Protein AF-A0A1A8AJH7-F1 (afdb_monomer)

Radius of gyration: 33.21 Å; Cα contacts (8 Å, |Δi|>4): 684; chains: 1; bounding box: 87×70×77 Å

Structure (mmCIF, N/CA/C/O backbone):
data_AF-A0A1A8AJH7-F1
#
_entry.id   AF-A0A1A8AJH7-F1
#
loop_
_atom_site.group_PDB
_atom_site.id
_atom_site.type_symbol
_atom_site.label_atom_id
_atom_site.label_alt_id
_atom_site.label_comp_id
_atom_site.label_asym_id
_atom_site.label_entity_id
_atom_site.label_seq_id
_atom_site.pdbx_PDB_ins_code
_atom_site.Cartn_x
_atom_site.Cartn_y
_atom_site.Cartn_z
_atom_site.occupancy
_atom_site.B_iso_or_equiv
_atom_site.auth_seq_id
_atom_site.auth_comp_id
_atom_site.auth_asym_id
_atom_site.auth_atom_id
_atom_site.pdbx_PDB_model_num
ATOM 1 N N . GLN A 1 1 ? 4.379 -36.810 -20.104 1.00 32.41 1 GLN A N 1
ATOM 2 C CA . GLN A 1 1 ? 4.958 -38.147 -20.359 1.00 32.41 1 GLN A CA 1
ATOM 3 C C . GLN A 1 1 ? 5.491 -38.296 -21.790 1.00 32.41 1 GLN A C 1
ATOM 5 O O . GLN A 1 1 ? 6.624 -38.730 -21.921 1.00 32.41 1 GLN A O 1
ATOM 10 N N . GLN A 1 2 ? 4.785 -37.869 -22.850 1.00 34.97 2 GLN A N 1
ATOM 11 C CA . GLN A 1 2 ? 5.314 -37.941 -24.234 1.00 34.97 2 GLN A CA 1
ATOM 12 C C . GLN A 1 2 ? 6.528 -37.026 -24.522 1.00 34.97 2 GLN A C 1
ATOM 14 O O . GLN A 1 2 ? 7.417 -37.410 -25.271 1.00 34.97 2 GLN A O 1
ATOM 19 N N . ILE A 1 3 ? 6.629 -35.854 -23.884 1.00 37.06 3 ILE A N 1
ATOM 20 C CA . ILE A 1 3 ? 7.752 -34.908 -24.084 1.00 37.06 3 ILE A CA 1
ATOM 21 C C . ILE A 1 3 ? 9.076 -35.447 -23.512 1.00 37.06 3 ILE A C 1
ATOM 23 O O . ILE A 1 3 ? 10.146 -35.197 -24.060 1.00 37.06 3 ILE A O 1
ATOM 27 N N . THR A 1 4 ? 9.012 -36.233 -22.436 1.00 38.91 4 THR A N 1
ATOM 28 C CA . THR A 1 4 ? 10.187 -36.763 -21.734 1.00 38.91 4 THR A CA 1
ATOM 29 C C . THR A 1 4 ? 10.954 -37.782 -22.583 1.00 38.91 4 THR A C 1
ATOM 31 O O . THR A 1 4 ? 12.179 -37.757 -22.598 1.00 38.91 4 THR A O 1
ATOM 34 N N . HIS A 1 5 ? 10.234 -38.612 -23.347 1.00 39.66 5 HIS A N 1
ATOM 35 C CA . HIS A 1 5 ? 10.814 -39.599 -24.266 1.00 39.66 5 HIS A CA 1
ATOM 36 C C . HIS A 1 5 ? 11.465 -38.939 -25.497 1.00 39.66 5 HIS A C 1
ATOM 38 O O . HIS A 1 5 ? 12.465 -39.428 -26.015 1.00 39.66 5 HIS A O 1
ATOM 44 N N . ILE A 1 6 ? 10.931 -37.802 -25.954 1.00 44.25 6 ILE A N 1
ATOM 45 C CA . ILE A 1 6 ? 11.468 -37.062 -27.110 1.00 44.25 6 ILE A CA 1
ATOM 46 C C . ILE A 1 6 ? 12.786 -36.350 -26.755 1.00 44.25 6 ILE A C 1
ATOM 48 O O . ILE A 1 6 ? 13.657 -36.193 -27.610 1.00 44.25 6 ILE A O 1
ATOM 52 N N . LEU A 1 7 ? 12.951 -35.934 -25.494 1.00 40.81 7 LEU A N 1
ATOM 53 C CA . LEU A 1 7 ? 14.140 -35.220 -25.018 1.00 40.81 7 LEU A CA 1
ATOM 54 C C . LEU A 1 7 ? 15.299 -36.152 -24.627 1.00 40.81 7 LEU A C 1
ATOM 56 O O . LEU A 1 7 ? 16.449 -35.738 -24.729 1.00 40.81 7 LEU A O 1
ATOM 60 N N . SER A 1 8 ? 15.028 -37.402 -24.230 1.00 42.84 8 SER A N 1
ATOM 61 C CA . SER A 1 8 ? 16.071 -38.369 -23.850 1.00 42.84 8 SER A CA 1
ATOM 62 C C . SER A 1 8 ? 16.812 -39.002 -25.034 1.00 42.84 8 SER A C 1
ATOM 64 O O . SER A 1 8 ? 17.904 -39.528 -24.849 1.00 42.84 8 SER A O 1
ATOM 66 N N . GLU A 1 9 ? 16.248 -38.963 -26.246 1.00 38.97 9 GLU A N 1
ATOM 67 C CA . GLU A 1 9 ? 16.831 -39.607 -27.437 1.00 38.97 9 GLU A CA 1
ATOM 68 C C . GLU A 1 9 ? 17.700 -38.678 -28.309 1.00 38.97 9 GLU A C 1
ATOM 70 O O . GLU A 1 9 ? 18.274 -39.125 -29.302 1.00 38.97 9 GLU A O 1
ATOM 75 N N . ARG A 1 10 ? 17.840 -37.387 -27.963 1.00 39.56 10 ARG A N 1
ATOM 76 C CA . ARG A 1 10 ? 18.630 -36.419 -28.749 1.00 39.56 10 ARG A CA 1
ATOM 77 C C . ARG A 1 10 ? 19.914 -35.996 -28.018 1.00 39.56 10 ARG A C 1
ATOM 79 O O . ARG A 1 10 ? 19.819 -35.344 -26.979 1.00 39.56 10 ARG A O 1
ATOM 86 N N . PRO A 1 11 ? 21.119 -36.280 -28.552 1.00 34.12 11 PRO A N 1
ATOM 87 C CA . PRO A 1 11 ? 22.361 -35.796 -27.953 1.00 34.12 11 PRO A CA 1
ATOM 88 C C . PRO A 1 11 ? 22.442 -34.263 -28.075 1.00 34.12 11 PRO A C 1
ATOM 90 O O . PRO A 1 11 ? 22.313 -33.725 -29.173 1.00 34.12 11 PRO A O 1
ATOM 93 N N . GLY A 1 12 ? 22.637 -33.565 -26.949 1.00 39.91 12 GLY A N 1
ATOM 94 C CA . GLY A 1 12 ? 22.794 -32.099 -26.895 1.00 39.91 12 GLY A CA 1
ATOM 95 C C . GLY A 1 12 ? 21.826 -31.342 -25.974 1.00 39.91 12 GLY A C 1
ATOM 96 O O . GLY A 1 12 ? 21.938 -30.122 -25.871 1.00 39.91 12 GLY A O 1
ATOM 97 N N . PHE A 1 13 ? 20.907 -32.037 -25.294 1.00 37.38 13 PHE A N 1
ATOM 98 C CA . PHE A 1 13 ? 19.952 -31.439 -24.354 1.00 37.38 13 PHE A CA 1
ATOM 99 C C . PHE A 1 13 ? 20.231 -31.912 -22.922 1.00 37.38 13 PHE A C 1
ATOM 101 O O . PHE A 1 13 ? 20.221 -33.111 -22.657 1.00 37.38 13 PHE A O 1
ATOM 108 N N . ALA A 1 14 ? 20.464 -30.975 -21.998 1.00 40.66 14 ALA A N 1
ATOM 109 C CA . ALA A 1 14 ? 20.572 -31.256 -20.563 1.00 40.66 14 ALA A CA 1
ATOM 110 C C . ALA A 1 14 ? 19.353 -30.683 -19.828 1.00 40.66 14 ALA A C 1
ATOM 112 O O . ALA A 1 14 ? 18.968 -29.532 -20.060 1.00 40.66 14 ALA A O 1
ATOM 113 N N . VAL A 1 15 ? 18.732 -31.493 -18.967 1.00 44.34 15 VAL A N 1
ATOM 114 C CA . VAL A 1 15 ? 17.545 -31.125 -18.184 1.00 44.34 15 VAL A CA 1
ATOM 115 C C . VAL A 1 15 ? 17.971 -30.919 -16.737 1.00 44.34 15 VAL A C 1
ATOM 117 O O . VAL A 1 15 ? 18.400 -31.862 -16.079 1.00 44.34 15 VAL A O 1
ATOM 120 N N . LEU A 1 16 ? 17.827 -29.692 -16.237 1.00 43.03 16 LEU A N 1
ATOM 121 C CA . LEU A 1 16 ? 18.182 -29.318 -14.871 1.00 43.03 16 LEU A CA 1
ATOM 122 C C . LEU A 1 16 ? 16.922 -29.087 -14.033 1.00 43.03 16 LEU A C 1
ATOM 124 O O . LEU A 1 16 ? 15.973 -28.455 -14.497 1.00 43.03 16 LEU A O 1
ATOM 128 N N . LYS A 1 17 ? 16.911 -29.534 -12.775 1.00 41.97 17 LYS A N 1
ATOM 129 C CA . LYS A 1 17 ? 15.818 -29.322 -11.815 1.00 41.97 17 LYS A CA 1
ATOM 130 C C . LYS A 1 17 ? 16.183 -28.234 -10.813 1.00 41.97 17 LYS A C 1
ATOM 132 O O . LYS A 1 17 ? 17.255 -28.258 -10.215 1.00 41.97 17 LYS A O 1
ATOM 137 N N . HIS A 1 18 ? 15.265 -27.302 -10.588 1.00 39.66 18 HIS A N 1
ATOM 138 C CA . HIS A 1 18 ? 15.415 -26.233 -9.611 1.00 39.66 18 HIS A CA 1
ATOM 139 C C . HIS A 1 18 ? 15.347 -26.788 -8.187 1.00 39.66 18 HIS A C 1
ATOM 141 O O . HIS A 1 18 ? 14.305 -27.297 -7.749 1.00 39.66 18 HIS A O 1
ATOM 147 N N . HIS A 1 19 ? 16.440 -26.634 -7.443 1.00 40.28 19 HIS A N 1
ATOM 148 C CA . HIS A 1 19 ? 16.509 -27.035 -6.048 1.00 40.28 19 HIS A CA 1
ATOM 149 C C . HIS A 1 19 ? 16.221 -25.834 -5.140 1.00 40.28 19 HIS A C 1
ATOM 151 O O . HIS A 1 19 ? 17.045 -24.933 -4.969 1.00 40.28 19 HIS A O 1
ATOM 157 N N . ALA A 1 20 ? 15.031 -25.822 -4.533 1.00 33.12 20 ALA A N 1
ATOM 158 C CA . ALA A 1 20 ? 14.513 -24.676 -3.779 1.00 33.12 20 ALA A CA 1
ATOM 159 C C . ALA A 1 20 ? 15.406 -24.252 -2.596 1.00 33.12 20 ALA A C 1
ATOM 161 O O . ALA A 1 20 ? 15.460 -23.069 -2.267 1.00 33.12 20 ALA A O 1
ATOM 162 N N . ASP A 1 21 ? 16.148 -25.195 -2.012 1.00 33.50 21 ASP A N 1
ATOM 163 C CA . ASP A 1 21 ? 17.019 -24.930 -0.859 1.00 33.50 21 ASP A CA 1
ATOM 164 C C . ASP A 1 21 ? 18.334 -24.220 -1.216 1.00 33.50 21 ASP A C 1
ATOM 166 O O . ASP A 1 21 ? 18.969 -23.629 -0.339 1.00 33.50 21 ASP A O 1
ATOM 170 N N . PHE A 1 22 ? 18.740 -24.267 -2.488 1.00 29.86 22 PHE A N 1
ATOM 171 C CA . PHE A 1 22 ? 19.999 -23.690 -2.978 1.00 29.86 22 PHE A CA 1
ATOM 172 C C . PHE A 1 22 ? 19.787 -22.546 -3.975 1.00 29.86 22 PHE A C 1
ATOM 174 O O . PHE A 1 22 ? 20.727 -21.806 -4.248 1.00 29.86 22 PHE A O 1
ATOM 181 N N . GLN A 1 23 ? 18.553 -22.361 -4.462 1.00 34.41 23 GLN A N 1
ATOM 182 C CA . GLN A 1 23 ? 18.208 -21.404 -5.519 1.00 34.41 23 GLN A CA 1
ATOM 183 C C . GLN A 1 23 ? 19.074 -21.569 -6.784 1.00 34.41 23 GLN A C 1
ATOM 185 O O . GLN A 1 23 ? 19.438 -20.587 -7.426 1.00 34.41 23 GLN A O 1
ATOM 190 N N . GLU A 1 24 ? 19.402 -22.812 -7.144 1.00 34.78 24 GLU A N 1
ATOM 191 C CA . GLU A 1 24 ? 20.145 -23.157 -8.361 1.00 34.78 24 GLU A CA 1
ATOM 192 C C . GLU A 1 24 ? 19.538 -24.388 -9.061 1.00 34.78 24 GLU A C 1
ATOM 194 O O . GLU A 1 24 ? 18.742 -25.131 -8.473 1.00 34.78 24 GLU A O 1
ATOM 199 N N . PHE A 1 25 ? 19.874 -24.568 -10.340 1.00 40.66 25 PHE A N 1
ATOM 200 C CA . PHE A 1 25 ? 19.404 -25.664 -11.190 1.00 40.66 25 PHE A CA 1
ATOM 201 C C . PHE A 1 25 ? 20.483 -26.749 -11.281 1.00 40.66 25 PHE A C 1
ATOM 203 O O . PHE A 1 25 ? 21.631 -26.442 -11.592 1.00 40.66 25 PHE A O 1
ATOM 210 N N . VAL A 1 26 ? 20.118 -28.001 -10.996 1.00 39.38 26 VAL A N 1
ATOM 211 C CA . VAL A 1 26 ? 21.054 -29.136 -10.876 1.00 39.38 26 VAL A CA 1
ATOM 212 C C . VAL A 1 26 ? 20.664 -30.248 -11.853 1.00 39.38 26 VAL A C 1
ATOM 214 O O . VAL A 1 26 ? 19.470 -30.442 -12.088 1.00 39.38 26 VAL A O 1
ATOM 217 N N . ASP A 1 27 ? 21.645 -30.962 -12.414 1.00 40.22 27 ASP A N 1
ATOM 218 C CA . ASP A 1 27 ? 21.421 -32.076 -13.349 1.00 40.22 27 ASP A CA 1
ATOM 219 C C . ASP A 1 27 ? 20.516 -33.161 -12.761 1.00 40.22 27 ASP A C 1
ATOM 221 O O . ASP A 1 27 ? 20.530 -33.443 -11.559 1.00 40.22 27 ASP A O 1
ATOM 225 N N . VAL A 1 28 ? 19.692 -33.746 -13.628 1.00 50.22 28 VAL A N 1
ATOM 226 C CA . VAL A 1 28 ? 18.695 -34.751 -13.261 1.00 50.22 28 VAL A CA 1
ATOM 227 C C . VAL A 1 28 ? 19.138 -36.111 -13.789 1.00 50.22 28 VAL A C 1
ATOM 229 O O . VAL A 1 28 ? 19.386 -36.251 -14.985 1.00 50.22 28 VAL A O 1
ATOM 232 N N . ASP A 1 29 ? 19.192 -37.124 -12.919 1.00 42.34 29 ASP A N 1
ATOM 233 C CA . ASP A 1 29 ? 19.449 -38.506 -13.338 1.00 42.34 29 ASP A CA 1
ATOM 234 C C . ASP A 1 29 ? 18.377 -38.974 -14.334 1.00 42.34 29 ASP A C 1
ATOM 236 O O . ASP A 1 29 ? 17.178 -38.711 -14.157 1.00 42.34 29 ASP A O 1
ATOM 240 N N . SER A 1 30 ? 18.809 -39.716 -15.359 1.00 46.38 30 SER A N 1
ATOM 241 C CA . SER A 1 30 ? 18.017 -40.151 -16.524 1.00 46.38 30 SER A CA 1
ATOM 242 C C . SER A 1 30 ? 16.786 -41.008 -16.199 1.00 46.38 30 SER A C 1
ATOM 244 O O . SER A 1 30 ? 15.986 -41.306 -17.082 1.00 46.38 30 SER A O 1
ATOM 246 N N . THR A 1 31 ? 16.592 -41.380 -14.935 1.00 40.91 31 THR A N 1
ATOM 247 C CA . THR A 1 31 ? 15.490 -42.215 -14.446 1.00 40.91 31 THR A CA 1
ATOM 248 C C . THR A 1 31 ? 14.371 -41.429 -13.747 1.00 40.91 31 THR A C 1
ATOM 250 O O . THR A 1 31 ? 13.463 -42.036 -13.180 1.00 40.91 31 THR A O 1
ATOM 253 N N . THR A 1 32 ? 14.412 -40.092 -13.732 1.00 42.91 32 THR A N 1
ATOM 254 C CA . THR A 1 32 ? 13.460 -39.277 -12.951 1.00 42.91 32 THR A CA 1
ATOM 255 C C . THR A 1 32 ? 12.178 -38.948 -13.731 1.00 42.91 32 THR A C 1
ATOM 257 O O . THR A 1 32 ? 12.220 -38.274 -14.757 1.00 42.91 32 THR A O 1
ATOM 260 N N . ASP A 1 33 ? 11.013 -39.354 -13.210 1.00 46.81 33 ASP A N 1
ATOM 261 C CA . ASP A 1 33 ? 9.696 -39.083 -13.815 1.00 46.81 33 ASP A CA 1
ATOM 262 C C . ASP A 1 33 ? 9.290 -37.596 -13.662 1.00 46.81 33 ASP A C 1
ATOM 264 O O . ASP A 1 33 ? 9.044 -37.095 -12.557 1.00 46.81 33 ASP A O 1
ATOM 268 N N . ILE A 1 34 ? 9.249 -36.861 -14.780 1.00 49.16 34 ILE A N 1
ATOM 269 C CA . ILE A 1 34 ? 8.988 -35.413 -14.828 1.00 49.16 34 ILE A CA 1
ATOM 270 C C . ILE A 1 34 ? 7.477 -35.157 -14.890 1.00 49.16 34 ILE A C 1
ATOM 272 O O . ILE A 1 34 ? 6.846 -35.313 -15.936 1.00 49.16 34 ILE A O 1
ATOM 276 N N . ARG A 1 35 ? 6.896 -34.729 -13.761 1.00 40.03 35 ARG A N 1
ATOM 277 C CA . ARG A 1 35 ? 5.452 -34.437 -13.638 1.00 40.03 35 ARG A CA 1
ATOM 278 C C . ARG A 1 35 ? 5.095 -32.951 -13.491 1.00 40.03 35 ARG A C 1
ATOM 280 O O . ARG A 1 35 ? 3.928 -32.617 -13.614 1.00 40.03 35 ARG A O 1
ATOM 287 N N . ASN A 1 36 ? 6.068 -32.066 -13.240 1.00 43.59 36 ASN A N 1
ATOM 288 C CA . ASN A 1 36 ? 5.847 -30.626 -13.011 1.00 43.59 36 ASN A CA 1
ATOM 289 C C . ASN A 1 36 ? 6.946 -29.783 -13.671 1.00 43.59 36 ASN A C 1
ATOM 291 O O . ASN A 1 36 ? 8.024 -29.637 -13.099 1.00 43.59 36 ASN A O 1
ATOM 295 N N . PHE A 1 37 ? 6.669 -29.228 -14.852 1.00 40.62 37 PHE A N 1
ATOM 296 C CA . PHE A 1 37 ? 7.652 -28.527 -15.689 1.00 40.62 37 PHE A CA 1
ATOM 297 C C . PHE A 1 37 ? 8.094 -27.159 -15.145 1.00 40.62 37 PHE A C 1
ATOM 299 O O . PHE A 1 37 ? 9.209 -26.738 -15.432 1.00 40.62 37 PHE A O 1
ATOM 306 N N . ASP A 1 38 ? 7.316 -26.535 -14.254 1.00 39.78 38 ASP A N 1
ATOM 307 C CA . ASP A 1 38 ? 7.634 -25.236 -13.625 1.00 39.78 38 ASP A CA 1
ATOM 308 C C . ASP A 1 38 ? 8.918 -25.242 -12.770 1.00 39.78 38 ASP A C 1
ATOM 310 O O . ASP A 1 38 ? 9.364 -24.205 -12.278 1.00 39.78 38 ASP A O 1
ATOM 314 N N . LYS A 1 39 ? 9.505 -26.423 -12.542 1.00 37.03 39 LYS A N 1
ATOM 315 C CA . LYS A 1 39 ? 10.726 -26.617 -11.752 1.00 37.03 39 LYS A CA 1
ATOM 316 C C . LYS A 1 39 ? 11.913 -27.105 -12.584 1.00 37.03 39 LYS A C 1
ATOM 318 O O . LYS A 1 39 ? 12.889 -27.539 -11.980 1.00 37.03 39 LYS A O 1
ATOM 323 N N . PHE A 1 40 ? 11.854 -27.066 -13.917 1.00 39.03 40 PHE A N 1
ATOM 324 C CA . PHE A 1 40 ? 12.927 -27.577 -14.777 1.00 39.03 40 PHE A CA 1
ATOM 325 C C . PHE A 1 40 ? 13.362 -26.559 -15.847 1.00 39.03 40 PHE A C 1
ATOM 327 O O . PHE A 1 40 ? 12.545 -25.797 -16.353 1.00 39.03 40 PHE A O 1
ATOM 334 N N . GLN A 1 41 ? 14.654 -26.548 -16.186 1.00 40.25 41 GLN A N 1
ATOM 335 C CA . GLN A 1 41 ? 15.248 -25.772 -17.284 1.00 40.25 41 GLN A CA 1
ATOM 336 C C . GLN A 1 41 ? 15.952 -26.711 -18.268 1.00 40.25 41 GLN A C 1
ATOM 338 O O . GLN A 1 41 ? 16.596 -27.670 -17.846 1.00 40.25 41 GLN A O 1
ATOM 343 N N . VAL A 1 42 ? 15.851 -26.422 -19.568 1.00 37.56 42 VAL A N 1
ATOM 344 C CA . VAL A 1 42 ? 16.509 -27.191 -20.636 1.00 37.56 42 VAL A CA 1
ATOM 345 C C . VAL A 1 42 ? 17.563 -26.316 -21.306 1.00 37.56 42 VAL A C 1
ATOM 347 O O . VAL A 1 42 ? 17.250 -25.221 -21.770 1.00 37.56 42 VAL A O 1
ATOM 350 N N . PHE A 1 43 ? 18.802 -26.802 -21.361 1.00 34.62 43 PHE A N 1
ATOM 351 C CA . PHE A 1 43 ? 19.921 -26.126 -22.022 1.00 34.62 43 PHE A CA 1
ATOM 352 C C . PHE A 1 43 ? 20.362 -26.872 -23.286 1.00 34.62 43 PHE A C 1
ATOM 354 O O . PHE A 1 43 ? 20.381 -28.103 -23.309 1.00 34.62 43 PHE A O 1
ATOM 361 N N . LEU A 1 44 ? 20.776 -26.106 -24.303 1.00 28.47 44 LEU A N 1
ATOM 362 C CA . LEU A 1 44 ? 21.582 -26.578 -25.432 1.00 28.47 44 LEU A CA 1
ATOM 363 C C . LEU A 1 44 ? 23.057 -26.309 -25.107 1.00 28.47 44 LEU A C 1
ATOM 365 O O . LEU A 1 44 ? 23.428 -25.148 -24.925 1.00 28.47 44 LEU A O 1
ATOM 369 N N . SER A 1 45 ? 23.903 -27.337 -25.038 1.00 32.31 45 SER A N 1
ATOM 370 C CA . SER A 1 45 ? 25.347 -27.143 -24.849 1.00 32.31 45 SER A CA 1
ATOM 371 C C . SER A 1 45 ? 26.104 -27.278 -26.175 1.00 32.31 45 SER A C 1
ATOM 373 O O . SER A 1 45 ? 25.998 -28.286 -26.871 1.00 32.31 45 SER A O 1
ATOM 375 N N . SER A 1 46 ? 26.889 -26.257 -26.540 1.00 27.80 46 SER A N 1
ATOM 376 C CA . SER A 1 46 ? 27.935 -26.393 -27.560 1.00 27.80 46 SER A CA 1
ATOM 377 C C . SER A 1 46 ? 29.190 -26.959 -26.900 1.00 27.80 46 SER A C 1
ATOM 379 O O . SER A 1 46 ? 29.701 -26.387 -25.936 1.00 27.80 46 SER A O 1
ATOM 381 N N . VAL A 1 47 ? 29.666 -28.093 -27.404 1.00 28.88 47 VAL A N 1
ATOM 382 C CA . VAL A 1 47 ? 30.833 -28.824 -26.900 1.00 28.88 47 VAL A CA 1
ATOM 383 C C . VAL A 1 47 ? 32.121 -28.056 -27.199 1.00 28.88 47 VAL A C 1
ATOM 385 O O . VAL A 1 47 ? 32.407 -27.818 -28.364 1.00 28.88 47 VAL A O 1
ATOM 388 N N . GLU A 1 48 ? 32.934 -27.771 -26.179 1.00 23.78 48 GLU A N 1
ATOM 389 C CA . GLU A 1 48 ? 34.391 -27.628 -26.321 1.00 23.78 48 GLU A CA 1
ATOM 390 C C . GLU A 1 48 ? 35.096 -27.950 -24.986 1.00 23.78 48 GLU A C 1
ATOM 392 O O . GLU A 1 48 ? 34.658 -27.548 -23.909 1.00 23.78 48 GLU A O 1
ATOM 397 N N . ALA A 1 49 ? 36.150 -28.766 -25.065 1.00 26.47 49 ALA A N 1
ATOM 398 C CA . ALA A 1 49 ? 36.818 -29.460 -23.958 1.00 26.47 49 ALA A CA 1
ATOM 399 C C . ALA A 1 49 ? 38.147 -28.800 -23.532 1.00 26.47 49 ALA A C 1
ATOM 401 O O . ALA A 1 49 ? 38.719 -28.071 -24.337 1.00 26.47 49 ALA A O 1
ATOM 402 N N . LEU A 1 50 ? 38.651 -29.152 -22.324 1.00 20.94 50 LEU A N 1
ATOM 403 C CA . LEU A 1 50 ? 40.070 -29.299 -21.857 1.00 20.94 50 LEU A CA 1
ATOM 404 C C . LEU A 1 50 ? 40.283 -28.804 -20.389 1.00 20.94 50 LEU A C 1
ATOM 406 O O . LEU A 1 50 ? 39.498 -27.992 -19.909 1.00 20.94 50 LEU A O 1
ATOM 410 N N . PRO A 1 51 ? 41.366 -29.187 -19.663 1.00 25.80 51 PRO A N 1
ATOM 411 C CA . PRO A 1 51 ? 41.665 -30.509 -19.095 1.00 25.80 51 PRO A CA 1
ATOM 412 C C . PRO A 1 51 ? 41.950 -30.482 -17.563 1.00 25.80 51 PRO A C 1
ATOM 414 O O . PRO A 1 51 ? 42.080 -29.436 -16.931 1.00 25.80 51 PRO A O 1
ATOM 417 N N . GLN A 1 52 ? 42.057 -31.677 -16.974 1.00 28.17 52 GLN A N 1
ATOM 418 C CA . GLN A 1 52 ? 42.216 -31.987 -15.542 1.00 28.17 52 GLN A CA 1
ATOM 419 C C . GLN A 1 52 ? 43.593 -31.620 -14.950 1.00 28.17 52 GLN A C 1
ATOM 421 O O . GLN A 1 52 ? 44.607 -31.659 -15.646 1.00 28.17 52 GLN A O 1
ATOM 426 N N . THR A 1 53 ? 43.668 -31.382 -13.632 1.00 20.98 53 THR A N 1
ATOM 427 C CA . THR A 1 53 ? 44.893 -31.651 -12.847 1.00 20.98 53 THR A CA 1
ATOM 428 C C . THR A 1 53 ? 44.592 -31.898 -11.365 1.00 20.98 53 THR A C 1
ATOM 430 O O . THR A 1 53 ? 43.666 -31.332 -10.787 1.00 20.98 53 THR A O 1
ATOM 433 N N . THR A 1 54 ? 45.372 -32.818 -10.810 1.00 22.22 54 THR A N 1
ATOM 434 C CA . THR A 1 54 ? 45.204 -33.632 -9.602 1.00 22.22 54 THR A CA 1
ATOM 435 C C . THR A 1 54 ? 45.628 -32.952 -8.293 1.00 22.22 54 THR A C 1
ATOM 437 O O . THR A 1 54 ? 46.368 -31.971 -8.279 1.00 22.22 54 THR A O 1
ATOM 440 N N . ALA A 1 55 ? 45.128 -33.501 -7.182 1.00 23.75 55 ALA A N 1
ATOM 441 C CA . ALA A 1 55 ? 45.453 -33.144 -5.803 1.00 23.75 55 ALA A CA 1
ATOM 442 C C . ALA A 1 55 ? 46.752 -33.815 -5.331 1.00 23.75 55 ALA A C 1
ATOM 444 O O . ALA A 1 55 ? 46.956 -34.965 -5.696 1.00 23.75 55 ALA A O 1
ATOM 445 N N . GLU A 1 56 ? 47.537 -33.153 -4.464 1.00 22.12 56 GLU A N 1
ATOM 446 C CA . GLU A 1 56 ? 48.299 -33.815 -3.388 1.00 22.12 56 GLU A CA 1
ATOM 447 C C . GLU A 1 56 ? 48.959 -32.838 -2.380 1.00 22.12 56 GLU A C 1
ATOM 449 O O . GLU A 1 56 ? 49.418 -31.752 -2.731 1.00 22.12 56 GLU A O 1
ATOM 454 N N . GLU A 1 57 ? 48.985 -33.309 -1.125 1.00 23.44 57 GLU A N 1
ATOM 455 C CA . GLU A 1 57 ? 49.896 -33.021 0.004 1.00 23.44 57 GLU A CA 1
ATOM 456 C C . GLU A 1 57 ? 49.543 -32.050 1.162 1.00 23.44 57 GLU A C 1
ATOM 458 O O . GLU A 1 57 ? 49.122 -30.900 1.026 1.00 23.44 57 GLU A O 1
ATOM 463 N N . LEU A 1 58 ? 49.773 -32.603 2.364 1.00 21.53 58 LEU A N 1
ATOM 464 C CA . LEU A 1 58 ? 49.404 -32.216 3.730 1.00 21.53 58 LEU A CA 1
ATOM 465 C C . LEU A 1 58 ? 50.669 -32.233 4.630 1.00 21.53 58 LEU A C 1
ATOM 467 O O . LEU A 1 58 ? 51.520 -33.096 4.456 1.00 21.53 58 LEU A O 1
ATOM 471 N N . HIS A 1 59 ? 50.682 -31.375 5.670 1.00 25.16 59 HIS A N 1
ATOM 472 C CA . HIS A 1 59 ? 51.568 -31.330 6.873 1.00 25.16 59 HIS A CA 1
ATOM 473 C C . HIS A 1 59 ? 53.021 -30.796 6.698 1.00 25.16 59 HIS A C 1
ATOM 475 O O . HIS A 1 59 ? 53.616 -30.970 5.652 1.00 25.16 59 HIS A O 1
ATOM 481 N N . GLN A 1 60 ? 53.670 -30.040 7.616 1.00 24.80 60 GLN A N 1
ATOM 482 C CA . GLN A 1 60 ? 53.839 -30.168 9.084 1.00 24.80 60 GLN A CA 1
ATOM 483 C C . GLN A 1 60 ? 54.243 -28.821 9.793 1.00 24.80 60 GLN A C 1
ATOM 485 O O . GLN A 1 60 ? 54.349 -27.773 9.162 1.00 24.80 60 GLN A O 1
ATOM 490 N N . ILE A 1 61 ? 54.411 -28.859 11.127 1.00 27.58 61 ILE A N 1
ATOM 491 C CA . ILE A 1 61 ? 54.286 -27.809 12.185 1.00 27.58 61 ILE A CA 1
ATOM 492 C C . ILE A 1 61 ? 55.643 -27.210 12.658 1.00 27.58 61 ILE A C 1
ATOM 494 O O . ILE A 1 61 ? 56.630 -27.924 12.563 1.00 27.58 61 ILE A O 1
ATOM 498 N N . GLN A 1 62 ? 55.691 -25.990 13.261 1.00 21.94 62 GLN A N 1
ATOM 499 C CA . GLN A 1 62 ? 56.538 -25.635 14.450 1.00 21.94 62 GLN A CA 1
ATOM 500 C C . GLN A 1 62 ? 56.309 -24.205 15.040 1.00 21.94 62 GLN A C 1
ATOM 502 O O . GLN A 1 62 ? 55.723 -23.339 14.394 1.00 21.94 62 GLN A O 1
ATOM 507 N N . HIS A 1 63 ? 56.724 -24.012 16.307 1.00 23.55 63 HIS A N 1
ATOM 508 C CA . HIS A 1 63 ? 56.275 -23.061 17.358 1.00 23.55 63 HIS A CA 1
ATOM 509 C C . HIS A 1 63 ? 57.139 -21.776 17.598 1.00 23.55 63 HIS A C 1
ATOM 511 O O . HIS A 1 63 ? 58.353 -21.857 17.478 1.00 23.55 63 HIS A O 1
ATOM 517 N N . LEU A 1 64 ? 56.483 -20.696 18.113 1.00 23.94 64 LEU A N 1
ATOM 518 C CA . LEU A 1 64 ? 56.921 -19.520 18.959 1.00 23.94 64 LEU A CA 1
ATOM 519 C C . LEU A 1 64 ? 58.003 -18.517 18.430 1.00 23.94 64 LEU A C 1
ATOM 521 O O . LEU A 1 64 ? 58.781 -18.919 17.576 1.00 23.94 64 LEU A O 1
ATOM 525 N N . PRO A 1 65 ? 58.127 -17.231 18.900 1.00 29.69 65 PRO A N 1
ATOM 526 C CA . PRO A 1 65 ? 57.445 -16.492 19.985 1.00 29.69 65 PRO A CA 1
ATOM 527 C C . PRO A 1 65 ? 56.883 -15.078 19.618 1.00 29.69 65 PRO A C 1
ATOM 529 O O . PRO A 1 65 ? 56.938 -14.608 18.485 1.00 29.69 65 PRO A O 1
ATOM 532 N N . VAL A 1 66 ? 56.302 -14.415 20.627 1.00 40.34 66 VAL A N 1
ATOM 533 C CA . VAL A 1 66 ? 55.764 -13.036 20.670 1.00 40.34 66 VAL A CA 1
ATOM 534 C C . VAL A 1 66 ? 56.859 -11.983 20.414 1.00 40.34 66 VAL A C 1
ATOM 536 O O . VAL A 1 66 ? 57.915 -12.110 21.018 1.00 40.34 66 VAL A O 1
ATOM 539 N N . VAL A 1 67 ? 56.594 -10.960 19.568 1.00 33.44 67 VAL A N 1
ATOM 540 C CA . VAL A 1 67 ? 57.011 -9.526 19.672 1.00 33.44 67 VAL A CA 1
ATOM 541 C C . VAL A 1 67 ? 56.688 -8.740 18.366 1.00 33.44 67 VAL A C 1
ATOM 543 O O . VAL A 1 67 ? 56.933 -9.212 17.260 1.00 33.44 67 VAL A O 1
ATOM 546 N N . ASN A 1 68 ? 56.155 -7.516 18.530 1.00 37.53 68 ASN A N 1
ATOM 547 C CA . ASN A 1 68 ? 55.910 -6.420 17.561 1.00 37.53 68 ASN A CA 1
ATOM 548 C C . ASN A 1 68 ? 54.910 -6.629 16.393 1.00 37.53 68 ASN A C 1
ATOM 550 O O . ASN A 1 68 ? 55.276 -6.913 15.250 1.00 37.53 68 ASN A O 1
ATOM 554 N N . GLU A 1 69 ? 53.622 -6.340 16.632 1.00 49.09 69 GLU A N 1
ATOM 555 C CA . GLU A 1 69 ? 52.559 -6.430 15.610 1.00 49.09 69 GLU A CA 1
ATOM 556 C C . GLU A 1 69 ? 52.688 -5.425 14.447 1.00 49.09 69 GLU A C 1
ATOM 558 O O . GLU A 1 69 ? 52.239 -5.722 13.339 1.00 49.09 69 GLU A O 1
ATOM 563 N N . LEU A 1 70 ? 53.357 -4.279 14.632 1.00 45.97 70 LEU A N 1
ATOM 564 C CA . LEU A 1 70 ? 53.552 -3.307 13.546 1.00 45.97 70 LEU A CA 1
ATOM 565 C C . LEU A 1 70 ? 54.581 -3.795 12.504 1.00 45.97 70 LEU A C 1
ATOM 567 O O . LEU A 1 70 ? 54.384 -3.632 11.300 1.00 45.97 70 LEU A O 1
ATOM 571 N N . GLY A 1 71 ? 55.643 -4.473 12.959 1.00 49.56 71 GLY A N 1
ATOM 572 C CA . GLY A 1 71 ? 56.619 -5.128 12.080 1.00 49.56 71 GLY A CA 1
ATOM 573 C C . GLY A 1 71 ? 56.034 -6.353 11.368 1.00 49.56 71 GLY A C 1
ATOM 574 O O . GLY A 1 71 ? 56.365 -6.626 10.214 1.00 49.56 71 GLY A O 1
ATOM 575 N N . SER A 1 72 ? 55.092 -7.047 12.016 1.00 65.62 72 SER A N 1
ATOM 576 C CA . SER A 1 72 ? 54.444 -8.255 11.493 1.00 65.62 72 SER A CA 1
ATOM 577 C C . SER A 1 72 ? 53.699 -8.021 10.172 1.00 65.62 72 SER A C 1
ATOM 579 O O . SER A 1 72 ? 53.850 -8.808 9.233 1.00 65.62 72 SER A O 1
ATOM 581 N N . LEU A 1 73 ? 52.948 -6.916 10.045 1.00 75.44 73 LEU A N 1
ATOM 582 C CA . LEU A 1 73 ? 52.180 -6.634 8.827 1.00 75.44 73 LEU A CA 1
ATOM 583 C C . LEU A 1 73 ? 53.079 -6.222 7.650 1.00 75.44 73 LEU A C 1
ATOM 585 O O . LEU A 1 73 ? 52.854 -6.671 6.526 1.00 75.44 73 LEU A O 1
ATOM 589 N N . GLN A 1 74 ? 54.124 -5.424 7.888 1.00 71.69 74 GLN A N 1
ATOM 590 C CA . GLN A 1 74 ? 55.069 -5.043 6.832 1.00 71.69 74 GLN A CA 1
ATOM 591 C C . GLN A 1 74 ? 55.868 -6.248 6.322 1.00 71.69 74 GLN A C 1
ATOM 593 O O . GLN A 1 74 ? 55.992 -6.421 5.111 1.00 71.69 74 GLN A O 1
ATOM 598 N N . ILE A 1 75 ? 56.324 -7.132 7.214 1.00 75.31 75 ILE A N 1
ATOM 599 C CA . ILE A 1 75 ? 57.008 -8.382 6.843 1.00 75.31 75 ILE A CA 1
ATOM 600 C C . ILE A 1 75 ? 56.052 -9.319 6.083 1.00 75.31 75 ILE A C 1
ATOM 602 O O . ILE A 1 75 ? 56.425 -9.905 5.062 1.00 75.31 75 ILE A O 1
ATOM 606 N N . LEU A 1 76 ? 54.792 -9.430 6.525 1.00 77.50 76 LEU A N 1
ATOM 607 C CA . LEU A 1 76 ? 53.761 -10.214 5.838 1.00 77.50 76 LEU A CA 1
ATOM 608 C C . LEU A 1 76 ? 53.520 -9.706 4.411 1.00 77.50 76 LEU A C 1
ATOM 610 O O . LEU A 1 76 ? 53.424 -10.511 3.481 1.00 77.50 76 LEU A O 1
ATOM 614 N N . LEU A 1 77 ? 53.431 -8.387 4.237 1.00 79.31 77 LEU A N 1
ATOM 615 C CA . LEU A 1 77 ? 53.217 -7.758 2.938 1.00 79.31 77 LEU A CA 1
ATOM 616 C C . LEU A 1 77 ? 54.457 -7.845 2.051 1.00 79.31 77 LEU A C 1
ATOM 618 O O . LEU A 1 77 ? 54.307 -8.155 0.875 1.00 79.31 77 LEU A O 1
ATOM 622 N N . GLN A 1 78 ? 55.662 -7.693 2.597 1.00 77.75 78 GLN A N 1
ATOM 623 C CA . GLN A 1 78 ? 56.904 -7.892 1.850 1.00 77.75 78 GLN A CA 1
ATOM 624 C C . GLN A 1 78 ? 57.006 -9.325 1.307 1.00 77.75 78 GLN A C 1
ATOM 626 O O . GLN A 1 78 ? 57.421 -9.526 0.169 1.00 77.75 78 GLN A O 1
ATOM 631 N N . ARG A 1 79 ? 56.557 -10.323 2.081 1.00 74.69 79 ARG A N 1
ATOM 632 C CA . ARG A 1 79 ? 56.607 -11.739 1.684 1.00 74.69 79 ARG A CA 1
ATOM 633 C C . ARG A 1 79 ? 55.485 -12.162 0.732 1.00 74.69 79 ARG A C 1
ATOM 635 O O . ARG A 1 79 ? 55.720 -12.976 -0.151 1.00 74.69 79 ARG A O 1
ATOM 642 N N . LYS A 1 80 ? 54.251 -11.681 0.934 1.00 74.88 80 LYS A N 1
ATOM 643 C CA . LYS A 1 80 ? 53.065 -12.157 0.188 1.00 74.88 80 LYS A CA 1
ATOM 644 C C . LYS A 1 80 ? 52.551 -11.196 -0.883 1.00 74.88 80 LYS A C 1
ATOM 646 O O . LYS A 1 80 ? 51.810 -11.628 -1.762 1.00 74.88 80 LYS A O 1
ATOM 651 N N . ALA A 1 81 ? 52.878 -9.909 -0.803 1.00 78.31 81 ALA A N 1
ATOM 652 C CA . ALA A 1 81 ? 52.397 -8.890 -1.734 1.00 78.31 81 ALA A CA 1
ATOM 653 C C . ALA A 1 81 ? 53.319 -7.644 -1.787 1.00 78.31 81 ALA A C 1
ATOM 655 O O . ALA A 1 81 ? 52.846 -6.529 -1.539 1.00 78.31 81 ALA A O 1
ATOM 656 N N . PRO A 1 82 ? 54.614 -7.786 -2.152 1.00 77.38 82 PRO A N 1
ATOM 657 C CA . PRO A 1 82 ? 55.591 -6.684 -2.115 1.00 77.38 82 PRO A CA 1
ATOM 658 C C . PRO A 1 82 ? 55.185 -5.503 -3.011 1.00 77.38 82 PRO A C 1
ATOM 660 O O . PRO A 1 82 ? 55.404 -4.339 -2.673 1.00 77.38 82 PRO A O 1
ATOM 663 N N . LYS A 1 83 ? 54.448 -5.793 -4.094 1.00 76.75 83 LYS A N 1
ATOM 664 C CA . LYS A 1 83 ? 53.865 -4.806 -5.017 1.00 76.75 83 LYS A CA 1
ATOM 665 C C . LYS A 1 83 ? 52.954 -3.777 -4.323 1.00 76.75 83 LYS A C 1
ATOM 667 O O . LYS A 1 83 ? 52.756 -2.699 -4.873 1.00 76.75 83 LYS A O 1
ATOM 672 N N . ILE A 1 84 ? 52.368 -4.080 -3.156 1.00 79.44 84 ILE A N 1
ATOM 673 C CA . ILE A 1 84 ? 51.543 -3.125 -2.387 1.00 79.44 84 ILE A CA 1
ATOM 674 C C . ILE A 1 84 ? 52.432 -2.065 -1.727 1.00 79.44 84 ILE A C 1
ATOM 676 O O . ILE A 1 84 ? 52.122 -0.876 -1.805 1.00 79.44 84 ILE A O 1
ATOM 680 N N . LEU A 1 85 ? 53.551 -2.487 -1.132 1.00 73.06 85 LEU A N 1
ATOM 681 C CA . LEU A 1 85 ? 54.500 -1.600 -0.457 1.00 73.06 85 LEU A CA 1
ATOM 682 C C . LEU A 1 85 ? 55.252 -0.721 -1.463 1.00 73.06 85 LEU A C 1
ATOM 684 O O . LEU A 1 85 ? 55.388 0.479 -1.241 1.00 73.06 85 LEU A O 1
ATOM 688 N N . GLU A 1 86 ? 55.664 -1.278 -2.603 1.00 71.88 86 GLU A N 1
ATOM 689 C CA . GLU A 1 86 ? 56.305 -0.515 -3.684 1.00 71.88 86 GLU A CA 1
ATOM 690 C C . GLU A 1 86 ? 55.369 0.527 -4.306 1.00 71.88 86 GLU A C 1
ATOM 692 O O . GLU A 1 86 ? 55.778 1.664 -4.544 1.00 71.88 86 GLU A O 1
ATOM 697 N N . LYS A 1 87 ? 54.098 0.168 -4.540 1.00 72.81 87 LYS A N 1
ATOM 698 C CA . LYS A 1 87 ? 53.095 1.109 -5.059 1.00 72.81 87 LYS A CA 1
ATOM 699 C C . LYS A 1 87 ? 52.824 2.225 -4.057 1.00 72.81 87 LYS A C 1
ATOM 701 O O . LYS A 1 87 ? 52.835 3.381 -4.452 1.00 72.81 87 LYS A O 1
ATOM 706 N N . HIS A 1 88 ? 52.669 1.906 -2.772 1.00 75.62 88 HIS A N 1
ATOM 707 C CA . HIS A 1 88 ? 52.484 2.924 -1.738 1.00 75.62 88 HIS A CA 1
ATOM 708 C C . HIS A 1 88 ? 53.685 3.877 -1.625 1.00 75.62 88 HIS A C 1
ATOM 710 O O . HIS A 1 88 ? 53.484 5.085 -1.561 1.00 75.62 88 HIS A O 1
ATOM 716 N N . LYS A 1 89 ? 54.925 3.361 -1.682 1.00 73.12 89 LYS A N 1
ATOM 717 C CA . LYS A 1 89 ? 56.149 4.187 -1.677 1.00 73.12 89 LYS A CA 1
ATOM 718 C C . LYS A 1 89 ? 56.234 5.143 -2.875 1.00 73.12 89 LYS A C 1
ATOM 720 O O . LYS A 1 89 ? 56.802 6.216 -2.736 1.00 73.12 89 LYS A O 1
ATOM 725 N N . LYS A 1 90 ? 55.672 4.766 -4.031 1.00 68.75 90 LYS A N 1
ATOM 726 C CA . LYS A 1 90 ? 55.666 5.592 -5.253 1.00 68.75 90 LYS A CA 1
ATOM 727 C C . LYS A 1 90 ? 54.509 6.595 -5.325 1.00 68.75 90 LYS A C 1
ATOM 729 O O . LYS A 1 90 ? 54.702 7.673 -5.865 1.00 68.75 90 LYS A O 1
ATOM 734 N N . THR A 1 91 ? 53.311 6.246 -4.842 1.00 68.00 91 THR A N 1
ATOM 735 C CA . THR A 1 91 ? 52.089 7.053 -5.052 1.00 68.00 91 THR A CA 1
ATOM 736 C C . THR A 1 91 ? 51.486 7.656 -3.783 1.00 68.00 91 THR A C 1
ATOM 738 O O . THR A 1 91 ? 50.486 8.358 -3.882 1.00 68.00 91 THR A O 1
ATOM 741 N N . GLY A 1 92 ? 52.005 7.346 -2.589 1.00 65.56 92 GLY A N 1
ATOM 742 C CA . GLY A 1 92 ? 51.493 7.841 -1.296 1.00 65.56 92 GLY A CA 1
ATOM 743 C C . GLY A 1 92 ? 50.095 7.333 -0.895 1.00 65.56 92 GLY A C 1
ATOM 744 O O . GLY A 1 92 ? 49.653 7.529 0.234 1.00 65.56 92 GLY A O 1
ATOM 745 N N . SER A 1 93 ? 49.389 6.651 -1.801 1.00 65.50 93 SER A N 1
ATOM 746 C CA . SER A 1 93 ? 48.047 6.096 -1.601 1.00 65.50 93 SER A CA 1
ATOM 747 C C . SER A 1 93 ? 47.849 4.813 -2.412 1.00 65.50 93 SER A C 1
ATOM 749 O O . SER A 1 93 ? 48.527 4.577 -3.416 1.00 65.50 93 SER A O 1
ATOM 751 N N . LEU A 1 94 ? 46.915 3.961 -1.981 1.00 73.38 94 LEU A N 1
ATOM 752 C CA . LEU A 1 94 ? 46.597 2.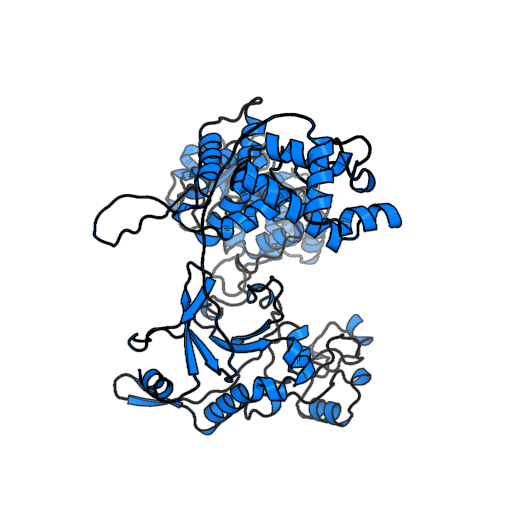680 -2.620 1.00 73.38 94 LEU A CA 1
ATOM 753 C C . LEU A 1 94 ? 45.322 2.774 -3.469 1.00 73.38 94 LEU A C 1
ATOM 755 O O . LEU A 1 94 ? 44.285 3.203 -2.976 1.00 73.38 94 LEU A O 1
ATOM 759 N N . LYS A 1 95 ? 45.371 2.298 -4.721 1.00 70.56 95 LYS A N 1
ATOM 760 C CA . LYS A 1 95 ? 44.187 2.135 -5.592 1.00 70.56 95 LYS A CA 1
ATOM 761 C C . LYS A 1 95 ? 43.292 0.977 -5.117 1.00 70.56 95 LYS A C 1
ATOM 763 O O . LYS A 1 95 ? 43.769 0.066 -4.438 1.00 70.56 95 LYS A O 1
ATOM 768 N N . THR A 1 96 ? 42.020 0.972 -5.524 1.00 67.12 96 THR A N 1
ATOM 769 C CA . THR A 1 96 ? 40.987 -0.007 -5.118 1.00 67.12 96 THR A CA 1
ATOM 770 C C . THR A 1 96 ? 41.437 -1.467 -5.234 1.00 67.12 96 THR A C 1
ATOM 772 O O . THR A 1 96 ? 41.282 -2.233 -4.285 1.00 67.12 96 THR A O 1
ATOM 775 N N . GLU A 1 97 ? 42.082 -1.843 -6.339 1.00 70.88 97 GLU A N 1
ATOM 776 C CA . GLU A 1 97 ? 42.579 -3.212 -6.541 1.00 70.88 97 GLU A CA 1
ATOM 777 C C . GLU A 1 97 ? 43.690 -3.600 -5.549 1.00 70.88 97 GLU A C 1
ATOM 779 O O . GLU A 1 97 ? 43.697 -4.708 -5.008 1.00 70.88 97 GLU A O 1
ATOM 784 N N . SER A 1 98 ? 44.578 -2.663 -5.201 1.00 71.00 98 SER A N 1
ATOM 785 C CA . SER A 1 98 ? 45.598 -2.881 -4.167 1.00 71.00 98 SER A CA 1
ATOM 786 C C . SER A 1 98 ? 44.987 -2.978 -2.762 1.00 71.00 98 SER A C 1
ATOM 788 O O . SER A 1 98 ? 45.475 -3.759 -1.947 1.00 71.00 98 SER A O 1
ATOM 790 N N . ARG A 1 99 ? 43.904 -2.235 -2.475 1.00 73.06 99 ARG A N 1
ATOM 791 C CA . ARG A 1 99 ? 43.175 -2.303 -1.190 1.00 73.06 99 ARG A CA 1
ATOM 792 C C . ARG A 1 99 ? 42.443 -3.638 -1.016 1.00 73.06 99 ARG A C 1
ATOM 794 O O . ARG A 1 99 ? 42.505 -4.236 0.056 1.00 73.06 99 ARG A O 1
ATOM 801 N N . LYS A 1 100 ? 41.812 -4.157 -2.077 1.00 75.12 100 LYS A N 1
ATOM 802 C CA . LYS A 1 100 ? 41.197 -5.498 -2.080 1.00 75.12 100 LYS A CA 1
ATOM 803 C C . LYS A 1 100 ? 42.239 -6.592 -1.828 1.00 75.12 100 LYS A C 1
ATOM 805 O O . LYS A 1 100 ? 42.000 -7.500 -1.029 1.00 75.12 100 LYS A O 1
ATOM 810 N N . LEU A 1 101 ? 43.405 -6.493 -2.475 1.00 78.62 101 LEU A N 1
ATOM 811 C CA . LEU A 1 101 ? 44.505 -7.438 -2.276 1.00 78.62 101 LEU A CA 1
ATOM 812 C C . LEU A 1 101 ? 45.066 -7.373 -0.846 1.00 78.62 101 LEU A C 1
ATOM 814 O O . LEU A 1 101 ? 45.279 -8.421 -0.242 1.00 78.62 101 LEU A O 1
ATOM 818 N N . LEU A 1 102 ? 45.226 -6.169 -0.285 1.00 81.06 102 LEU A N 1
ATOM 819 C CA . LEU A 1 102 ? 45.628 -5.953 1.109 1.00 81.06 102 LEU A CA 1
ATOM 820 C C . LEU A 1 102 ? 44.685 -6.682 2.080 1.00 81.06 102 LEU A C 1
ATOM 822 O O . LEU A 1 102 ? 45.132 -7.535 2.844 1.00 81.06 102 LEU A O 1
ATOM 826 N N . VAL A 1 103 ? 43.373 -6.432 1.988 1.00 81.00 103 VAL A N 1
ATOM 827 C CA . VAL A 1 103 ? 42.357 -7.088 2.835 1.00 81.00 103 VAL A CA 1
ATOM 828 C C . VAL A 1 103 ? 42.388 -8.613 2.672 1.00 81.00 103 VAL A C 1
ATOM 830 O O . VAL A 1 103 ? 42.293 -9.345 3.658 1.00 81.00 103 VAL A O 1
ATOM 833 N N . LYS A 1 104 ? 42.580 -9.119 1.446 1.00 81.81 104 LYS A N 1
ATOM 834 C CA . LYS A 1 104 ? 42.688 -10.561 1.170 1.00 81.81 104 LYS A CA 1
ATOM 835 C C . LYS A 1 104 ? 43.900 -11.192 1.865 1.00 81.81 104 LYS A C 1
ATOM 837 O O . LYS A 1 104 ? 43.758 -12.270 2.444 1.00 81.81 104 LYS A O 1
ATOM 842 N N . VAL A 1 105 ? 45.063 -10.538 1.826 1.00 82.94 105 VAL A N 1
ATOM 843 C CA . VAL A 1 105 ? 46.295 -11.015 2.482 1.00 82.94 105 VAL A CA 1
ATOM 844 C C . VAL A 1 105 ? 46.153 -10.973 4.004 1.00 82.94 105 VAL A C 1
ATOM 846 O O . VAL A 1 105 ? 46.457 -11.968 4.664 1.00 82.94 105 VAL A O 1
ATOM 849 N N . CYS A 1 106 ? 45.622 -9.875 4.548 1.00 82.75 106 CYS A N 1
ATOM 850 C CA . CYS A 1 106 ? 45.395 -9.704 5.982 1.00 82.75 106 CYS A CA 1
ATOM 851 C C . CYS A 1 106 ? 44.430 -10.759 6.541 1.00 82.75 106 CYS A C 1
ATOM 853 O O . CYS A 1 106 ? 44.756 -11.433 7.515 1.00 82.75 106 CYS A O 1
ATOM 855 N N .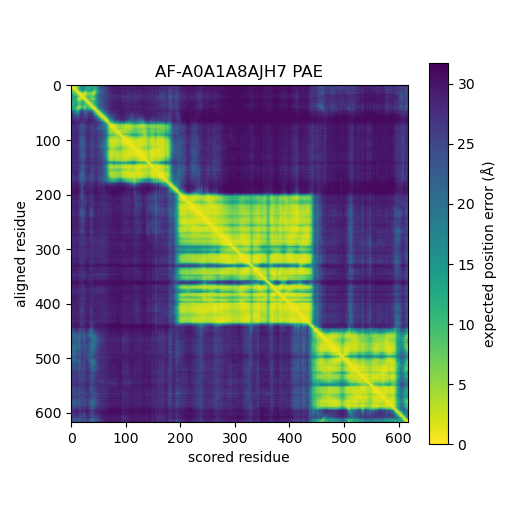 ILE A 1 107 ? 43.283 -10.982 5.889 1.00 85.75 107 ILE A N 1
ATOM 856 C CA . ILE A 1 107 ? 42.316 -12.001 6.323 1.00 85.75 107 ILE A CA 1
ATOM 857 C C . ILE A 1 107 ? 42.860 -13.420 6.150 1.00 85.75 107 ILE A C 1
ATOM 859 O O . ILE A 1 107 ? 42.624 -14.265 7.006 1.00 85.75 107 ILE A O 1
ATOM 863 N N . SER A 1 108 ? 43.624 -13.700 5.089 1.00 83.19 108 SER A N 1
ATOM 864 C CA . SER A 1 108 ? 44.279 -15.006 4.932 1.00 83.19 108 SER A CA 1
ATOM 865 C C . SER A 1 108 ? 45.241 -15.300 6.087 1.00 83.19 108 SER A C 1
ATOM 867 O O . SER A 1 108 ? 45.299 -16.432 6.563 1.00 83.19 108 SER A O 1
ATOM 869 N N . HIS A 1 109 ? 45.976 -14.292 6.562 1.00 83.44 109 HIS A N 1
ATOM 870 C CA . HIS A 1 109 ? 46.841 -14.438 7.729 1.00 83.44 109 HIS A CA 1
ATOM 871 C C . HIS A 1 109 ? 46.045 -14.563 9.034 1.00 83.44 109 HIS A C 1
ATOM 873 O O . HIS A 1 109 ? 46.344 -15.447 9.833 1.00 83.44 109 HIS A O 1
ATOM 879 N N . LEU A 1 110 ? 44.996 -13.752 9.211 1.00 85.75 110 LEU A N 1
ATOM 880 C CA . LEU A 1 110 ? 44.116 -13.803 10.381 1.00 85.75 110 LEU A CA 1
ATOM 881 C C . LEU A 1 110 ? 43.460 -15.182 10.533 1.00 85.75 110 LEU A C 1
ATOM 883 O O . LEU A 1 110 ? 43.492 -15.758 11.613 1.00 85.75 110 LEU A O 1
ATOM 887 N N . VAL A 1 111 ? 42.948 -15.748 9.436 1.00 83.88 111 VAL A N 1
ATOM 888 C CA . VAL A 1 111 ? 42.352 -17.092 9.417 1.00 83.88 111 VAL A CA 1
ATOM 889 C C . VAL A 1 111 ? 43.391 -18.176 9.696 1.00 83.88 111 VAL A C 1
ATOM 891 O O . VAL A 1 111 ? 43.097 -19.134 10.401 1.00 83.88 111 VAL A O 1
ATOM 894 N N . LYS A 1 112 ? 44.626 -18.021 9.198 1.00 82.44 112 LYS A N 1
ATOM 895 C CA . LYS A 1 112 ? 45.717 -18.959 9.504 1.00 82.44 112 LYS A CA 1
ATOM 896 C C . LYS A 1 112 ? 46.096 -18.942 10.992 1.00 82.44 112 LYS A C 1
ATOM 898 O O . LYS A 1 112 ? 46.528 -19.968 11.502 1.00 82.44 112 LYS A O 1
ATOM 903 N N . LYS A 1 113 ? 45.958 -17.796 11.669 1.00 81.62 113 LYS A N 1
ATOM 904 C CA . LYS A 1 113 ? 46.348 -17.611 13.076 1.00 81.62 113 LYS A CA 1
ATOM 905 C C . LYS A 1 113 ? 45.222 -17.945 14.067 1.00 81.62 113 LYS A C 1
ATOM 907 O O . LYS A 1 113 ? 45.501 -18.550 15.092 1.00 81.62 113 LYS A O 1
ATOM 912 N N . HIS A 1 114 ? 43.975 -17.586 13.756 1.00 78.38 114 HIS A N 1
ATOM 913 C CA . HIS A 1 114 ? 42.826 -17.666 14.677 1.00 78.38 114 HIS A CA 1
ATOM 914 C C . HIS A 1 114 ? 41.664 -18.535 14.147 1.00 78.38 114 HIS A C 1
ATOM 916 O O . HIS A 1 114 ? 40.580 -18.575 14.728 1.00 78.38 114 HIS A O 1
ATOM 922 N N . GLY A 1 115 ? 41.860 -19.236 13.026 1.00 80.19 115 GLY A N 1
ATOM 923 C CA . GLY A 1 115 ? 40.823 -20.039 12.375 1.00 80.19 115 GLY A CA 1
ATOM 924 C C . GLY A 1 115 ? 39.760 -19.197 11.657 1.00 80.19 115 GLY A C 1
ATOM 925 O O . GLY A 1 115 ? 39.874 -17.983 11.498 1.00 80.19 115 GLY A O 1
ATOM 926 N N . PHE A 1 116 ? 38.682 -19.835 11.193 1.00 81.88 116 PHE A N 1
ATOM 927 C CA . PHE A 1 116 ? 37.636 -19.155 10.411 1.00 81.88 116 PHE A CA 1
ATOM 928 C C . PHE A 1 116 ? 36.743 -18.207 11.236 1.00 81.88 116 PHE A C 1
ATOM 930 O O . PHE A 1 116 ? 35.947 -17.453 10.665 1.00 81.88 116 PHE A O 1
ATOM 937 N N . TYR A 1 117 ? 36.875 -18.206 12.566 1.00 81.19 117 TYR A N 1
ATOM 938 C CA . TYR A 1 117 ? 36.036 -17.450 13.503 1.00 81.19 117 TYR A CA 1
ATOM 939 C C . TYR A 1 117 ? 36.868 -16.607 14.486 1.00 81.19 117 TYR A C 1
ATOM 941 O O . TYR A 1 117 ? 36.775 -16.832 15.691 1.00 81.19 117 TYR A O 1
ATOM 949 N N . PRO A 1 118 ? 37.651 -15.626 13.996 1.00 79.19 118 PRO A N 1
ATOM 950 C CA . PRO A 1 118 ? 38.380 -14.716 14.872 1.00 79.19 118 PRO A CA 1
ATOM 951 C C . PRO A 1 118 ? 37.418 -13.870 15.720 1.00 79.19 118 PRO A C 1
ATOM 953 O O . PRO A 1 118 ? 36.303 -13.544 15.283 1.00 79.19 118 PRO A O 1
ATOM 956 N N . THR A 1 119 ? 37.854 -13.504 16.922 1.00 82.06 119 THR A N 1
ATOM 957 C CA . THR A 1 119 ? 37.092 -12.697 17.885 1.00 82.06 119 THR A CA 1
ATOM 958 C C . THR A 1 119 ? 36.976 -11.236 17.438 1.00 82.06 119 THR A C 1
ATOM 960 O O . THR A 1 119 ? 37.662 -10.783 16.519 1.00 82.06 119 THR A O 1
ATOM 963 N N . SER A 1 120 ? 36.081 -10.469 18.073 1.00 79.50 120 SER A N 1
ATOM 964 C CA . SER A 1 120 ? 35.935 -9.034 17.782 1.00 79.50 120 SER A CA 1
ATOM 965 C C . SER A 1 120 ? 37.234 -8.269 18.071 1.00 79.50 120 SER A C 1
ATOM 967 O O . SER A 1 120 ? 37.663 -7.460 17.253 1.00 79.50 120 SER A O 1
ATOM 969 N N . ALA A 1 121 ? 37.911 -8.598 19.177 1.00 85.81 121 ALA A N 1
ATOM 970 C CA . ALA A 1 121 ? 39.179 -7.985 19.564 1.00 85.81 121 ALA A CA 1
ATOM 971 C C . ALA A 1 121 ? 40.275 -8.197 18.504 1.00 85.81 121 ALA A C 1
ATOM 973 O O . ALA A 1 121 ? 40.915 -7.240 18.084 1.00 85.81 121 ALA A O 1
ATOM 974 N N . GLU A 1 122 ? 40.424 -9.419 17.983 1.00 84.00 122 GLU A N 1
ATOM 975 C CA . GLU A 1 122 ? 41.425 -9.747 16.954 1.00 84.00 122 GLU A CA 1
ATOM 976 C C . GLU A 1 122 ? 41.203 -8.980 15.638 1.00 84.00 122 GLU A C 1
ATOM 978 O O . GLU A 1 122 ? 42.158 -8.577 14.969 1.00 84.00 122 GLU A O 1
ATOM 983 N N . LYS A 1 123 ? 39.938 -8.742 15.266 1.00 86.75 123 LYS A N 1
ATOM 984 C CA . LYS A 1 123 ? 39.583 -7.957 14.073 1.00 86.75 123 LYS A CA 1
ATOM 985 C C . LYS A 1 123 ? 39.837 -6.463 14.273 1.00 86.75 123 LYS A C 1
ATOM 987 O O . LYS A 1 123 ? 40.321 -5.818 13.343 1.00 86.75 123 LYS A O 1
ATOM 992 N N . VAL A 1 124 ? 39.551 -5.927 15.465 1.00 86.00 124 VAL A N 1
ATOM 993 C CA . VAL A 1 124 ? 39.864 -4.532 15.827 1.00 86.00 124 VAL A CA 1
ATOM 994 C C . VAL A 1 124 ? 41.370 -4.302 15.785 1.00 86.00 124 VAL A C 1
ATOM 996 O O . VAL A 1 124 ? 41.816 -3.341 15.160 1.00 86.00 124 VAL A O 1
ATOM 999 N N . THR A 1 125 ? 42.158 -5.204 16.376 1.00 89.44 125 THR A N 1
ATOM 1000 C CA . THR A 1 125 ? 43.623 -5.131 16.342 1.00 89.44 125 THR A CA 1
ATOM 1001 C C . THR A 1 125 ? 44.131 -5.066 14.905 1.00 89.44 125 THR A C 1
ATOM 1003 O O . THR A 1 125 ? 44.849 -4.134 14.552 1.00 89.44 125 THR A O 1
ATOM 1006 N N . LEU A 1 126 ? 43.667 -5.968 14.032 1.00 87.88 126 LEU A N 1
ATOM 1007 C CA . LEU A 1 126 ? 44.061 -5.973 12.622 1.00 87.88 126 LEU A CA 1
ATOM 1008 C C . LEU A 1 126 ? 43.668 -4.681 11.883 1.00 87.88 126 LEU A C 1
ATOM 1010 O O . LEU A 1 126 ? 44.459 -4.165 11.092 1.00 87.88 126 LEU A O 1
ATOM 1014 N N . ALA A 1 127 ? 42.467 -4.152 12.130 1.00 86.94 127 ALA A N 1
ATOM 1015 C CA . ALA A 1 127 ? 42.005 -2.901 11.530 1.00 86.94 127 ALA A CA 1
ATOM 1016 C C . ALA A 1 127 ? 42.885 -1.710 11.950 1.00 86.94 127 ALA A C 1
ATOM 1018 O O . ALA A 1 127 ? 43.309 -0.926 11.096 1.00 86.94 127 ALA A O 1
ATOM 1019 N N . LYS A 1 128 ? 43.246 -1.626 13.237 1.00 87.50 128 LYS A N 1
ATOM 1020 C CA . LYS A 1 128 ? 44.172 -0.611 13.760 1.00 87.50 128 LYS A CA 1
ATOM 1021 C C . LYS A 1 128 ? 45.574 -0.746 13.159 1.00 87.50 128 LYS A C 1
ATOM 1023 O O . LYS A 1 128 ? 46.150 0.257 12.741 1.00 87.50 128 LYS A O 1
ATOM 1028 N N . THR A 1 129 ? 46.108 -1.964 13.021 1.00 87.56 129 THR A N 1
ATOM 1029 C CA . THR A 1 129 ? 47.427 -2.199 12.399 1.00 87.56 129 THR A CA 1
ATOM 1030 C C . THR A 1 129 ? 47.461 -1.781 10.925 1.00 87.56 129 THR A C 1
ATOM 1032 O O . THR A 1 129 ? 48.463 -1.228 10.465 1.00 87.56 129 THR A O 1
ATOM 1035 N N . ILE A 1 130 ? 46.374 -2.008 10.173 1.00 86.12 130 ILE A N 1
ATOM 1036 C CA . ILE A 1 130 ? 46.265 -1.594 8.763 1.0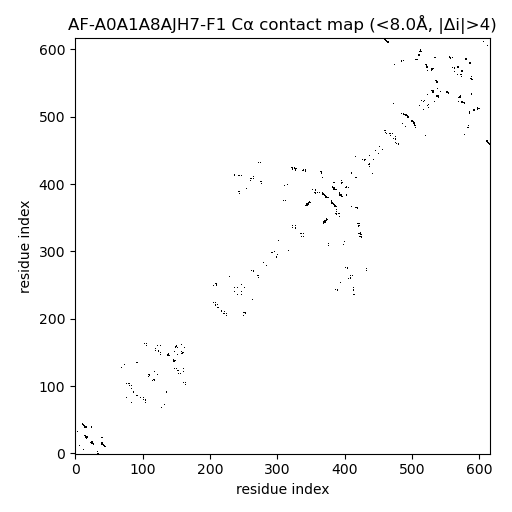0 86.12 130 ILE A CA 1
ATOM 1037 C C . ILE A 1 130 ? 46.361 -0.073 8.644 1.00 86.12 130 ILE A C 1
ATOM 1039 O O . ILE A 1 130 ? 47.156 0.425 7.847 1.00 86.12 130 ILE A O 1
ATOM 1043 N N . VAL A 1 131 ? 45.590 0.656 9.452 1.00 84.81 131 VAL A N 1
ATOM 1044 C CA . VAL A 1 131 ? 45.563 2.124 9.426 1.00 84.81 131 VAL A CA 1
ATOM 1045 C C . VAL A 1 131 ? 46.877 2.725 9.933 1.00 84.81 131 VAL A C 1
ATOM 1047 O O . VAL A 1 131 ? 47.346 3.715 9.380 1.00 84.81 131 VAL A O 1
ATOM 1050 N N . ALA A 1 132 ? 47.527 2.094 10.913 1.00 85.50 132 ALA A N 1
ATOM 1051 C CA . ALA A 1 132 ? 48.853 2.505 11.374 1.00 85.50 132 ALA A CA 1
ATOM 1052 C C . ALA A 1 132 ? 49.946 2.298 10.305 1.00 85.50 132 ALA A C 1
ATOM 1054 O O . ALA A 1 132 ? 50.872 3.096 10.199 1.00 85.50 132 ALA A O 1
ATOM 1055 N N . THR A 1 133 ? 49.835 1.245 9.486 1.00 83.38 133 THR A N 1
ATOM 1056 C CA . THR A 1 133 ? 50.796 0.952 8.403 1.00 83.38 133 THR A CA 1
ATOM 1057 C C . THR A 1 133 ? 50.556 1.819 7.165 1.00 83.38 133 THR A C 1
ATOM 1059 O O . THR A 1 133 ? 51.505 2.185 6.471 1.00 83.38 133 THR A O 1
ATOM 1062 N N . PHE A 1 134 ? 49.296 2.162 6.890 1.00 81.75 134 PHE A N 1
ATOM 1063 C CA . PHE A 1 134 ? 48.886 3.008 5.772 1.00 81.75 134 PHE A CA 1
ATOM 1064 C C . PHE A 1 134 ? 48.019 4.170 6.277 1.00 81.75 134 PHE A C 1
ATOM 1066 O O . PHE A 1 134 ? 46.792 4.110 6.153 1.00 81.75 134 PHE A O 1
ATOM 1073 N N . PRO A 1 135 ? 48.627 5.252 6.805 1.00 81.38 135 PRO A N 1
ATOM 1074 C CA . PRO A 1 135 ? 47.880 6.391 7.342 1.00 81.38 135 PRO A CA 1
ATOM 1075 C C . PRO A 1 135 ? 46.912 7.028 6.335 1.00 81.38 135 PRO A C 1
ATOM 1077 O O . PRO A 1 135 ? 45.862 7.527 6.724 1.00 81.38 135 PRO A O 1
ATOM 1080 N N . SER A 1 136 ? 47.206 6.935 5.032 1.00 74.94 136 SER A N 1
ATOM 1081 C CA . SER A 1 136 ? 46.335 7.398 3.939 1.00 74.94 136 SER A CA 1
ATOM 1082 C C . SER A 1 136 ? 45.019 6.619 3.794 1.00 74.94 136 SER A C 1
ATOM 1084 O O . SER A 1 136 ? 44.152 7.022 3.021 1.00 74.94 136 SER A O 1
ATOM 1086 N N . LEU A 1 137 ? 44.856 5.501 4.509 1.00 73.94 137 LEU A N 1
ATOM 1087 C CA . LEU A 1 137 ? 43.610 4.735 4.582 1.00 73.94 137 LEU A CA 1
ATOM 1088 C C . LEU A 1 137 ? 42.789 5.050 5.837 1.00 73.94 137 LEU A C 1
ATOM 1090 O O . LEU A 1 137 ? 41.712 4.487 5.997 1.00 73.94 137 LEU A O 1
ATOM 1094 N N . ARG A 1 138 ? 43.270 5.924 6.727 1.00 76.12 138 ARG A N 1
ATOM 1095 C CA . ARG A 1 138 ? 42.493 6.393 7.876 1.00 76.12 138 ARG A CA 1
ATOM 1096 C C . ARG A 1 138 ? 41.360 7.286 7.382 1.00 76.12 138 ARG A C 1
ATOM 1098 O O . ARG A 1 138 ? 41.619 8.294 6.733 1.00 76.12 138 ARG A O 1
ATOM 1105 N N . VAL A 1 139 ? 40.119 6.944 7.716 1.00 69.19 139 VAL A N 1
ATOM 1106 C CA . VAL A 1 139 ? 38.951 7.775 7.389 1.00 69.19 139 VAL A CA 1
ATOM 1107 C C . VAL A 1 139 ? 38.330 8.234 8.695 1.00 69.19 139 VAL A C 1
ATOM 1109 O O . VAL A 1 139 ? 37.570 7.492 9.308 1.00 69.19 139 VAL A O 1
ATOM 1112 N N . GLN A 1 140 ? 38.699 9.434 9.137 1.00 61.25 140 GLN A N 1
ATOM 1113 C CA . GLN A 1 140 ? 38.142 10.059 10.331 1.00 61.25 140 GLN A CA 1
ATOM 1114 C C . GLN A 1 140 ? 37.136 11.128 9.903 1.00 61.25 140 GLN A C 1
ATOM 1116 O O . GLN A 1 140 ? 37.466 12.010 9.114 1.00 61.25 140 GLN A O 1
ATOM 1121 N N . ILE A 1 141 ? 35.907 11.021 10.399 1.00 49.91 141 ILE A N 1
ATOM 1122 C CA . ILE A 1 141 ? 34.855 12.020 10.189 1.00 49.91 141 ILE A CA 1
ATOM 1123 C C . ILE A 1 141 ? 34.922 12.978 11.381 1.00 49.91 141 ILE A C 1
ATOM 1125 O O . ILE A 1 141 ? 35.117 12.515 12.503 1.00 49.91 141 ILE A O 1
ATOM 1129 N N . GLU A 1 142 ? 34.816 14.287 11.139 1.00 45.94 142 GLU A N 1
ATOM 1130 C CA . GLU A 1 142 ? 34.966 15.381 12.116 1.00 45.94 142 GLU A CA 1
ATOM 1131 C C . GLU A 1 142 ? 34.500 15.007 13.541 1.00 45.94 142 GLU A C 1
ATOM 1133 O O . GLU A 1 142 ? 33.310 14.964 13.851 1.00 45.94 142 GLU A O 1
ATOM 1138 N N . GLY A 1 143 ? 35.466 14.680 14.408 1.00 53.50 143 GLY A N 1
ATOM 1139 C CA . GLY A 1 143 ? 35.247 14.401 15.831 1.00 53.50 143 GLY A CA 1
ATOM 1140 C C . GLY A 1 143 ? 34.655 13.033 16.210 1.00 53.50 143 GLY A C 1
ATOM 1141 O O . GLY A 1 143 ? 34.413 12.817 17.395 1.00 53.50 143 GLY A O 1
ATOM 1142 N N . LYS A 1 144 ? 34.434 12.093 15.277 1.00 54.72 144 LYS A N 1
ATOM 1143 C CA . LYS A 1 144 ? 33.883 10.754 15.580 1.00 54.72 144 LYS A CA 1
ATOM 1144 C C . LYS A 1 144 ? 34.771 9.613 15.070 1.00 54.72 144 LYS A C 1
ATOM 1146 O O . LYS A 1 144 ? 35.082 9.538 13.884 1.00 54.72 144 LYS A O 1
ATOM 1151 N N . GLY A 1 145 ? 35.092 8.685 15.975 1.00 61.91 145 GLY A N 1
ATOM 1152 C CA . GLY A 1 145 ? 35.835 7.454 15.682 1.00 61.91 145 GLY A CA 1
ATOM 1153 C C . GLY A 1 145 ? 37.354 7.633 15.592 1.00 61.91 145 GLY A C 1
ATOM 1154 O O . GLY A 1 145 ? 37.875 8.741 15.461 1.00 61.91 145 GLY A O 1
ATOM 1155 N N . GLU A 1 146 ? 38.081 6.521 15.670 1.00 70.88 146 GLU A N 1
ATOM 1156 C CA . GLU A 1 146 ? 39.540 6.480 15.534 1.00 70.88 146 GLU A CA 1
ATOM 1157 C C . GLU A 1 146 ? 39.979 6.313 14.063 1.00 70.88 146 GLU A C 1
ATOM 1159 O O . GLU A 1 146 ? 41.162 6.481 13.757 1.00 70.88 146 GLU A O 1
ATOM 1164 N N . GLY A 1 147 ? 39.054 6.040 13.137 1.00 68.81 147 GLY A N 1
ATOM 1165 C CA . GLY A 1 147 ? 39.252 6.043 11.684 1.00 68.81 147 GLY A CA 1
ATOM 1166 C C . GLY A 1 147 ? 39.597 4.688 11.055 1.00 68.81 147 GLY A C 1
ATOM 1167 O O . GLY A 1 147 ? 40.021 4.649 9.896 1.00 68.81 147 GLY A O 1
ATOM 1168 N N . PHE A 1 148 ? 39.425 3.586 11.795 1.00 77.31 148 PHE A N 1
ATOM 1169 C CA . PHE A 1 148 ? 39.618 2.197 11.339 1.00 77.31 148 PHE A CA 1
ATOM 1170 C C . PHE A 1 148 ? 38.300 1.429 11.133 1.00 77.31 148 PHE A C 1
ATOM 1172 O O . PHE A 1 148 ? 38.304 0.320 10.597 1.00 77.31 148 PHE A O 1
ATOM 1179 N N . GLU A 1 149 ? 37.171 2.009 11.537 1.00 79.56 149 GLU A N 1
ATOM 1180 C CA . GLU A 1 149 ? 35.863 1.362 11.683 1.00 79.56 149 GLU A CA 1
ATOM 1181 C C . GLU A 1 149 ? 35.316 0.832 10.347 1.00 79.56 149 GLU A C 1
ATOM 1183 O O . GLU A 1 149 ? 34.626 -0.181 10.298 1.00 79.56 149 GLU A O 1
ATOM 1188 N N . HIS A 1 150 ? 35.700 1.441 9.223 1.00 72.38 150 HIS A N 1
ATOM 1189 C CA . HIS A 1 150 ? 35.339 0.961 7.886 1.00 72.38 150 HIS A CA 1
ATOM 1190 C C . HIS A 1 150 ? 36.016 -0.380 7.514 1.00 72.38 150 H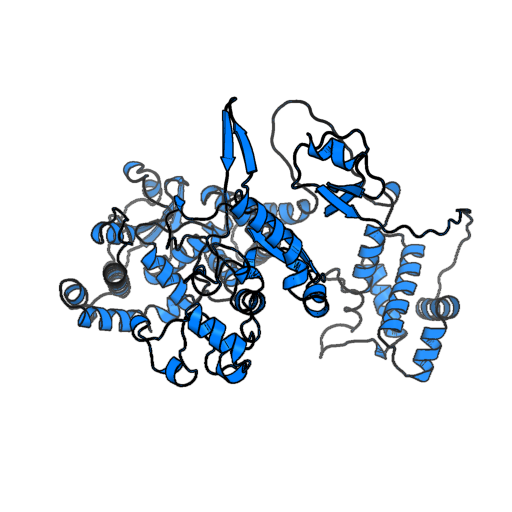IS A C 1
ATOM 1192 O O . HIS A 1 150 ? 35.504 -1.134 6.680 1.00 72.38 150 HIS A O 1
ATOM 1198 N N . PHE A 1 151 ? 37.151 -0.722 8.139 1.00 70.56 151 PHE A N 1
ATOM 1199 C CA . PHE A 1 151 ? 37.745 -2.058 8.034 1.00 70.56 151 PHE A CA 1
ATOM 1200 C C . PHE A 1 151 ? 37.047 -3.054 8.959 1.00 70.56 151 PHE A C 1
ATOM 1202 O O . PHE A 1 151 ? 36.763 -4.174 8.523 1.00 70.56 151 PHE A O 1
ATOM 1209 N N . TYR A 1 152 ? 36.760 -2.654 10.197 1.00 76.25 152 TYR A N 1
ATOM 1210 C CA . TYR A 1 152 ? 35.929 -3.416 11.123 1.00 76.25 152 TYR A CA 1
ATOM 1211 C C . TYR A 1 152 ? 35.365 -2.519 12.227 1.00 76.25 152 TYR A C 1
ATOM 1213 O O . TYR A 1 152 ? 36.130 -1.935 12.995 1.00 76.25 152 TYR A O 1
ATOM 1221 N N . ASP A 1 153 ? 34.040 -2.475 12.331 1.00 76.31 153 ASP A N 1
ATOM 1222 C CA . ASP A 1 153 ? 33.321 -1.796 13.403 1.00 76.31 153 ASP A CA 1
ATOM 1223 C C . ASP A 1 153 ? 32.863 -2.826 14.457 1.00 76.31 153 ASP A C 1
ATOM 1225 O O . ASP A 1 153 ? 32.062 -3.717 14.137 1.00 76.31 153 ASP A O 1
ATOM 1229 N N . PRO A 1 154 ? 33.356 -2.737 15.709 1.00 68.88 154 PRO A N 1
ATOM 1230 C CA . PRO A 1 154 ? 32.978 -3.658 16.774 1.00 68.88 154 PRO A CA 1
ATOM 1231 C C . PRO A 1 154 ? 31.524 -3.501 17.244 1.00 68.88 154 PRO A C 1
ATOM 1233 O O . PRO A 1 154 ? 31.020 -4.449 17.839 1.00 68.88 154 PRO A O 1
ATOM 1236 N N . LEU A 1 155 ? 30.859 -2.365 16.986 1.00 61.94 155 LEU A N 1
ATOM 1237 C CA . LEU A 1 155 ? 29.467 -2.125 17.388 1.00 61.94 155 LEU A CA 1
ATOM 1238 C C . LEU A 1 155 ? 28.474 -2.732 16.390 1.00 61.94 155 LEU A C 1
ATOM 1240 O O . LEU A 1 155 ? 27.535 -3.415 16.790 1.00 61.94 155 LEU A O 1
ATOM 1244 N N . SER A 1 156 ? 28.689 -2.522 15.088 1.00 51.56 156 SER A N 1
ATOM 1245 C CA . SER A 1 156 ? 27.817 -3.071 14.035 1.00 51.56 156 SER A CA 1
ATOM 1246 C C . SER A 1 156 ? 28.229 -4.459 13.533 1.00 51.56 156 SER A C 1
ATOM 1248 O O . SER A 1 156 ? 27.533 -5.038 12.696 1.00 51.56 156 SER A O 1
ATOM 1250 N N . HIS A 1 157 ? 29.366 -4.994 13.998 1.00 61.59 157 HIS A N 1
ATOM 1251 C CA . HIS A 1 157 ? 29.977 -6.225 13.482 1.00 61.59 157 HIS A CA 1
ATOM 1252 C C . HIS A 1 157 ? 30.043 -6.242 11.945 1.00 61.59 157 HIS A C 1
ATOM 1254 O O . HIS A 1 157 ? 29.710 -7.234 11.289 1.00 61.59 157 HIS A O 1
ATOM 1260 N N . SER A 1 158 ? 30.452 -5.119 11.358 1.00 60.16 158 SER A N 1
ATOM 1261 C CA . SER A 1 158 ? 30.486 -4.906 9.911 1.00 60.16 158 SER A CA 1
ATOM 1262 C C . SER A 1 158 ? 31.831 -4.316 9.466 1.00 60.16 158 SER A C 1
ATOM 1264 O O . SER A 1 158 ? 32.708 -4.064 10.288 1.00 60.16 158 SER A O 1
ATOM 1266 N N . GLY A 1 159 ? 32.051 -4.189 8.155 1.00 71.62 159 GLY A N 1
ATOM 1267 C CA . GLY A 1 159 ? 33.306 -3.690 7.575 1.00 71.62 159 GLY A CA 1
ATOM 1268 C C . GLY A 1 159 ? 33.992 -4.683 6.634 1.00 71.62 159 GLY A C 1
ATOM 1269 O O . GLY A 1 159 ? 33.594 -5.848 6.504 1.00 71.62 159 GLY A O 1
ATOM 1270 N N . PHE A 1 160 ? 35.035 -4.220 5.941 1.00 71.19 160 PHE A N 1
ATOM 1271 C CA . PHE A 1 160 ? 35.706 -5.001 4.893 1.00 71.19 160 PHE A CA 1
ATOM 1272 C C . PHE A 1 160 ? 36.292 -6.333 5.389 1.00 71.19 160 PHE A C 1
ATOM 1274 O O . PHE A 1 160 ? 36.257 -7.331 4.659 1.00 71.19 160 PHE A O 1
ATOM 1281 N N . LEU A 1 161 ? 36.801 -6.368 6.624 1.00 78.25 161 LEU A N 1
ATOM 1282 C CA . LEU A 1 161 ? 37.360 -7.572 7.239 1.00 78.25 161 LEU A CA 1
ATOM 1283 C C . LEU A 1 161 ? 36.265 -8.618 7.515 1.00 78.25 161 LEU A C 1
ATOM 1285 O O . LEU A 1 161 ? 36.423 -9.783 7.139 1.00 78.25 161 LEU A O 1
ATOM 1289 N N . GLU A 1 162 ? 35.125 -8.211 8.086 1.00 79.69 162 GLU A N 1
ATOM 1290 C CA . GLU A 1 162 ? 34.013 -9.127 8.388 1.00 79.69 162 GLU A CA 1
ATOM 1291 C C . GLU A 1 162 ? 33.314 -9.624 7.119 1.00 79.69 162 GLU A C 1
ATOM 1293 O O . GLU A 1 162 ? 33.011 -10.814 6.998 1.00 79.69 162 GLU A O 1
ATOM 1298 N N . MET A 1 163 ? 33.128 -8.752 6.123 1.00 65.19 163 MET A N 1
ATOM 1299 C CA . MET A 1 163 ? 32.552 -9.134 4.832 1.00 65.19 163 MET A CA 1
ATOM 1300 C C . MET A 1 163 ? 33.386 -10.228 4.148 1.00 65.19 163 MET A C 1
ATOM 1302 O O . MET A 1 163 ? 32.847 -11.204 3.617 1.00 65.19 163 MET A O 1
ATOM 1306 N N . ARG A 1 164 ? 34.720 -10.116 4.196 1.00 76.12 164 ARG A N 1
ATOM 1307 C CA . ARG A 1 164 ? 35.609 -11.128 3.617 1.00 76.12 164 ARG A CA 1
ATOM 1308 C C . ARG A 1 164 ? 35.590 -12.438 4.408 1.00 76.12 164 ARG A C 1
ATOM 1310 O O . ARG A 1 164 ? 35.559 -13.495 3.778 1.00 76.12 164 ARG A O 1
ATOM 1317 N N . LEU A 1 165 ? 35.575 -12.389 5.742 1.00 78.00 165 LEU A N 1
ATOM 1318 C CA . LEU A 1 165 ? 35.445 -13.581 6.593 1.00 78.00 165 LEU A CA 1
ATOM 1319 C C . LEU A 1 165 ? 34.129 -14.323 6.330 1.00 78.00 165 LEU A C 1
ATOM 1321 O O . LEU A 1 165 ? 34.135 -15.546 6.192 1.00 78.00 165 LEU A O 1
ATOM 1325 N N . ARG A 1 166 ? 33.017 -13.596 6.163 1.00 74.81 166 ARG A N 1
ATOM 1326 C CA . ARG A 1 166 ? 31.710 -14.166 5.798 1.00 74.81 166 ARG A CA 1
ATOM 1327 C C . ARG A 1 166 ? 31.772 -14.921 4.468 1.00 74.81 166 ARG A C 1
ATOM 1329 O O . ARG A 1 166 ? 31.276 -16.039 4.376 1.00 74.81 166 ARG A O 1
ATOM 1336 N N . ASN A 1 167 ? 32.449 -14.357 3.468 1.00 72.19 167 ASN A N 1
ATOM 1337 C CA . ASN A 1 167 ? 32.633 -15.007 2.168 1.00 72.19 167 ASN A CA 1
ATOM 1338 C C . ASN A 1 167 ? 33.517 -16.261 2.231 1.00 72.19 167 ASN A C 1
ATOM 1340 O O . ASN A 1 167 ? 33.292 -17.191 1.464 1.00 72.19 167 ASN A O 1
ATOM 1344 N N . ILE A 1 168 ? 34.498 -16.310 3.137 1.00 76.38 168 ILE A N 1
ATOM 1345 C CA . ILE A 1 168 ? 35.310 -17.516 3.369 1.00 76.38 168 ILE A CA 1
ATOM 1346 C C . ILE A 1 168 ? 34.466 -18.598 4.051 1.00 76.38 168 ILE A C 1
ATOM 1348 O O . ILE A 1 168 ? 34.456 -19.733 3.590 1.00 76.38 168 ILE A O 1
ATOM 1352 N N . ARG A 1 169 ? 33.691 -18.240 5.086 1.00 80.06 169 ARG A N 1
ATOM 1353 C CA . ARG A 1 169 ? 32.831 -19.181 5.831 1.00 80.06 169 ARG A CA 1
ATOM 1354 C C . ARG A 1 169 ? 31.778 -19.862 4.953 1.00 80.06 169 ARG A C 1
ATOM 1356 O O . ARG A 1 169 ? 31.475 -21.030 5.168 1.00 80.06 169 ARG A O 1
ATOM 1363 N N . ARG A 1 170 ? 31.267 -19.157 3.936 1.00 70.31 170 ARG A N 1
ATOM 1364 C CA . ARG A 1 170 ? 30.315 -19.696 2.945 1.00 70.31 170 ARG A CA 1
ATOM 1365 C C . ARG A 1 170 ? 30.886 -20.842 2.105 1.00 70.31 170 ARG A C 1
ATOM 1367 O O . ARG A 1 170 ? 30.116 -21.653 1.612 1.00 70.31 170 ARG A O 1
ATOM 1374 N N . LYS A 1 171 ? 32.212 -20.914 1.955 1.00 73.94 171 LYS A N 1
ATOM 1375 C CA . LYS A 1 171 ? 32.907 -21.918 1.135 1.00 73.94 171 LYS A CA 1
ATOM 1376 C C . LYS A 1 171 ? 33.541 -23.051 1.952 1.00 73.94 171 LYS A C 1
ATOM 1378 O O . LYS A 1 171 ? 34.285 -23.841 1.390 1.00 73.94 171 LYS A O 1
ATOM 1383 N N . LEU A 1 172 ? 33.292 -23.114 3.263 1.00 72.00 172 LEU A N 1
ATOM 1384 C CA . LEU A 1 172 ? 33.839 -24.165 4.131 1.00 72.00 172 LEU A CA 1
ATOM 1385 C C . LEU A 1 172 ? 33.136 -25.498 3.908 1.00 72.00 172 LEU A C 1
ATOM 1387 O O . LEU A 1 172 ? 31.939 -25.506 3.642 1.00 72.00 172 LEU A O 1
ATOM 1391 N N . GLU A 1 173 ? 33.837 -26.609 4.094 1.00 67.38 173 GLU A N 1
ATOM 1392 C CA . GLU A 1 173 ? 33.240 -27.949 4.115 1.00 67.38 173 GLU A CA 1
ATOM 1393 C C . GLU A 1 173 ? 32.479 -28.205 5.427 1.00 67.38 173 GLU A C 1
ATOM 1395 O O . GLU A 1 173 ? 32.709 -27.529 6.433 1.00 67.38 173 GLU A O 1
ATOM 1400 N N . ALA A 1 174 ? 31.557 -29.174 5.443 1.00 54.88 174 ALA A N 1
ATOM 1401 C CA . ALA A 1 174 ? 30.647 -29.414 6.571 1.00 54.88 174 ALA A CA 1
ATOM 1402 C C . ALA A 1 174 ? 31.364 -29.635 7.921 1.00 54.88 174 ALA A C 1
ATOM 1404 O O . ALA A 1 174 ? 30.889 -29.134 8.936 1.00 54.88 174 ALA A O 1
ATOM 1405 N N . GLY A 1 175 ? 32.531 -30.293 7.931 1.00 52.56 175 GLY A N 1
ATOM 1406 C CA . GLY A 1 175 ? 33.343 -30.502 9.142 1.00 52.56 175 GLY A CA 1
ATOM 1407 C C . GLY A 1 175 ? 34.136 -29.273 9.608 1.00 52.56 175 GLY A C 1
ATOM 1408 O O . GLY A 1 175 ? 34.538 -29.192 10.764 1.00 52.56 175 GLY A O 1
ATOM 1409 N N . GLN A 1 176 ? 34.337 -28.284 8.733 1.00 52.69 176 GLN A N 1
ATOM 1410 C CA . GLN A 1 176 ? 35.002 -27.013 9.055 1.00 52.69 176 GLN A CA 1
ATOM 1411 C C . GLN A 1 176 ? 34.006 -25.926 9.489 1.00 52.69 176 GLN A C 1
ATOM 1413 O O . GLN A 1 176 ? 34.392 -24.860 9.986 1.00 52.69 176 GLN A O 1
ATOM 1418 N N . ARG A 1 177 ? 32.706 -26.172 9.292 1.00 55.47 177 ARG A N 1
ATOM 1419 C CA . ARG A 1 177 ? 31.624 -25.314 9.767 1.00 55.47 177 ARG A CA 1
ATOM 1420 C C . ARG A 1 177 ? 31.346 -25.655 11.229 1.00 55.47 177 ARG A C 1
ATOM 1422 O O . ARG A 1 177 ? 31.144 -26.806 11.582 1.00 55.47 177 ARG A O 1
ATOM 1429 N N . ARG A 1 178 ? 31.262 -24.631 12.083 1.00 51.16 178 ARG A N 1
ATOM 1430 C CA . ARG A 1 178 ? 30.929 -24.782 13.513 1.00 51.16 178 ARG A CA 1
ATOM 1431 C C . ARG A 1 178 ? 29.513 -25.364 13.745 1.00 51.16 178 ARG A C 1
ATOM 1433 O O . ARG A 1 178 ? 29.192 -25.718 14.868 1.00 51.16 178 ARG A O 1
ATOM 1440 N N . TYR A 1 179 ? 28.691 -25.484 12.697 1.00 42.16 179 TYR A N 1
ATOM 1441 C CA . TYR A 1 179 ? 27.345 -26.063 12.724 1.00 42.16 179 TYR A CA 1
ATOM 1442 C C . TYR A 1 179 ? 27.141 -27.006 11.521 1.00 42.16 179 TYR A C 1
ATOM 1444 O O . TYR A 1 179 ? 27.379 -26.598 10.381 1.00 42.16 179 TYR A O 1
ATOM 1452 N N . SER A 1 180 ? 26.683 -28.240 11.775 1.00 34.09 180 SER A N 1
ATOM 1453 C CA . SER A 1 180 ? 26.370 -29.276 10.772 1.00 34.09 180 SER A CA 1
ATOM 1454 C C . SER A 1 180 ? 24.878 -29.649 10.822 1.00 34.09 180 SER A C 1
ATOM 1456 O O . SER A 1 180 ? 24.306 -29.729 11.909 1.00 34.09 180 SER A O 1
ATOM 1458 N N . LYS A 1 181 ? 24.233 -29.848 9.662 1.00 33.84 181 LYS A N 1
ATOM 1459 C CA . LYS A 1 181 ? 22.802 -30.206 9.545 1.00 33.84 181 LYS A CA 1
ATOM 1460 C C . LYS A 1 181 ? 22.618 -31.728 9.680 1.00 33.84 181 LYS A C 1
ATOM 1462 O O . LYS A 1 181 ? 23.256 -32.473 8.944 1.00 33.84 181 LYS A O 1
ATOM 1467 N N . ARG A 1 182 ? 21.718 -32.192 10.560 1.00 29.27 182 ARG A N 1
ATOM 1468 C CA . ARG A 1 182 ? 21.202 -33.581 10.563 1.00 29.27 182 ARG A CA 1
ATOM 1469 C C . ARG A 1 182 ? 19.971 -33.689 9.654 1.00 29.27 182 ARG A C 1
ATOM 1471 O O . ARG A 1 182 ? 19.112 -32.814 9.700 1.00 29.27 182 ARG A O 1
ATOM 1478 N N . MET A 1 183 ? 19.906 -34.756 8.855 1.00 33.53 183 MET A N 1
ATOM 1479 C CA . MET A 1 183 ? 18.729 -35.178 8.080 1.00 33.53 183 MET A CA 1
ATOM 1480 C C . MET A 1 183 ? 17.803 -36.044 8.938 1.00 33.53 183 MET A C 1
ATOM 1482 O O . MET A 1 183 ? 18.313 -36.908 9.649 1.00 33.53 183 MET A O 1
ATOM 1486 N N . ILE A 1 184 ? 16.479 -35.871 8.826 1.00 27.75 184 ILE A N 1
ATOM 1487 C CA . ILE A 1 184 ? 15.477 -36.849 9.288 1.00 27.75 184 ILE A CA 1
ATOM 1488 C C . ILE A 1 184 ? 14.312 -36.917 8.284 1.00 27.75 184 ILE A C 1
ATOM 1490 O O . ILE A 1 184 ? 13.783 -35.886 7.869 1.00 27.75 184 ILE A O 1
ATOM 1494 N N . SER A 1 185 ? 13.963 -38.151 7.902 1.00 26.73 185 SER A N 1
ATOM 1495 C CA . SER A 1 185 ? 12.807 -38.561 7.099 1.00 26.73 185 SER A CA 1
ATOM 1496 C C . SER A 1 185 ? 11.517 -38.611 7.924 1.00 26.73 185 SER A C 1
ATOM 1498 O O . SER A 1 185 ? 11.543 -38.735 9.144 1.00 26.73 185 SER A O 1
ATOM 1500 N N . CYS A 1 186 ? 10.382 -38.552 7.236 1.00 25.67 186 CYS A N 1
ATOM 1501 C CA . CYS A 1 186 ? 9.032 -38.596 7.791 1.00 25.67 186 CYS A CA 1
ATOM 1502 C C . CYS A 1 186 ? 8.694 -39.925 8.495 1.00 25.67 186 CYS A C 1
ATOM 1504 O O . CYS A 1 186 ? 8.899 -40.975 7.894 1.00 25.67 186 CYS A O 1
ATOM 1506 N N . ASP A 1 187 ? 8.094 -39.865 9.694 1.00 24.14 187 ASP A N 1
ATOM 1507 C CA . ASP A 1 187 ? 6.758 -40.440 9.921 1.00 24.14 187 ASP A CA 1
ATOM 1508 C C . ASP A 1 187 ? 6.062 -39.909 11.203 1.00 24.14 187 ASP A C 1
ATOM 1510 O O . ASP A 1 187 ? 6.714 -39.590 12.190 1.00 24.14 187 ASP A O 1
ATOM 1514 N N . THR A 1 188 ? 4.733 -39.801 11.107 1.00 27.72 188 THR A N 1
ATOM 1515 C CA . THR A 1 188 ? 3.634 -39.532 12.071 1.00 27.72 188 THR A CA 1
ATOM 1516 C C . THR A 1 188 ? 3.864 -38.903 13.470 1.00 27.72 188 THR A C 1
ATOM 1518 O O . THR A 1 188 ? 4.501 -39.485 14.340 1.00 27.72 188 THR A O 1
ATOM 1521 N N . GLY A 1 189 ? 3.095 -37.834 13.763 1.00 24.62 189 GLY A N 1
ATOM 1522 C CA . GLY A 1 189 ? 2.439 -37.650 15.075 1.00 24.62 189 GLY A CA 1
ATOM 1523 C C . GLY A 1 189 ? 2.794 -36.405 15.907 1.00 24.62 189 GLY A C 1
ATOM 1524 O O . GLY A 1 189 ? 3.768 -36.420 16.639 1.00 24.62 189 GLY A O 1
ATOM 1525 N N . MET A 1 190 ? 1.899 -35.406 15.865 1.00 26.39 190 MET A N 1
ATOM 1526 C CA . MET A 1 190 ? 1.596 -34.356 16.865 1.00 26.39 190 MET A CA 1
ATOM 1527 C C . MET A 1 190 ? 2.707 -33.483 17.498 1.00 26.39 190 MET A C 1
ATOM 1529 O O . MET A 1 190 ? 3.703 -33.937 18.039 1.00 26.39 190 MET A O 1
ATOM 1533 N N . GLN A 1 191 ? 2.324 -32.206 17.613 1.00 23.81 191 GLN A N 1
ATOM 1534 C CA . GLN A 1 191 ? 2.943 -31.063 18.292 1.00 23.81 191 GLN A CA 1
ATOM 1535 C C . GLN A 1 191 ? 3.850 -30.157 17.446 1.00 23.81 191 GLN A C 1
ATOM 1537 O O . GLN A 1 191 ? 4.594 -30.563 16.564 1.00 23.81 191 GLN A O 1
ATOM 1542 N N . SER A 1 192 ? 3.622 -28.876 17.716 1.00 32.22 192 SER A N 1
ATOM 1543 C CA . SER A 1 192 ? 4.115 -27.633 17.132 1.00 32.22 192 SER A CA 1
ATOM 1544 C C . SER A 1 192 ? 5.638 -27.507 17.009 1.00 32.22 192 SER A C 1
ATOM 1546 O O . SER A 1 192 ? 6.357 -28.168 17.745 1.00 32.22 192 SER A O 1
ATOM 1548 N N . GLU A 1 193 ? 6.061 -26.518 16.193 1.00 30.28 193 GLU A N 1
ATOM 1549 C CA . GLU A 1 193 ? 7.430 -25.969 16.001 1.00 30.28 193 GLU A CA 1
ATOM 1550 C C . GLU A 1 193 ? 8.252 -26.622 14.855 1.00 30.28 193 GLU A C 1
ATOM 1552 O O . GLU A 1 193 ? 8.078 -27.793 14.569 1.00 30.28 193 GLU A O 1
ATOM 1557 N N . GLN A 1 194 ? 9.156 -25.986 14.088 1.00 29.27 194 GLN A N 1
ATOM 1558 C CA . GLN A 1 194 ? 9.787 -24.659 14.091 1.00 29.27 194 GLN A CA 1
ATOM 1559 C C . GLN A 1 194 ? 10.556 -24.449 12.758 1.00 29.27 194 GLN A C 1
ATOM 1561 O O . GLN A 1 194 ? 11.134 -25.380 12.203 1.00 29.27 194 GLN A O 1
ATOM 1566 N N . ASP A 1 195 ? 10.626 -23.201 12.293 1.00 30.22 195 ASP A N 1
ATOM 1567 C CA . ASP A 1 195 ? 11.406 -22.718 11.143 1.00 30.22 195 ASP A CA 1
ATOM 1568 C C . ASP A 1 195 ? 12.632 -21.937 11.664 1.00 30.22 195 ASP A C 1
ATOM 1570 O O . ASP A 1 195 ? 12.443 -20.885 12.281 1.00 30.22 195 ASP A O 1
ATOM 1574 N N . GLN A 1 196 ? 13.878 -22.418 11.493 1.00 40.69 196 GLN A N 1
ATOM 1575 C CA . GLN A 1 196 ? 15.074 -21.692 11.966 1.00 40.69 196 GLN A CA 1
ATOM 1576 C C . GLN A 1 196 ? 16.323 -21.813 11.069 1.00 40.69 196 GLN A C 1
ATOM 1578 O O . GLN A 1 196 ? 16.990 -22.843 10.993 1.00 40.69 196 GLN A O 1
ATOM 1583 N N . GLY A 1 197 ? 16.741 -20.654 10.552 1.00 29.55 197 GLY A N 1
ATOM 1584 C CA . GLY A 1 197 ? 18.153 -20.262 10.414 1.00 29.55 197 GLY A CA 1
ATOM 1585 C C . GLY A 1 197 ? 18.442 -18.803 10.823 1.00 29.55 197 GLY A C 1
ATOM 1586 O O . GLY A 1 197 ? 19.599 -18.430 10.987 1.00 29.55 197 GLY A O 1
ATOM 1587 N N . GLY A 1 198 ? 17.405 -17.978 11.030 1.00 37.72 198 GLY A N 1
ATOM 1588 C CA . GLY A 1 198 ? 17.501 -16.595 11.529 1.00 37.72 198 GLY A CA 1
ATOM 1589 C C . GLY A 1 198 ? 16.583 -16.297 12.722 1.00 37.72 198 GLY A C 1
ATOM 1590 O O . GLY A 1 198 ? 16.271 -15.141 12.977 1.00 37.72 198 GLY A O 1
ATOM 1591 N N . SER A 1 199 ? 16.097 -17.331 13.415 1.00 48.09 199 SER A N 1
ATOM 1592 C 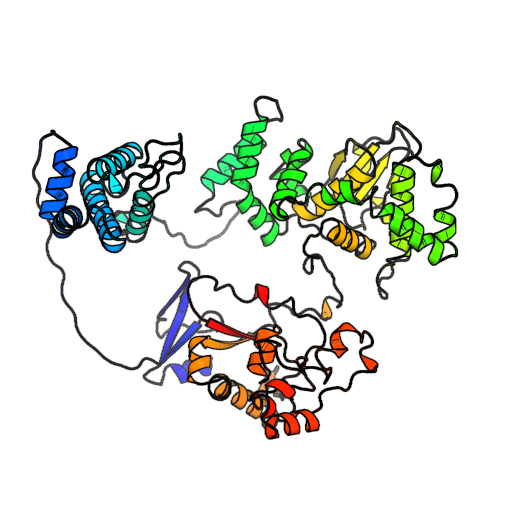CA . SER A 1 199 ? 14.937 -17.229 14.309 1.00 48.09 199 SER A CA 1
ATOM 1593 C C . SER A 1 199 ? 15.317 -17.034 15.794 1.00 48.09 199 SER A C 1
ATOM 1595 O O . SER A 1 199 ? 14.626 -16.276 16.465 1.00 48.09 199 SER A O 1
ATOM 1597 N N . SER A 1 200 ? 16.470 -17.521 16.288 1.00 53.94 200 SER A N 1
ATOM 1598 C CA . SER A 1 200 ? 16.871 -17.391 17.715 1.00 53.94 200 SER A CA 1
ATOM 1599 C C . SER A 1 200 ? 16.953 -15.947 18.230 1.00 53.94 200 SER A C 1
ATOM 1601 O O . SER A 1 200 ? 16.202 -15.585 19.128 1.00 53.94 200 SER A O 1
ATOM 1603 N N . ALA A 1 201 ? 17.780 -15.080 17.631 1.00 54.19 201 ALA A N 1
ATOM 1604 C CA . ALA A 1 201 ? 17.961 -13.711 18.136 1.00 54.19 201 ALA A CA 1
ATOM 1605 C C . ALA A 1 201 ? 16.676 -12.868 18.032 1.00 54.19 201 ALA A C 1
ATOM 1607 O O . ALA A 1 201 ? 16.366 -12.063 18.905 1.00 54.19 201 ALA A O 1
ATOM 1608 N N . THR A 1 202 ? 15.879 -13.055 16.976 1.00 64.56 202 THR A N 1
ATOM 1609 C CA . THR A 1 202 ? 14.601 -12.343 16.842 1.00 64.56 202 THR A CA 1
ATOM 1610 C C . THR A 1 202 ? 13.530 -12.913 17.779 1.00 64.56 202 THR A C 1
ATOM 1612 O O . THR A 1 202 ? 12.718 -12.143 18.281 1.00 64.56 202 THR A O 1
ATOM 1615 N N . ASN A 1 203 ? 13.533 -14.224 18.061 1.00 69.75 203 ASN A N 1
ATOM 1616 C CA . ASN A 1 203 ? 12.685 -14.828 19.099 1.00 69.75 203 ASN A CA 1
ATOM 1617 C C . ASN A 1 203 ? 13.054 -14.312 20.490 1.00 69.75 203 ASN A C 1
ATOM 1619 O O . ASN A 1 203 ? 12.161 -14.084 21.299 1.00 69.75 203 ASN A O 1
ATOM 1623 N N . GLU A 1 204 ? 14.339 -14.081 20.763 1.00 74.94 204 GLU A N 1
ATOM 1624 C CA . GLU A 1 204 ? 14.796 -13.465 22.010 1.00 74.94 204 GLU A CA 1
ATOM 1625 C C . GLU A 1 204 ? 14.244 -12.042 22.154 1.00 74.94 204 GLU A C 1
ATOM 1627 O O . GLU A 1 204 ? 13.703 -11.714 23.206 1.00 74.94 204 GLU A O 1
ATOM 1632 N N . TRP A 1 205 ? 14.264 -11.229 21.090 1.00 79.25 205 TRP A N 1
ATOM 1633 C CA . TRP A 1 205 ? 13.653 -9.893 21.099 1.00 79.25 205 TRP A CA 1
ATOM 1634 C C . TRP A 1 205 ? 12.133 -9.919 21.293 1.00 79.25 205 TRP A C 1
ATOM 1636 O O . TRP A 1 205 ? 11.609 -9.113 22.061 1.00 79.25 205 TRP A O 1
ATOM 1646 N N . ILE A 1 206 ? 11.420 -10.845 20.640 1.00 76.56 206 ILE A N 1
ATOM 1647 C CA . ILE A 1 206 ? 9.973 -11.031 20.851 1.00 76.56 206 ILE A CA 1
ATOM 1648 C C . ILE A 1 206 ? 9.710 -11.449 22.304 1.00 76.56 206 ILE A C 1
ATOM 1650 O O . ILE A 1 206 ? 8.880 -10.849 22.982 1.00 76.56 206 ILE A O 1
ATOM 1654 N N . THR A 1 207 ? 10.467 -12.419 22.818 1.00 73.12 207 THR A N 1
ATOM 1655 C CA . THR A 1 207 ? 10.352 -12.897 24.203 1.00 73.12 207 THR A CA 1
ATOM 1656 C C . THR A 1 207 ? 10.623 -11.777 25.208 1.00 73.12 207 THR A C 1
ATOM 1658 O O . THR A 1 207 ? 9.859 -11.600 26.157 1.00 73.12 207 THR A O 1
ATOM 1661 N N . LEU A 1 208 ? 11.680 -10.990 24.990 1.00 71.62 208 LEU A N 1
ATOM 1662 C CA . LEU A 1 208 ? 12.026 -9.824 25.799 1.00 71.62 208 LEU A CA 1
ATOM 1663 C C . LEU A 1 208 ? 10.868 -8.819 25.811 1.00 71.62 208 LEU A C 1
ATOM 1665 O O . LEU A 1 208 ? 10.406 -8.419 26.874 1.00 71.62 208 LEU A O 1
ATOM 1669 N N . MET A 1 209 ? 10.352 -8.461 24.636 1.00 84.38 209 MET A N 1
ATOM 1670 C CA . MET A 1 209 ? 9.255 -7.504 24.479 1.00 84.38 209 MET A CA 1
ATOM 1671 C C . MET A 1 209 ? 7.955 -7.967 25.156 1.00 84.38 209 MET A C 1
ATOM 1673 O O . MET A 1 209 ? 7.279 -7.153 25.789 1.00 84.38 209 MET A O 1
ATOM 1677 N N . LYS A 1 210 ? 7.627 -9.266 25.095 1.00 80.00 210 LYS A N 1
ATOM 1678 C CA . LYS A 1 210 ? 6.468 -9.826 25.810 1.00 80.00 210 LYS A CA 1
ATOM 1679 C C . LYS A 1 210 ? 6.640 -9.739 27.333 1.00 80.00 210 LYS A C 1
ATOM 1681 O O . LYS A 1 210 ? 5.674 -9.428 28.028 1.00 80.00 210 LYS A O 1
ATOM 1686 N N . ARG A 1 211 ? 7.859 -9.960 27.848 1.00 69.75 211 ARG A N 1
ATOM 1687 C CA . ARG A 1 211 ? 8.180 -9.935 29.292 1.00 69.75 211 ARG A CA 1
ATOM 1688 C C . ARG A 1 211 ? 8.262 -8.529 29.889 1.00 69.75 211 ARG A C 1
ATOM 1690 O O . ARG A 1 211 ? 7.954 -8.356 31.066 1.00 69.75 211 ARG A O 1
ATOM 1697 N N . LEU A 1 212 ? 8.694 -7.538 29.112 1.00 71.44 212 LEU A N 1
ATOM 1698 C CA . LEU A 1 212 ? 8.838 -6.164 29.588 1.00 71.44 212 LEU A CA 1
ATOM 1699 C C . LEU A 1 212 ? 7.483 -5.447 29.607 1.00 71.44 212 LEU A C 1
ATOM 1701 O O . LEU A 1 212 ? 6.805 -5.349 28.584 1.00 71.44 212 LEU A O 1
ATOM 1705 N N . ARG A 1 213 ? 7.107 -4.899 30.769 1.00 71.19 213 ARG A N 1
ATOM 1706 C CA . ARG A 1 213 ? 5.968 -3.975 30.875 1.00 71.19 213 ARG A CA 1
ATOM 1707 C C . ARG A 1 213 ? 6.388 -2.549 30.506 1.00 71.19 213 ARG A C 1
ATOM 1709 O O . ARG A 1 213 ? 7.531 -2.182 30.804 1.00 71.19 213 ARG A O 1
ATOM 1716 N N . PRO A 1 214 ? 5.484 -1.735 29.932 1.00 74.00 214 PRO A N 1
ATOM 1717 C CA . PRO A 1 214 ? 5.743 -0.320 29.699 1.00 74.00 214 PRO A CA 1
ATOM 1718 C C . PRO A 1 214 ? 6.085 0.396 31.013 1.00 74.00 214 PRO A C 1
ATOM 1720 O O . PRO A 1 214 ? 5.284 0.443 31.942 1.00 74.00 214 PRO A O 1
ATOM 1723 N N . SER A 1 215 ? 7.301 0.929 31.097 1.00 71.56 215 SER A N 1
ATOM 1724 C CA . SER A 1 215 ? 7.793 1.776 32.188 1.00 71.56 215 SER A CA 1
ATOM 1725 C C . SER A 1 215 ? 8.867 2.713 31.637 1.00 71.56 215 SER A C 1
ATOM 1727 O O . SER A 1 215 ? 9.446 2.431 30.586 1.00 71.56 215 SER A O 1
ATOM 1729 N N . SER A 1 216 ? 9.166 3.812 32.332 1.00 75.19 216 SER A N 1
ATOM 1730 C CA . SER A 1 216 ? 10.231 4.753 31.942 1.00 75.19 216 SER A CA 1
ATOM 1731 C C . SER A 1 216 ? 11.567 4.055 31.651 1.00 75.19 216 SER A C 1
ATOM 1733 O O . SER A 1 216 ? 12.234 4.389 30.675 1.00 75.19 216 SER A O 1
ATOM 1735 N N . GLU A 1 217 ? 11.911 3.041 32.446 1.00 70.94 217 GLU A N 1
ATOM 1736 C CA . GLU A 1 217 ? 13.130 2.235 32.311 1.00 70.94 217 GLU A CA 1
ATOM 1737 C C . GLU A 1 217 ? 13.088 1.279 31.107 1.00 70.94 217 GLU A C 1
ATOM 1739 O O . GLU A 1 217 ? 14.091 1.091 30.419 1.00 70.94 217 GLU A O 1
ATOM 1744 N N . ASN A 1 218 ? 11.921 0.696 30.810 1.00 72.56 218 ASN A N 1
ATOM 1745 C CA . ASN A 1 218 ? 11.779 -0.336 29.780 1.00 72.56 218 ASN A CA 1
ATOM 1746 C C . ASN A 1 218 ? 11.447 0.211 28.387 1.00 72.56 218 ASN A C 1
ATOM 1748 O O . ASN A 1 218 ? 11.626 -0.509 27.403 1.00 72.56 218 ASN A O 1
ATOM 1752 N N . ILE A 1 219 ? 10.963 1.454 28.266 1.00 77.19 219 ILE A N 1
ATOM 1753 C CA . ILE A 1 219 ? 10.508 2.033 26.987 1.00 77.19 219 ILE A CA 1
ATOM 1754 C C . ILE A 1 219 ? 11.592 1.956 25.902 1.00 77.19 219 ILE A C 1
ATOM 1756 O O . ILE A 1 219 ? 11.278 1.641 24.754 1.00 77.19 219 ILE A O 1
ATOM 1760 N N . SER A 1 220 ? 12.858 2.222 26.235 1.00 85.31 220 SER A N 1
ATOM 1761 C CA . SER A 1 220 ? 13.972 2.162 25.276 1.00 85.31 220 SER A CA 1
ATOM 1762 C C . SER A 1 220 ? 14.217 0.733 24.777 1.00 85.31 220 SER A C 1
ATOM 1764 O O . SER A 1 220 ? 14.319 0.508 23.570 1.00 85.31 220 SER A O 1
ATOM 1766 N N . SER A 1 221 ? 14.225 -0.239 25.689 1.00 81.06 221 SER A N 1
ATOM 1767 C CA . SER A 1 221 ? 14.380 -1.667 25.395 1.00 81.06 221 SER A CA 1
ATOM 1768 C C . SER A 1 221 ? 13.214 -2.217 24.577 1.00 81.06 221 SER A C 1
ATOM 1770 O O . SER A 1 221 ? 13.438 -2.936 23.605 1.00 81.06 221 SER A O 1
ATOM 1772 N N . ILE A 1 222 ? 11.974 -1.833 24.906 1.00 76.69 222 ILE A N 1
ATOM 1773 C CA . ILE A 1 222 ? 10.776 -2.211 24.144 1.00 76.69 222 ILE A CA 1
ATOM 1774 C C . ILE A 1 222 ? 10.842 -1.624 22.731 1.00 76.69 222 ILE A C 1
ATOM 1776 O O . ILE A 1 222 ? 10.647 -2.357 21.763 1.00 76.69 222 ILE A O 1
ATOM 1780 N N . LYS A 1 223 ? 11.182 -0.336 22.581 1.00 87.25 223 LYS A N 1
ATOM 1781 C CA . LYS A 1 223 ? 11.365 0.291 21.261 1.00 87.25 223 LYS A CA 1
ATOM 1782 C C . LYS A 1 223 ? 12.457 -0.409 20.449 1.00 87.25 223 LYS A C 1
ATOM 1784 O O . LYS A 1 223 ? 12.240 -0.692 19.277 1.00 87.25 223 LYS A O 1
ATOM 1789 N N . SER A 1 224 ? 13.584 -0.753 21.073 1.00 87.06 224 SER A N 1
ATOM 1790 C CA . SER A 1 224 ? 14.662 -1.513 20.427 1.00 87.06 224 SER A CA 1
ATOM 1791 C C . SER A 1 224 ? 14.205 -2.913 20.000 1.00 87.06 224 SER A C 1
ATOM 1793 O O . SER A 1 224 ? 14.496 -3.353 18.891 1.00 87.06 224 SER A O 1
ATOM 1795 N N . ALA A 1 225 ? 13.422 -3.608 20.825 1.00 81.88 225 ALA A N 1
ATOM 1796 C CA . ALA A 1 225 ? 12.864 -4.910 20.472 1.00 81.88 225 ALA A CA 1
ATOM 1797 C C . ALA A 1 225 ? 11.862 -4.816 19.308 1.00 81.88 225 ALA A C 1
ATOM 1799 O O . ALA A 1 225 ? 11.884 -5.639 18.389 1.00 81.88 225 ALA A O 1
ATOM 1800 N N . MET A 1 226 ? 11.013 -3.785 19.298 1.00 88.38 226 MET A N 1
ATOM 1801 C CA . MET A 1 226 ? 10.106 -3.503 18.182 1.00 88.38 226 MET A CA 1
ATOM 1802 C C . MET A 1 226 ? 10.886 -3.172 16.902 1.00 88.38 226 MET A C 1
ATOM 1804 O O . MET A 1 226 ? 10.536 -3.656 15.830 1.00 88.38 226 MET A O 1
ATOM 1808 N N . GLU A 1 227 ? 11.988 -2.436 17.008 1.00 90.44 227 GLU A N 1
ATOM 1809 C CA . GLU A 1 227 ? 12.869 -2.111 15.884 1.00 90.44 227 GLU A CA 1
ATOM 1810 C C . GLU A 1 227 ? 13.539 -3.367 15.300 1.00 90.44 227 GLU A C 1
ATOM 1812 O O . GLU A 1 227 ? 13.438 -3.640 14.103 1.00 90.44 227 GLU A O 1
ATOM 1817 N N . ASN A 1 228 ? 14.147 -4.197 16.152 1.00 88.56 228 ASN A N 1
ATOM 1818 C CA . ASN A 1 228 ? 14.857 -5.412 15.739 1.00 88.56 228 ASN A CA 1
ATOM 1819 C C . ASN A 1 228 ? 13.928 -6.514 15.199 1.00 88.56 228 ASN A C 1
ATOM 1821 O O . ASN A 1 228 ? 14.367 -7.403 14.467 1.00 88.56 228 ASN A O 1
ATOM 1825 N N . THR A 1 229 ? 12.638 -6.472 15.540 1.00 89.00 229 THR A N 1
ATOM 1826 C CA . THR A 1 229 ? 11.639 -7.437 15.054 1.00 89.00 229 THR A CA 1
ATOM 1827 C C . THR A 1 229 ? 10.869 -6.950 13.829 1.00 89.00 229 THR A C 1
ATOM 1829 O O . THR A 1 229 ? 10.146 -7.752 13.238 1.00 89.00 229 THR A O 1
ATOM 1832 N N . TYR A 1 230 ? 11.036 -5.691 13.406 1.00 91.81 230 TYR A N 1
ATOM 1833 C CA . TYR A 1 230 ? 10.252 -5.064 12.335 1.00 91.81 230 TYR A CA 1
ATOM 1834 C C . TYR A 1 230 ? 10.227 -5.888 11.042 1.00 91.81 230 TYR A C 1
ATOM 1836 O O . TYR A 1 230 ? 9.162 -6.287 10.576 1.00 91.81 230 TYR A O 1
ATOM 1844 N N . THR A 1 231 ? 11.394 -6.220 10.479 1.00 89.44 231 THR A N 1
ATOM 1845 C CA . THR A 1 231 ? 11.486 -6.937 9.194 1.00 89.44 231 THR A CA 1
ATOM 1846 C C . THR A 1 231 ? 10.804 -8.304 9.251 1.00 89.44 231 THR A C 1
ATOM 1848 O O . THR A 1 231 ? 10.077 -8.684 8.328 1.00 89.44 231 THR A O 1
ATOM 1851 N N . ARG A 1 232 ? 10.992 -9.039 10.356 1.00 88.81 232 ARG A N 1
ATOM 1852 C CA . ARG A 1 232 ? 10.335 -10.333 10.573 1.00 88.81 232 ARG A CA 1
ATOM 1853 C C . ARG A 1 232 ? 8.830 -10.157 10.710 1.00 88.81 232 ARG A C 1
ATOM 1855 O O . ARG A 1 232 ? 8.095 -10.855 10.019 1.00 88.81 232 ARG A O 1
ATOM 1862 N N . ARG A 1 233 ? 8.384 -9.228 11.560 1.00 91.75 233 ARG A N 1
ATOM 1863 C CA . ARG A 1 233 ? 6.967 -8.928 11.781 1.00 91.75 233 ARG A CA 1
ATOM 1864 C C . ARG A 1 233 ? 6.283 -8.578 10.469 1.00 91.75 233 ARG A C 1
ATOM 1866 O O . ARG A 1 233 ? 5.264 -9.171 10.134 1.00 91.75 233 ARG A O 1
ATOM 1873 N N . ARG A 1 234 ? 6.887 -7.696 9.667 1.00 89.94 234 ARG A N 1
ATOM 1874 C CA . ARG A 1 234 ? 6.346 -7.317 8.360 1.00 89.94 234 ARG A CA 1
ATOM 1875 C C . ARG A 1 234 ? 6.268 -8.478 7.385 1.00 89.94 234 ARG A C 1
ATOM 1877 O O . ARG A 1 234 ? 5.248 -8.625 6.713 1.00 89.94 234 ARG A O 1
ATOM 1884 N N . SER A 1 235 ? 7.315 -9.300 7.318 1.00 82.81 235 SER A N 1
ATOM 1885 C CA . SER A 1 235 ? 7.319 -10.512 6.496 1.00 82.81 235 SER A CA 1
ATOM 1886 C C . SER A 1 235 ? 6.244 -11.501 6.952 1.00 82.81 235 SER A C 1
ATOM 1888 O O . SER A 1 235 ? 5.561 -12.072 6.109 1.00 82.81 235 SER A O 1
ATOM 1890 N N . TRP A 1 236 ? 6.077 -11.702 8.260 1.00 86.00 236 TRP A N 1
ATOM 1891 C CA . TRP A 1 236 ? 5.070 -12.599 8.823 1.00 86.00 236 TRP A CA 1
ATOM 1892 C C . TRP A 1 236 ? 3.652 -12.112 8.518 1.00 86.00 236 TRP A C 1
ATOM 1894 O O . TRP A 1 236 ? 2.901 -12.850 7.886 1.00 86.00 236 TRP A O 1
ATOM 1904 N N . ILE A 1 237 ? 3.330 -10.849 8.825 1.00 83.56 237 ILE A N 1
ATOM 1905 C CA . ILE A 1 237 ? 2.007 -10.271 8.545 1.00 83.56 237 ILE A CA 1
ATOM 1906 C C . ILE A 1 237 ? 1.686 -10.338 7.043 1.00 83.56 237 ILE A C 1
ATOM 1908 O O . ILE A 1 237 ? 0.590 -10.722 6.657 1.00 83.56 237 ILE A O 1
ATOM 1912 N N . SER A 1 238 ? 2.655 -10.017 6.181 1.00 80.75 238 SER A N 1
ATOM 1913 C CA . SER A 1 238 ? 2.456 -10.019 4.724 1.00 80.75 238 SER A CA 1
ATOM 1914 C C . SER A 1 238 ? 2.277 -11.427 4.136 1.00 80.75 238 SER A C 1
ATOM 1916 O O . SER A 1 238 ? 1.464 -11.621 3.238 1.00 80.75 238 SER A O 1
ATOM 1918 N N . LYS A 1 239 ? 3.029 -12.425 4.627 1.00 79.25 239 LYS A N 1
ATOM 1919 C CA . LYS A 1 239 ? 3.022 -13.789 4.066 1.00 79.25 239 LYS A CA 1
ATOM 1920 C C . LYS A 1 239 ? 1.950 -14.693 4.661 1.00 79.25 239 LYS A C 1
ATOM 1922 O O . LYS A 1 239 ? 1.444 -15.561 3.959 1.00 79.25 239 LYS A O 1
ATOM 1927 N N . LYS A 1 240 ? 1.680 -14.561 5.960 1.00 75.44 240 LYS A N 1
ATOM 1928 C CA . LYS A 1 240 ? 0.747 -15.429 6.693 1.00 75.44 240 LYS A CA 1
ATOM 1929 C C . LYS A 1 240 ? -0.644 -14.823 6.823 1.00 75.44 240 LYS A C 1
ATOM 1931 O O . LYS A 1 240 ? -1.572 -15.574 7.078 1.00 75.44 240 LYS A O 1
ATOM 1936 N N . ASN A 1 241 ? -0.777 -13.513 6.602 1.00 76.75 241 ASN A N 1
ATOM 1937 C CA . ASN A 1 241 ? -2.027 -12.768 6.736 1.00 76.75 241 ASN A CA 1
ATOM 1938 C C . ASN A 1 241 ? -2.799 -13.095 8.038 1.00 76.75 241 ASN A C 1
ATOM 1940 O O . ASN A 1 241 ? -3.963 -13.491 7.959 1.00 76.75 241 ASN A O 1
ATOM 1944 N N . PRO A 1 242 ? -2.136 -12.986 9.208 1.00 80.81 242 PRO A N 1
ATOM 1945 C CA . PRO A 1 242 ? -2.740 -13.282 10.502 1.00 80.81 242 PRO A CA 1
ATOM 1946 C C . PRO A 1 242 ? -3.875 -12.305 10.843 1.00 80.81 242 PRO A C 1
ATOM 1948 O O . PRO A 1 242 ? -3.933 -11.186 10.327 1.00 80.81 242 PRO A O 1
ATOM 1951 N N . THR A 1 243 ? -4.756 -12.737 11.738 1.00 80.69 243 THR A N 1
ATOM 1952 C CA . THR A 1 243 ? -5.822 -11.930 12.350 1.00 80.69 243 THR A CA 1
ATOM 1953 C C . THR A 1 243 ? -5.252 -10.818 13.235 1.00 80.69 243 THR A C 1
ATOM 1955 O O . THR A 1 243 ? -4.076 -10.837 13.614 1.00 80.69 243 THR A O 1
ATOM 1958 N N . MET A 1 244 ? -6.077 -9.824 13.586 1.00 83.94 244 MET A N 1
ATOM 1959 C CA . MET A 1 244 ? -5.632 -8.749 14.474 1.00 83.94 244 MET A CA 1
ATOM 1960 C C . MET A 1 244 ? -5.311 -9.309 15.868 1.00 83.94 244 MET A C 1
ATOM 1962 O O . MET A 1 244 ? -4.283 -8.934 16.430 1.00 83.94 244 MET A O 1
ATOM 1966 N N . ALA A 1 245 ? -6.109 -10.262 16.369 1.00 81.56 245 ALA A N 1
ATOM 1967 C CA . ALA A 1 245 ? -5.832 -11.014 17.598 1.00 81.56 245 ALA A CA 1
ATOM 1968 C C . ALA A 1 245 ? -4.432 -11.646 17.601 1.00 81.56 245 ALA A C 1
ATOM 1970 O O . ALA A 1 245 ? -3.637 -11.359 18.492 1.00 81.56 245 ALA A O 1
ATOM 1971 N N . GLU A 1 246 ? -4.092 -12.440 16.580 1.00 84.69 246 GLU A N 1
ATOM 1972 C CA . GLU A 1 246 ? -2.787 -13.114 16.488 1.00 84.69 246 GLU A CA 1
ATOM 1973 C C . GLU A 1 246 ? -1.625 -12.110 16.450 1.00 84.69 246 GLU A C 1
ATOM 1975 O O . GLU A 1 246 ? -0.578 -12.324 17.065 1.00 84.69 246 GLU A O 1
ATOM 1980 N N . ILE A 1 247 ? -1.791 -10.984 15.742 1.00 89.12 247 ILE A N 1
ATOM 1981 C CA . ILE A 1 247 ? -0.767 -9.931 15.687 1.00 89.12 247 ILE A CA 1
ATOM 1982 C C . ILE A 1 247 ? -0.545 -9.316 17.066 1.00 89.12 247 ILE A C 1
ATOM 1984 O O . ILE A 1 247 ? 0.601 -9.072 17.443 1.00 89.12 247 ILE A O 1
ATOM 1988 N N . LEU A 1 248 ? -1.620 -9.042 17.799 1.00 86.56 248 LEU A N 1
ATOM 1989 C CA . LEU A 1 248 ? -1.556 -8.404 19.110 1.00 86.56 248 LEU A CA 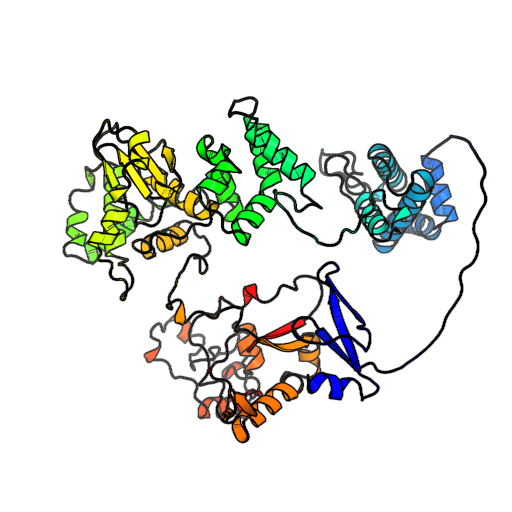1
ATOM 1990 C C . LEU A 1 248 ? -1.135 -9.385 20.207 1.00 86.56 248 LEU A C 1
ATOM 1992 O O . LEU A 1 248 ? -0.491 -8.975 21.164 1.00 86.56 248 LEU A O 1
ATOM 1996 N N . GLU A 1 249 ? -1.392 -10.680 20.053 1.00 87.19 249 GLU A N 1
ATOM 1997 C CA . GLU A 1 249 ? -0.826 -11.713 20.921 1.00 87.19 249 GLU A CA 1
ATOM 1998 C C . GLU A 1 249 ? 0.693 -11.848 20.716 1.00 87.19 249 GLU A C 1
ATOM 2000 O O . GLU A 1 249 ? 1.468 -11.980 21.673 1.00 87.19 249 GLU A O 1
ATOM 2005 N N . GLU A 1 250 ? 1.152 -11.779 19.463 1.00 90.19 250 GLU A N 1
ATOM 2006 C CA . GLU A 1 250 ? 2.578 -11.858 19.154 1.00 90.19 250 GLU A CA 1
ATOM 2007 C C . GLU A 1 250 ? 3.321 -10.556 19.485 1.00 90.19 250 GLU A C 1
ATOM 2009 O O . GLU A 1 250 ? 4.462 -10.608 19.947 1.00 90.19 250 GLU A O 1
ATOM 2014 N N . TYR A 1 251 ? 2.668 -9.401 19.321 1.00 91.06 251 TYR A N 1
ATOM 2015 C CA . TYR A 1 251 ? 3.202 -8.059 19.575 1.00 91.06 251 TYR A CA 1
ATOM 2016 C C . TYR A 1 251 ? 2.278 -7.233 20.495 1.00 91.06 251 TYR A C 1
ATOM 2018 O O . TYR A 1 251 ? 1.736 -6.207 20.071 1.00 91.06 251 TYR A O 1
ATOM 2026 N N . PRO A 1 252 ? 2.152 -7.612 21.784 1.00 85.62 252 PRO A N 1
ATOM 2027 C CA . PRO A 1 252 ? 1.186 -7.021 22.721 1.00 85.62 252 PRO A CA 1
ATOM 2028 C C . PRO A 1 252 ? 1.419 -5.545 23.020 1.00 85.62 252 PRO A C 1
ATOM 2030 O O . PRO A 1 252 ? 0.495 -4.846 23.424 1.00 85.62 252 PRO A O 1
ATOM 2033 N N . ARG A 1 253 ? 2.630 -5.032 22.776 1.00 88.19 253 ARG A N 1
ATOM 2034 C CA . ARG A 1 253 ? 2.955 -3.623 23.031 1.00 88.19 253 ARG A CA 1
ATOM 2035 C C . ARG A 1 253 ? 2.183 -2.655 22.137 1.00 88.19 253 ARG A C 1
ATOM 2037 O O . ARG A 1 253 ? 2.086 -1.484 22.471 1.00 88.19 253 ARG A O 1
ATOM 2044 N N . PHE A 1 254 ? 1.599 -3.116 21.029 1.00 88.00 254 PHE A N 1
ATOM 2045 C CA . PHE A 1 254 ? 0.693 -2.282 20.239 1.00 88.00 254 PHE A CA 1
ATOM 2046 C C . PHE A 1 254 ? -0.598 -1.903 20.982 1.00 88.00 254 PHE A C 1
ATOM 2048 O O . PHE A 1 254 ? -1.189 -0.884 20.640 1.00 88.00 254 PHE A O 1
ATOM 2055 N N . LEU A 1 255 ? -1.017 -2.683 21.988 1.00 84.00 255 LEU A N 1
ATOM 2056 C CA . LEU A 1 255 ? -2.210 -2.392 22.790 1.00 84.00 255 LEU A CA 1
ATOM 2057 C C . LEU A 1 255 ? -1.961 -1.300 23.829 1.00 84.00 255 LEU A C 1
ATOM 2059 O O . LEU A 1 255 ? -2.788 -0.412 24.002 1.00 84.00 255 LEU A O 1
ATOM 2063 N N . ASP A 1 256 ? -0.830 -1.374 24.531 1.00 77.31 256 ASP A N 1
ATOM 2064 C CA . ASP A 1 256 ? -0.561 -0.531 25.700 1.00 77.31 256 ASP A CA 1
ATOM 2065 C C . ASP A 1 256 ? 0.523 0.533 25.484 1.00 77.31 256 ASP A C 1
ATOM 2067 O O . ASP A 1 256 ? 0.759 1.367 26.358 1.00 77.31 256 ASP A O 1
ATOM 2071 N N . MET A 1 257 ? 1.134 0.574 24.297 1.00 80.38 257 MET A N 1
ATOM 2072 C CA . MET A 1 257 ? 1.991 1.671 23.846 1.00 80.38 257 MET A CA 1
ATOM 2073 C C . MET A 1 257 ? 1.520 2.198 22.477 1.00 80.38 257 MET A C 1
ATOM 2075 O O . MET A 1 257 ? 2.107 1.862 21.442 1.00 80.38 257 MET A O 1
ATOM 2079 N N . PRO A 1 258 ? 0.490 3.069 22.445 1.00 71.94 258 PRO A N 1
ATOM 2080 C CA . PRO A 1 258 ? -0.135 3.543 21.203 1.00 71.94 258 PRO A CA 1
ATOM 2081 C C . PRO A 1 258 ? 0.827 4.236 20.226 1.00 71.94 258 PRO A C 1
ATOM 2083 O O . PRO A 1 258 ? 0.616 4.206 19.016 1.00 71.94 258 PRO A O 1
ATOM 2086 N N . ASN A 1 259 ? 1.918 4.824 20.729 1.00 82.25 259 ASN A N 1
ATOM 2087 C CA . ASN A 1 259 ? 2.955 5.456 19.907 1.00 82.25 259 ASN A CA 1
ATOM 2088 C C . ASN A 1 259 ? 3.728 4.463 19.020 1.00 82.25 259 ASN A C 1
ATOM 2090 O O . ASN A 1 259 ? 4.340 4.866 18.031 1.00 82.25 259 ASN A O 1
ATOM 2094 N N . LEU A 1 260 ? 3.716 3.166 19.344 1.00 89.19 260 LEU A N 1
ATOM 2095 C CA . LEU A 1 260 ? 4.340 2.142 18.508 1.00 89.19 260 LEU A CA 1
ATOM 2096 C C . LEU A 1 260 ? 3.596 1.960 17.182 1.00 89.19 260 LEU A C 1
ATOM 2098 O O . LEU A 1 260 ? 4.244 1.649 16.184 1.00 89.19 260 LEU A O 1
ATOM 2102 N N . LEU A 1 261 ? 2.277 2.200 17.141 1.00 89.06 261 LEU A N 1
ATOM 2103 C CA . LEU A 1 261 ? 1.513 2.197 15.888 1.00 89.06 261 LEU A CA 1
ATOM 2104 C C . LEU A 1 261 ? 1.979 3.318 14.955 1.00 89.06 261 LEU A C 1
ATOM 2106 O O . LEU A 1 261 ? 2.158 3.075 13.763 1.00 89.06 261 LEU A O 1
ATOM 2110 N N . ASP A 1 262 ? 2.244 4.515 15.489 1.00 89.94 262 ASP A N 1
ATOM 2111 C CA . ASP A 1 262 ? 2.759 5.635 14.692 1.00 89.94 262 ASP A CA 1
ATOM 2112 C C . ASP A 1 262 ? 4.162 5.345 14.166 1.00 89.94 262 ASP A C 1
ATOM 2114 O O . ASP A 1 262 ? 4.440 5.583 12.995 1.00 89.94 262 ASP A O 1
ATOM 2118 N N . ILE A 1 263 ? 5.042 4.793 15.008 1.00 90.25 263 ILE A N 1
ATOM 2119 C CA . ILE A 1 263 ? 6.411 4.433 14.613 1.00 90.25 263 ILE A CA 1
ATOM 2120 C C . ILE A 1 263 ? 6.385 3.378 13.499 1.00 90.25 263 ILE A C 1
ATOM 2122 O O . ILE A 1 263 ? 7.076 3.519 12.487 1.00 90.25 263 ILE A O 1
ATOM 2126 N N . GLU A 1 264 ? 5.569 2.336 13.663 1.00 92.81 264 GLU A N 1
ATOM 2127 C CA . GLU A 1 264 ? 5.424 1.266 12.677 1.00 92.81 264 GLU A CA 1
ATOM 2128 C C . GLU A 1 264 ? 4.869 1.805 11.351 1.00 92.81 264 GLU A C 1
ATOM 2130 O O . GLU A 1 264 ? 5.449 1.559 10.290 1.00 92.81 264 GLU A O 1
ATOM 2135 N N . PHE A 1 265 ? 3.784 2.585 11.409 1.00 93.12 265 PHE A N 1
ATOM 2136 C CA . PHE A 1 265 ? 3.171 3.206 10.237 1.00 93.12 265 PHE A CA 1
ATOM 2137 C C . PHE A 1 265 ? 4.125 4.183 9.545 1.00 93.12 265 PHE A C 1
ATOM 2139 O O . PHE A 1 265 ? 4.264 4.154 8.322 1.00 93.12 265 PHE A O 1
ATOM 2146 N N . GLY A 1 266 ? 4.828 5.017 10.310 1.00 91.56 266 GLY A N 1
ATOM 2147 C CA . GLY A 1 266 ? 5.806 5.969 9.796 1.00 91.56 266 GLY A CA 1
ATOM 2148 C C . GLY A 1 266 ? 6.931 5.271 9.048 1.00 91.56 266 GLY A C 1
ATOM 2149 O O . GLY A 1 266 ? 7.308 5.704 7.964 1.00 91.56 266 GLY A O 1
ATOM 2150 N N . ARG A 1 267 ? 7.406 4.127 9.544 1.00 90.19 267 ARG A N 1
ATOM 2151 C CA . ARG A 1 267 ? 8.417 3.334 8.838 1.00 90.19 267 ARG A CA 1
ATOM 2152 C C . ARG A 1 267 ? 7.893 2.697 7.552 1.00 90.19 267 ARG A C 1
ATOM 2154 O O . ARG A 1 267 ? 8.652 2.533 6.605 1.00 90.19 267 ARG A O 1
ATOM 2161 N N . MET A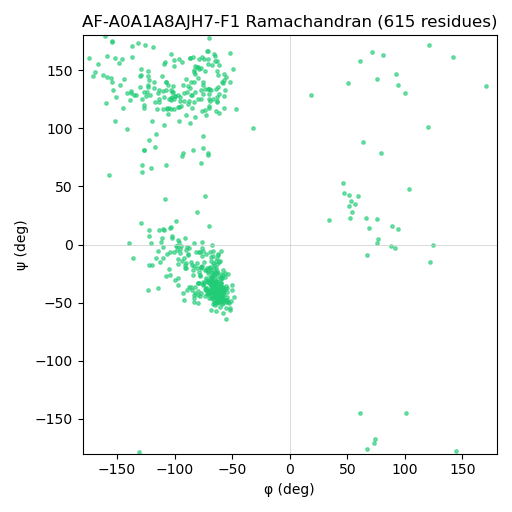 1 268 ? 6.609 2.342 7.507 1.00 88.19 268 MET A N 1
ATOM 2162 C CA . MET A 1 268 ? 5.965 1.817 6.296 1.00 88.19 268 MET A CA 1
ATOM 2163 C C . MET A 1 268 ? 5.702 2.893 5.234 1.00 88.19 268 MET A C 1
ATOM 2165 O O . MET A 1 268 ? 5.511 2.553 4.068 1.00 88.19 268 MET A O 1
ATOM 2169 N N . THR A 1 269 ? 5.638 4.164 5.632 1.00 85.81 269 THR A N 1
ATOM 2170 C CA . THR A 1 269 ? 5.153 5.267 4.788 1.00 85.81 269 THR A CA 1
ATOM 2171 C C . THR A 1 269 ? 6.163 6.396 4.599 1.00 85.81 269 THR A C 1
ATOM 2173 O O . THR A 1 269 ? 5.797 7.452 4.091 1.00 85.81 269 THR A O 1
ATOM 2176 N N . ASP A 1 270 ? 7.426 6.176 4.968 1.00 85.94 270 ASP A N 1
ATOM 2177 C CA . ASP A 1 270 ? 8.509 7.164 4.893 1.00 85.94 270 ASP A CA 1
ATOM 2178 C C . ASP A 1 270 ? 8.235 8.441 5.721 1.00 85.94 270 ASP A C 1
ATOM 2180 O O . ASP A 1 270 ? 8.510 9.559 5.293 1.00 85.94 270 ASP A O 1
ATOM 2184 N N . GLY A 1 271 ? 7.686 8.279 6.930 1.00 86.94 271 GLY A N 1
ATOM 2185 C CA . GLY A 1 271 ? 7.522 9.353 7.921 1.00 86.94 271 GLY A CA 1
ATOM 2186 C C . GLY A 1 271 ? 6.216 10.150 7.829 1.00 86.94 271 GLY A C 1
ATOM 2187 O O . GLY A 1 271 ? 6.105 11.213 8.432 1.00 86.94 271 GLY A O 1
ATOM 2188 N N . LYS A 1 272 ? 5.203 9.653 7.113 1.00 87.25 272 LYS A N 1
ATOM 2189 C CA . LYS A 1 272 ? 3.936 10.363 6.842 1.00 87.25 272 LYS A CA 1
ATOM 2190 C C . LYS A 1 272 ? 2.910 10.311 7.990 1.00 87.25 272 LYS A C 1
ATOM 2192 O O . LYS A 1 272 ? 1.712 10.390 7.745 1.00 87.25 272 LYS A O 1
ATOM 2197 N N . THR A 1 273 ? 3.345 10.182 9.246 1.00 88.19 273 THR A N 1
ATOM 2198 C CA . THR A 1 273 ? 2.461 9.892 10.399 1.00 88.19 273 THR A CA 1
ATOM 2199 C C . THR A 1 273 ? 1.485 11.013 10.745 1.00 88.19 273 THR A C 1
ATOM 2201 O O . THR A 1 273 ? 0.381 10.716 11.184 1.00 88.19 273 THR A O 1
ATOM 2204 N N . GLU A 1 274 ? 1.872 12.273 10.530 1.00 88.38 274 GLU A N 1
ATOM 2205 C CA . GLU A 1 274 ? 1.105 13.456 10.957 1.00 88.38 274 GLU A CA 1
ATOM 2206 C C . GLU A 1 274 ? 0.264 14.083 9.837 1.00 88.38 274 GLU A C 1
ATOM 2208 O O . GLU A 1 274 ? -0.393 15.102 10.049 1.00 88.38 274 GLU A O 1
ATOM 2213 N N . LEU A 1 275 ? 0.319 13.543 8.612 1.00 90.38 275 LEU A N 1
ATOM 2214 C CA . LEU A 1 275 ? -0.286 14.203 7.450 1.00 90.38 275 LEU A CA 1
ATOM 2215 C C . LEU A 1 275 ? -1.806 14.303 7.553 1.00 90.38 275 LEU A C 1
ATOM 2217 O O . LEU A 1 275 ? -2.356 15.326 7.155 1.00 90.38 275 LEU A O 1
ATOM 2221 N N . PHE A 1 276 ? -2.468 13.288 8.107 1.00 93.00 276 PHE A N 1
ATOM 2222 C CA . PHE A 1 276 ? -3.914 13.323 8.298 1.00 93.00 276 PHE A CA 1
ATOM 2223 C C . PHE A 1 276 ? -4.322 14.419 9.271 1.00 93.00 276 PHE A C 1
ATOM 2225 O O . PHE A 1 276 ? -5.025 15.337 8.862 1.00 93.00 276 PHE A O 1
ATOM 2232 N N . ILE A 1 277 ? -3.786 14.400 10.494 1.00 91.69 277 ILE A N 1
ATOM 2233 C CA . ILE A 1 277 ? -4.073 15.413 11.520 1.00 91.69 277 ILE A CA 1
ATOM 2234 C C . ILE A 1 277 ? -3.793 16.829 10.994 1.00 91.69 277 ILE A C 1
ATOM 2236 O O . ILE A 1 277 ? -4.644 17.708 11.074 1.00 91.69 277 ILE A O 1
ATOM 2240 N N . ARG A 1 278 ? -2.631 17.049 10.361 1.00 89.88 278 ARG A N 1
ATOM 2241 C CA . ARG A 1 278 ? -2.240 18.375 9.846 1.00 89.88 278 ARG A CA 1
ATOM 2242 C C . ARG A 1 278 ? -3.127 18.890 8.718 1.00 89.88 278 ARG A C 1
ATOM 2244 O O . ARG A 1 278 ? -3.220 20.101 8.530 1.00 89.88 278 ARG A O 1
ATOM 2251 N N . ARG A 1 279 ? -3.696 18.000 7.902 1.00 91.94 279 ARG A N 1
ATOM 2252 C CA . ARG A 1 279 ? -4.446 18.385 6.696 1.00 91.94 279 ARG A CA 1
ATOM 2253 C C . ARG A 1 279 ? -5.944 18.369 6.901 1.00 91.94 279 ARG A C 1
ATOM 2255 O O . ARG A 1 279 ? -6.609 19.149 6.224 1.00 91.94 279 ARG A O 1
ATOM 2262 N N . TRP A 1 280 ? -6.453 17.499 7.770 1.00 92.94 280 TRP A N 1
ATOM 2263 C CA . TRP A 1 280 ? -7.882 17.273 7.946 1.00 92.94 280 TRP A CA 1
ATOM 2264 C C . TRP A 1 280 ? -8.595 18.586 8.260 1.00 92.94 280 TRP A C 1
ATOM 2266 O O . TRP A 1 280 ? -9.319 19.103 7.414 1.00 92.94 280 TRP A O 1
ATOM 2276 N N . GLU A 1 281 ? -8.276 19.198 9.396 1.00 88.06 281 GLU A N 1
ATOM 2277 C CA . GLU A 1 281 ? -8.929 20.429 9.849 1.00 88.06 281 GLU A CA 1
ATOM 2278 C C . GLU A 1 281 ? -8.535 21.650 9.012 1.00 88.06 281 GLU A C 1
ATOM 2280 O O . GLU A 1 281 ? -9.387 22.442 8.620 1.00 88.06 281 GLU A O 1
ATOM 2285 N N . VAL A 1 282 ? -7.249 21.783 8.678 1.00 89.06 282 VAL A N 1
ATOM 2286 C CA . VAL A 1 282 ? -6.719 23.012 8.062 1.00 89.06 282 VAL A CA 1
ATOM 2287 C C . VAL A 1 282 ? -7.008 23.100 6.560 1.00 89.06 282 VAL A C 1
ATOM 2289 O O . VAL A 1 282 ? -7.180 24.194 6.028 1.00 89.06 282 VAL A O 1
ATOM 2292 N N . SER A 1 283 ? -7.033 21.974 5.838 1.00 91.88 283 SER A N 1
ATOM 2293 C CA . SER A 1 283 ? -7.113 21.966 4.368 1.00 91.88 283 SER A CA 1
ATOM 2294 C C . SER A 1 283 ? -8.303 21.197 3.811 1.00 91.88 283 SER A C 1
ATOM 2296 O O . SER A 1 283 ? -8.881 21.631 2.815 1.00 91.88 283 SER A O 1
ATOM 2298 N N . ILE A 1 284 ? -8.656 20.055 4.403 1.00 93.06 284 ILE A N 1
ATOM 2299 C CA . ILE A 1 284 ? -9.684 19.163 3.861 1.00 93.06 284 ILE A CA 1
ATOM 2300 C C . ILE A 1 284 ? -11.082 19.633 4.263 1.00 93.06 284 ILE A C 1
ATOM 2302 O O . ILE A 1 284 ? -11.914 19.810 3.376 1.00 93.06 284 ILE A O 1
ATOM 2306 N N . ILE A 1 285 ? -11.326 19.913 5.548 1.00 92.19 285 ILE A N 1
ATOM 2307 C CA . ILE A 1 285 ? -12.628 20.385 6.047 1.00 92.19 285 ILE A CA 1
ATOM 2308 C C . ILE A 1 285 ? -13.118 21.636 5.289 1.00 92.19 285 ILE A C 1
ATOM 2310 O O . ILE A 1 285 ? -14.241 21.604 4.782 1.00 92.19 285 ILE A O 1
ATOM 2314 N N . PRO A 1 286 ? -12.313 22.703 5.093 1.00 91.44 286 PRO A N 1
ATOM 2315 C CA . PRO A 1 286 ? -12.768 23.879 4.347 1.00 91.44 286 PRO A CA 1
ATOM 2316 C C . PRO A 1 286 ? -13.155 23.566 2.894 1.00 91.44 286 PRO A C 1
ATOM 2318 O O . PRO A 1 286 ? -14.126 24.116 2.375 1.00 91.44 286 PRO A O 1
ATOM 2321 N N . LYS A 1 287 ? -12.426 22.651 2.237 1.00 92.62 287 LYS A N 1
ATOM 2322 C CA . LYS A 1 287 ? -12.717 22.223 0.860 1.00 92.62 287 LYS A CA 1
ATOM 2323 C C . LYS A 1 287 ? -13.990 21.388 0.785 1.00 92.62 287 LYS A C 1
ATOM 2325 O O . LYS A 1 287 ? -14.795 21.616 -0.109 1.00 92.62 287 LYS A O 1
ATOM 2330 N N . LEU A 1 288 ? -14.189 20.461 1.722 1.00 91.44 288 LEU A N 1
ATOM 2331 C CA . LEU A 1 288 ? -15.412 19.661 1.800 1.00 91.44 288 LEU A CA 1
ATOM 2332 C C . LEU A 1 288 ? -16.634 20.536 2.085 1.00 91.44 288 LEU A C 1
ATOM 2334 O O . LEU A 1 288 ? -17.656 20.352 1.434 1.00 91.44 288 LEU A O 1
ATOM 2338 N N . LYS A 1 289 ? -16.513 21.537 2.969 1.00 88.75 289 LYS A N 1
ATOM 2339 C CA . LYS A 1 289 ? -17.576 22.523 3.221 1.00 88.75 289 LYS A CA 1
ATOM 2340 C C . LYS A 1 289 ? -17.937 23.288 1.943 1.00 88.75 289 LYS A C 1
ATOM 2342 O O . LYS A 1 289 ? -19.107 23.379 1.596 1.00 88.75 289 LYS A O 1
ATOM 2347 N N . SER A 1 290 ? -16.935 23.777 1.208 1.00 87.69 290 SER A N 1
ATOM 2348 C CA . SER A 1 290 ? -17.145 24.467 -0.072 1.00 87.69 290 SER A CA 1
ATOM 2349 C C . SER A 1 290 ? -17.821 23.569 -1.120 1.00 87.69 290 SER A C 1
ATOM 2351 O O . SER A 1 290 ? -18.776 23.992 -1.769 1.00 87.69 290 SER A O 1
ATOM 2353 N N . LEU A 1 291 ? -17.394 22.309 -1.246 1.00 87.50 291 LEU A N 1
ATOM 2354 C CA . LEU A 1 291 ? -18.018 21.338 -2.152 1.00 87.50 291 LEU A CA 1
ATOM 2355 C C . LEU A 1 291 ? -19.469 21.021 -1.761 1.00 87.50 291 LEU A C 1
ATOM 2357 O O . LEU A 1 291 ? -20.339 21.027 -2.625 1.00 87.50 291 LEU A O 1
ATOM 2361 N N . ALA A 1 292 ? -19.746 20.814 -0.472 1.00 87.44 292 ALA A N 1
ATOM 2362 C CA . ALA A 1 292 ? -21.095 20.553 0.031 1.00 87.44 292 ALA A CA 1
ATOM 2363 C C . ALA A 1 292 ? -22.071 21.690 -0.299 1.00 87.44 292 ALA A C 1
ATOM 2365 O O . ALA A 1 292 ? -23.196 21.433 -0.723 1.00 87.44 292 ALA A O 1
ATOM 2366 N N . THR A 1 293 ? -21.623 22.945 -0.170 1.00 86.12 293 THR A N 1
ATOM 2367 C CA . THR A 1 293 ? -22.442 24.110 -0.539 1.00 86.12 293 THR A CA 1
ATOM 2368 C C . THR A 1 293 ? -22.712 24.207 -2.042 1.00 86.12 293 THR A C 1
ATOM 2370 O O . THR A 1 293 ? -23.732 24.764 -2.434 1.00 86.12 293 THR A O 1
ATOM 2373 N N . MET A 1 294 ? -21.825 23.667 -2.889 1.00 83.62 294 MET A N 1
ATOM 2374 C CA . MET A 1 294 ? -22.001 23.675 -4.347 1.00 83.62 294 MET A CA 1
ATOM 2375 C C . MET A 1 294 ? -22.911 22.547 -4.852 1.00 83.62 294 MET A C 1
ATOM 2377 O O . MET A 1 294 ? -23.667 22.773 -5.791 1.00 83.62 294 MET A O 1
ATOM 2381 N N . GLU A 1 295 ? -22.855 21.357 -4.248 1.00 79.94 295 GLU A N 1
ATOM 2382 C CA . GLU A 1 295 ? -23.699 20.204 -4.624 1.00 79.94 295 GLU A CA 1
ATOM 2383 C C . GLU A 1 295 ? -25.193 20.431 -4.320 1.00 79.94 295 GLU A C 1
ATOM 2385 O O . GLU A 1 295 ? -26.061 19.946 -5.046 1.00 79.94 295 GLU A O 1
ATOM 2390 N N . GLY A 1 296 ? -25.515 21.206 -3.277 1.00 77.19 296 GLY A N 1
ATOM 2391 C CA . GLY A 1 296 ? -26.896 21.514 -2.893 1.00 77.19 296 GLY A CA 1
ATOM 2392 C C . GLY A 1 296 ? -27.641 20.349 -2.216 1.00 77.19 296 GLY A C 1
ATOM 2393 O O . GLY A 1 296 ? -27.048 19.368 -1.765 1.00 77.19 296 GLY A O 1
ATOM 2394 N N . GLY A 1 297 ? -28.967 20.483 -2.086 1.00 80.25 297 GLY A N 1
ATOM 2395 C CA . GLY A 1 297 ? -29.848 19.453 -1.513 1.00 80.25 297 GLY A CA 1
ATOM 2396 C C . GLY A 1 297 ? -29.545 19.091 -0.051 1.00 80.25 297 GLY A C 1
ATOM 2397 O O . GLY A 1 297 ? -29.132 19.941 0.739 1.00 80.25 297 GLY A O 1
ATOM 2398 N N . ASP A 1 298 ? -29.730 17.813 0.297 1.00 76.19 298 ASP A N 1
ATOM 2399 C CA . ASP A 1 298 ? -29.525 17.283 1.656 1.00 76.19 298 ASP A CA 1
ATOM 2400 C C . ASP A 1 298 ? -28.084 17.473 2.167 1.00 76.19 298 ASP A C 1
ATOM 2402 O O . ASP A 1 298 ? -27.867 17.594 3.370 1.00 76.19 298 ASP A O 1
ATOM 2406 N N . VAL A 1 299 ? -27.089 17.531 1.272 1.00 82.81 299 VAL A N 1
ATOM 2407 C CA . VAL A 1 299 ? -25.667 17.669 1.637 1.00 82.81 299 VAL A CA 1
ATOM 2408 C C . VAL A 1 299 ? -25.335 19.094 2.082 1.00 82.81 299 VAL A C 1
ATOM 2410 O O . VAL A 1 299 ? -24.547 19.277 3.009 1.00 82.81 299 VAL A O 1
ATOM 2413 N N . SER A 1 300 ? -25.970 20.103 1.478 1.00 82.94 300 SER A N 1
ATOM 2414 C CA . SER A 1 300 ? -25.804 21.503 1.887 1.00 82.94 300 SER A CA 1
ATOM 2415 C C . SER A 1 300 ? -26.370 21.745 3.289 1.00 82.94 300 SER A C 1
ATOM 2417 O O . SER A 1 300 ? -25.719 22.410 4.098 1.00 82.94 300 SER A O 1
ATOM 2419 N N . LEU A 1 301 ? -27.526 21.143 3.605 1.00 84.00 301 LEU A N 1
ATOM 2420 C CA . LEU A 1 301 ? -28.181 21.254 4.918 1.00 84.00 301 LEU A CA 1
ATOM 2421 C C . LEU A 1 301 ? -27.294 20.744 6.063 1.00 84.00 301 LEU A C 1
ATOM 2423 O O . LEU A 1 301 ? -27.319 21.295 7.159 1.00 84.00 301 LEU A O 1
ATOM 2427 N N . LEU A 1 302 ? -26.459 19.729 5.812 1.00 83.50 302 LEU A N 1
ATOM 2428 C CA . LEU A 1 302 ? -25.524 19.199 6.813 1.00 83.50 302 LEU A CA 1
ATOM 2429 C C . LEU A 1 302 ? -24.473 20.226 7.256 1.00 83.50 302 LEU A C 1
ATOM 2431 O O . LEU A 1 302 ? -23.896 20.080 8.330 1.00 83.50 302 LEU A O 1
ATOM 2435 N N . THR A 1 303 ? -24.205 21.246 6.437 1.00 83.06 303 THR A N 1
ATOM 2436 C CA . THR A 1 303 ? -23.190 22.269 6.731 1.00 83.06 303 THR A CA 1
ATOM 2437 C C . THR A 1 303 ? -23.746 23.535 7.384 1.00 83.06 303 THR A C 1
ATOM 2439 O O . THR A 1 303 ? -22.973 24.418 7.774 1.00 83.06 303 THR A O 1
ATOM 2442 N N . GLU A 1 304 ? -25.068 23.620 7.554 1.00 79.94 304 GLU A N 1
ATOM 2443 C CA . GLU A 1 304 ? -25.735 24.731 8.233 1.00 79.94 304 GLU A CA 1
ATOM 2444 C C . GLU A 1 304 ? -25.443 24.704 9.743 1.00 79.94 304 GLU A C 1
ATOM 2446 O O . GLU A 1 304 ? -25.491 23.661 10.391 1.00 79.94 304 GLU A O 1
ATOM 2451 N N . GLY A 1 305 ? -25.098 25.858 10.326 1.00 75.56 305 GLY A N 1
ATOM 2452 C CA . GLY A 1 305 ? -24.838 25.968 11.769 1.00 75.56 305 GLY A CA 1
ATOM 2453 C C . GLY A 1 305 ? -23.567 25.262 12.269 1.00 75.56 305 GLY A C 1
ATOM 2454 O O . GLY A 1 305 ? -23.400 25.089 13.472 1.00 75.56 305 GLY A O 1
ATOM 2455 N N . MET A 1 306 ? -22.645 24.864 11.381 1.00 80.81 306 MET A N 1
ATOM 2456 C CA . MET A 1 306 ? -21.385 24.213 11.781 1.00 80.81 306 MET A CA 1
ATOM 2457 C C . MET A 1 306 ? -20.420 25.110 12.565 1.00 80.81 306 MET A C 1
ATOM 2459 O O . MET A 1 306 ? -19.462 24.605 13.142 1.00 80.81 306 MET A O 1
ATOM 2463 N N . GLU A 1 307 ? -20.602 26.429 12.560 1.00 78.44 307 GLU A N 1
ATOM 2464 C CA . GLU A 1 307 ? -19.668 27.353 13.220 1.00 78.44 307 GLU A CA 1
ATOM 2465 C C . GLU A 1 307 ? -19.678 27.178 14.746 1.00 78.44 307 GLU A C 1
ATOM 2467 O O . GLU A 1 307 ? -18.607 27.183 15.358 1.00 78.44 307 GLU A O 1
ATOM 2472 N N . ASP A 1 308 ? -20.847 26.861 15.310 1.00 81.38 308 ASP A N 1
ATOM 2473 C CA . ASP A 1 308 ? -21.074 26.661 16.747 1.00 81.38 308 ASP A CA 1
ATOM 2474 C C . ASP A 1 308 ? -20.802 25.222 17.233 1.00 81.38 308 ASP A C 1
ATOM 2476 O O . ASP A 1 308 ? -20.912 24.932 18.424 1.00 81.38 308 ASP A O 1
ATOM 2480 N N . GLN A 1 309 ? -20.462 24.302 16.324 1.00 86.12 309 GLN A N 1
ATOM 2481 C CA . GLN A 1 309 ? -20.211 22.891 16.642 1.00 86.12 309 GLN A CA 1
ATOM 2482 C C . GLN A 1 309 ? -18.831 22.664 17.277 1.00 86.12 309 GLN A C 1
ATOM 2484 O O . GLN A 1 309 ? -17.863 23.382 16.984 1.00 86.12 309 GLN A O 1
ATOM 2489 N N . THR A 1 310 ? -18.717 21.616 18.099 1.00 89.25 310 THR A N 1
ATOM 2490 C CA . THR A 1 310 ? -17.418 21.134 18.600 1.00 89.25 310 THR A CA 1
ATOM 2491 C C . THR A 1 310 ? -16.545 20.600 17.456 1.00 89.25 310 THR A C 1
ATOM 2493 O O . THR A 1 310 ? -17.039 20.290 16.370 1.00 89.25 310 THR A O 1
ATOM 2496 N N . ASP A 1 311 ? -15.233 20.470 17.676 1.00 89.12 311 ASP A N 1
ATOM 2497 C CA . ASP A 1 311 ? -14.319 19.933 16.653 1.00 89.12 311 ASP A CA 1
ATOM 2498 C C . ASP A 1 311 ? -14.680 18.491 16.254 1.00 89.12 311 ASP A C 1
ATOM 2500 O O . ASP A 1 311 ? -14.609 18.129 15.078 1.00 89.12 311 ASP A O 1
ATOM 2504 N N . ASP A 1 312 ? -15.172 17.694 17.207 1.00 91.44 312 ASP A N 1
ATOM 2505 C CA . ASP A 1 312 ? -15.644 16.328 16.977 1.00 91.44 312 ASP A CA 1
ATOM 2506 C C . ASP A 1 312 ? -16.940 16.289 16.153 1.00 91.44 312 ASP A C 1
ATOM 2508 O O . ASP A 1 312 ? -17.071 15.476 15.235 1.00 91.44 312 ASP A O 1
ATOM 2512 N N . GLU A 1 313 ? -17.883 17.197 16.420 1.00 92.38 313 GLU A N 1
ATOM 2513 C CA . GLU A 1 313 ? -19.094 17.355 15.608 1.00 92.38 313 GLU A CA 1
ATOM 2514 C C . GLU A 1 313 ? -18.760 17.796 14.179 1.00 92.38 313 GLU A C 1
ATOM 2516 O O . GLU A 1 313 ? -19.283 17.228 13.214 1.00 92.38 313 GLU A O 1
ATOM 2521 N N . LYS A 1 314 ? -17.832 18.749 14.030 1.00 91.88 314 LYS A N 1
ATOM 2522 C CA . LYS A 1 314 ? -17.338 19.197 12.722 1.00 91.88 314 LYS A CA 1
ATOM 2523 C C . LYS A 1 314 ? -16.687 18.047 11.962 1.00 91.88 314 LYS A C 1
ATOM 2525 O O . LYS A 1 314 ? -16.978 17.845 10.783 1.00 91.88 314 LYS A O 1
ATOM 2530 N N . CYS A 1 315 ? -15.840 17.274 12.638 1.00 93.62 315 CYS A N 1
ATOM 2531 C CA . CYS A 1 315 ? -15.161 16.114 12.074 1.00 93.62 315 CYS A CA 1
ATOM 2532 C C . CYS A 1 315 ? -16.165 15.051 11.603 1.00 93.62 315 CYS A C 1
ATOM 2534 O O . CYS A 1 315 ? -16.114 14.633 10.444 1.00 93.62 315 CYS A O 1
ATOM 2536 N N . TYR A 1 316 ? -17.132 14.679 12.447 1.00 94.62 316 TYR A N 1
ATOM 2537 C CA . TYR A 1 316 ? -18.169 13.708 12.096 1.00 94.62 316 TYR A CA 1
ATOM 2538 C C . TYR A 1 316 ? -19.037 14.187 10.926 1.00 94.62 316 TYR A C 1
ATOM 2540 O O . TYR A 1 316 ? -19.239 13.452 9.960 1.00 94.62 316 TYR A O 1
ATOM 2548 N N . THR A 1 317 ? -19.489 15.441 10.956 1.00 93.25 317 THR A N 1
ATOM 2549 C CA . THR A 1 317 ? -20.283 16.036 9.872 1.00 93.25 317 THR A CA 1
ATOM 2550 C C . THR A 1 317 ? -19.523 16.003 8.545 1.00 93.25 317 THR A C 1
ATOM 2552 O O . THR A 1 317 ? -20.082 15.623 7.517 1.00 93.25 317 THR A O 1
ATOM 2555 N N . MET A 1 318 ? -18.223 16.312 8.556 1.00 94.31 318 MET A N 1
ATOM 2556 C CA . MET A 1 318 ? -17.381 16.253 7.357 1.00 94.31 318 MET A CA 1
ATOM 2557 C C . MET A 1 318 ? -17.158 14.829 6.844 1.00 94.31 318 MET A C 1
ATOM 2559 O O . MET A 1 318 ? -17.066 14.635 5.633 1.00 94.31 318 MET A O 1
ATOM 2563 N N . LEU A 1 319 ? -17.133 13.818 7.718 1.00 94.44 319 LEU A N 1
ATOM 2564 C CA . LEU A 1 319 ? -17.139 12.415 7.294 1.00 94.44 319 LEU A CA 1
ATOM 2565 C C . LEU A 1 319 ? -18.454 12.014 6.621 1.00 94.44 319 LEU A C 1
ATOM 2567 O O . LEU A 1 319 ? -18.438 11.292 5.621 1.00 94.44 319 LEU A O 1
ATOM 2571 N N . VAL A 1 320 ? -19.587 12.485 7.146 1.00 93.19 320 VAL A N 1
ATOM 2572 C CA . VAL A 1 320 ? -20.903 12.248 6.542 1.00 93.19 320 VAL A CA 1
ATOM 2573 C C . VAL A 1 320 ? -20.958 12.894 5.158 1.00 93.19 320 VAL A C 1
ATOM 2575 O O . VAL A 1 320 ? -21.240 12.201 4.182 1.00 93.19 320 VAL A O 1
ATOM 2578 N N . VAL A 1 321 ? -20.584 14.173 5.045 1.00 91.75 321 VAL A N 1
ATOM 2579 C CA . VAL A 1 321 ? -20.468 14.888 3.761 1.00 91.75 321 VAL A CA 1
ATOM 2580 C C . VAL A 1 321 ? -19.560 14.129 2.793 1.00 91.75 321 VAL A C 1
ATOM 2582 O O . VAL A 1 321 ? -19.959 13.851 1.666 1.00 91.75 321 VAL A O 1
ATOM 2585 N N . LEU A 1 322 ? -18.370 13.714 3.234 1.00 92.19 322 LEU A N 1
ATOM 2586 C CA . LEU A 1 322 ? -17.440 12.941 2.410 1.00 92.19 322 LEU A CA 1
ATOM 2587 C C . LEU A 1 322 ? -18.065 11.632 1.902 1.00 92.19 322 LEU A C 1
ATOM 2589 O O . LEU A 1 322 ? -17.833 11.250 0.759 1.00 92.19 322 LEU A O 1
ATOM 2593 N N . THR A 1 323 ? -18.879 10.965 2.720 1.00 90.75 323 THR A N 1
ATO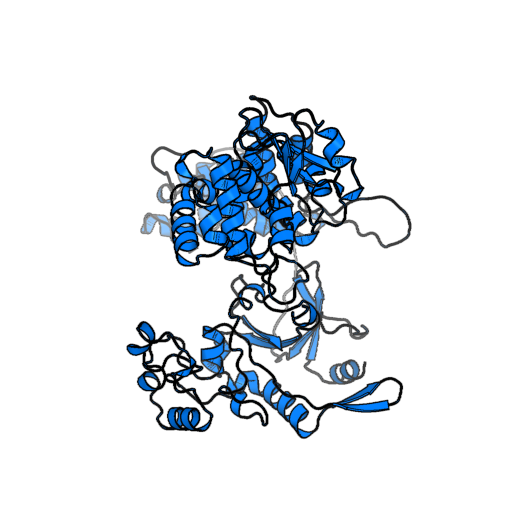M 2594 C CA . THR A 1 323 ? -19.574 9.721 2.348 1.00 90.75 323 THR A CA 1
ATOM 2595 C C . THR A 1 323 ? -20.689 9.964 1.325 1.00 90.75 323 THR A C 1
ATOM 2597 O O . THR A 1 323 ? -20.931 9.108 0.474 1.00 90.75 323 THR A O 1
ATOM 2600 N N . HIS A 1 324 ? -21.341 11.131 1.360 1.00 88.06 324 HIS A N 1
ATOM 2601 C CA . HIS A 1 324 ? -22.282 11.552 0.318 1.00 88.06 324 HIS A CA 1
ATOM 2602 C C . HIS A 1 324 ? -21.576 11.869 -1.007 1.00 88.06 324 HIS A C 1
ATOM 2604 O O . HIS A 1 324 ? -22.067 11.468 -2.059 1.00 88.06 324 HIS A O 1
ATOM 2610 N N . LEU A 1 325 ? -20.419 12.539 -0.955 1.00 86.88 325 LEU A N 1
ATOM 2611 C CA . LEU A 1 325 ? -19.622 12.894 -2.137 1.00 86.88 325 LEU A CA 1
ATOM 2612 C C . LEU A 1 325 ? -18.912 11.683 -2.764 1.00 86.88 325 LEU A C 1
ATOM 2614 O O . LEU A 1 325 ? -18.656 11.660 -3.965 1.00 86.88 325 LEU A O 1
ATOM 2618 N N . LEU A 1 326 ? -18.582 10.675 -1.953 1.00 85.88 326 LEU A N 1
ATOM 2619 C CA . LEU A 1 326 ? -17.896 9.450 -2.366 1.00 85.88 326 LEU A CA 1
ATOM 2620 C C . LEU A 1 326 ? -18.756 8.212 -2.060 1.00 85.88 326 LEU A C 1
ATOM 2622 O O . LEU A 1 326 ? -18.366 7.389 -1.221 1.00 85.88 326 LEU A O 1
ATOM 2626 N N . PRO A 1 327 ? -19.915 8.047 -2.726 1.00 76.69 327 PRO A N 1
ATOM 2627 C CA . PRO A 1 327 ? -20.829 6.959 -2.420 1.00 76.69 327 PRO A CA 1
ATOM 2628 C C . PRO A 1 327 ? -20.193 5.579 -2.684 1.00 76.69 327 PRO A C 1
ATOM 2630 O O . PRO A 1 327 ? -19.246 5.447 -3.475 1.00 76.69 327 PRO A O 1
ATOM 2633 N N . PRO A 1 328 ? -20.711 4.514 -2.043 1.00 70.00 328 PRO A N 1
ATOM 2634 C CA . PRO A 1 328 ? -20.293 3.146 -2.327 1.00 70.00 328 PRO A CA 1
ATOM 2635 C C . PRO A 1 328 ? -20.487 2.809 -3.814 1.00 70.00 328 PRO A C 1
ATOM 2637 O O . PRO A 1 328 ? -21.480 3.200 -4.422 1.00 70.00 328 PRO A O 1
ATOM 2640 N N . LEU A 1 329 ? -19.544 2.062 -4.399 1.00 61.94 329 LEU A N 1
ATOM 2641 C CA . LEU A 1 329 ? -19.512 1.772 -5.839 1.00 61.94 329 LEU A CA 1
ATOM 2642 C C . LEU A 1 329 ? -20.846 1.202 -6.378 1.00 61.94 329 LEU A C 1
ATOM 2644 O O . LEU A 1 329 ? -21.425 0.311 -5.740 1.00 61.94 329 LEU A O 1
ATOM 2648 N N . PRO A 1 330 ? -21.291 1.617 -7.583 1.00 44.34 330 PRO A N 1
ATOM 2649 C CA . PRO A 1 330 ? -22.489 1.079 -8.223 1.00 44.34 330 PRO A CA 1
ATOM 2650 C C . PRO A 1 330 ? -22.314 -0.427 -8.480 1.00 44.34 330 PRO A C 1
ATOM 2652 O O . PRO A 1 330 ? -21.448 -0.855 -9.240 1.00 44.34 330 PRO A O 1
ATOM 2655 N N . GLY A 1 331 ? -23.104 -1.245 -7.776 1.00 47.34 331 GLY A N 1
ATOM 2656 C CA . GLY A 1 331 ? -22.993 -2.712 -7.743 1.00 47.34 331 GLY A CA 1
ATOM 2657 C C . GLY A 1 331 ? -22.777 -3.293 -6.339 1.00 47.34 331 GLY A C 1
ATOM 2658 O O . GLY A 1 331 ? -22.995 -4.486 -6.124 1.00 47.34 331 GLY A O 1
ATOM 2659 N N . SER A 1 332 ? -22.408 -2.459 -5.364 1.00 53.16 332 SER A N 1
ATOM 2660 C CA . SER A 1 332 ? -22.510 -2.778 -3.939 1.00 53.16 332 SER A CA 1
ATOM 2661 C C . SER A 1 332 ? -23.971 -2.644 -3.498 1.00 53.16 332 SER A C 1
ATOM 2663 O O . SER A 1 332 ? -24.607 -1.636 -3.784 1.00 53.16 332 SER A O 1
ATOM 2665 N N . ARG A 1 333 ? -24.527 -3.614 -2.759 1.00 56.66 333 ARG A N 1
ATOM 2666 C CA . ARG A 1 333 ? -25.869 -3.496 -2.137 1.00 56.66 333 ARG A CA 1
ATOM 2667 C C . ARG A 1 333 ? -25.905 -2.482 -0.970 1.00 56.66 333 ARG A C 1
ATOM 2669 O O . ARG A 1 333 ? -26.817 -2.523 -0.152 1.00 56.66 333 ARG A O 1
ATOM 2676 N N . CYS A 1 334 ? -24.897 -1.618 -0.847 1.00 70.44 334 CYS A N 1
ATOM 2677 C CA . CYS A 1 334 ? -24.721 -0.697 0.269 1.00 70.44 334 CYS A CA 1
ATOM 2678 C C . CYS A 1 334 ? -25.282 0.684 -0.078 1.00 70.44 334 CYS A C 1
ATOM 2680 O O . CYS A 1 334 ? -24.787 1.343 -0.989 1.00 70.44 334 CYS A O 1
ATOM 2682 N N . SER A 1 335 ? -26.285 1.138 0.673 1.00 83.81 335 SER A N 1
ATOM 2683 C CA . SER A 1 335 ? -26.781 2.515 0.592 1.00 83.81 335 SER A CA 1
ATOM 2684 C C . SER A 1 335 ? -25.828 3.492 1.292 1.00 83.81 335 SER A C 1
ATOM 2686 O O . SER A 1 335 ? -25.046 3.089 2.152 1.00 83.81 335 SER A O 1
ATOM 2688 N N . ILE A 1 336 ? -25.933 4.790 0.982 1.00 86.06 336 ILE A N 1
ATOM 2689 C CA . ILE A 1 336 ? -25.195 5.851 1.697 1.00 86.06 336 ILE A CA 1
ATOM 2690 C C . ILE A 1 336 ? -25.530 5.820 3.195 1.00 86.06 336 ILE A C 1
ATOM 2692 O O . ILE A 1 336 ? -24.634 5.870 4.030 1.00 86.06 336 ILE A O 1
ATOM 2696 N N . LYS A 1 337 ? -26.807 5.616 3.548 1.00 87.38 337 LYS A N 1
ATOM 2697 C CA . LYS A 1 337 ? -27.250 5.451 4.942 1.00 87.38 337 LYS A CA 1
ATOM 2698 C C . LYS A 1 337 ? -26.548 4.280 5.638 1.00 87.38 337 LYS A C 1
ATOM 2700 O O . LYS A 1 337 ? -26.141 4.407 6.787 1.00 87.38 337 LYS A O 1
ATOM 2705 N N . SER A 1 338 ? -26.381 3.163 4.929 1.00 85.81 338 SER A N 1
ATOM 2706 C CA . SER A 1 338 ? -25.622 2.015 5.427 1.00 85.81 338 SER A CA 1
ATOM 2707 C C . SER A 1 338 ? -24.118 2.275 5.486 1.00 85.81 338 SER A C 1
ATOM 2709 O O . SER A 1 338 ? -23.451 1.596 6.247 1.00 85.81 338 SER A O 1
ATOM 2711 N N . ALA A 1 339 ? -23.556 3.187 4.693 1.00 87.81 339 ALA A N 1
ATOM 2712 C CA . ALA A 1 339 ? -22.144 3.553 4.795 1.00 87.81 339 ALA A CA 1
ATOM 2713 C C . ALA A 1 339 ? -21.894 4.481 5.989 1.00 87.81 339 ALA A C 1
ATOM 2715 O O . ALA A 1 339 ? -20.960 4.260 6.753 1.00 87.81 339 ALA A O 1
ATOM 2716 N N . ILE A 1 340 ? -22.783 5.454 6.207 1.00 90.75 340 ILE A N 1
ATOM 2717 C CA . ILE A 1 340 ? -22.732 6.364 7.358 1.00 90.75 340 ILE A CA 1
ATOM 2718 C C . ILE A 1 340 ? -22.778 5.583 8.676 1.00 90.75 340 ILE A C 1
ATOM 2720 O O . ILE A 1 340 ? -22.012 5.889 9.584 1.00 90.75 340 ILE A O 1
ATOM 2724 N N . SER A 1 341 ? -23.593 4.523 8.764 1.00 89.56 341 SER A N 1
ATOM 2725 C CA . SER A 1 341 ? -23.659 3.678 9.965 1.00 89.56 341 SER A CA 1
ATOM 2726 C C . SER A 1 341 ? -22.386 2.870 10.248 1.00 89.56 341 SER A C 1
ATOM 2728 O O . SER A 1 341 ? -22.344 2.178 11.249 1.00 89.56 341 SER A O 1
ATOM 2730 N N . PHE A 1 342 ? -21.377 2.891 9.370 1.00 89.00 342 PHE A N 1
ATOM 2731 C CA . PHE A 1 342 ? -20.075 2.255 9.612 1.00 89.00 342 PHE A CA 1
ATOM 2732 C C . PHE A 1 342 ? -18.996 3.262 10.040 1.00 89.00 342 PHE A C 1
ATOM 2734 O O . PHE A 1 342 ? -17.884 2.837 10.353 1.00 89.00 342 PHE A O 1
ATOM 2741 N N . LEU A 1 343 ? -19.276 4.575 10.018 1.00 92.00 343 LEU A N 1
ATOM 2742 C CA . LEU A 1 343 ? -18.293 5.613 10.354 1.00 92.00 343 LEU A CA 1
ATOM 2743 C C . LEU A 1 343 ? -17.928 5.586 11.841 1.00 92.00 343 LEU A C 1
ATOM 2745 O O . LEU A 1 343 ? -16.749 5.493 12.182 1.00 92.00 343 LEU A O 1
ATOM 2749 N N . VAL A 1 344 ? -18.941 5.698 12.704 1.00 92.69 344 VAL A N 1
ATOM 2750 C CA . VAL A 1 344 ? -18.820 5.699 14.166 1.00 92.69 344 VAL A CA 1
ATOM 2751 C C . VAL A 1 344 ? -20.101 5.120 14.760 1.00 92.69 344 VAL A C 1
ATOM 2753 O O . VAL A 1 344 ? -21.188 5.617 14.463 1.00 92.69 344 VAL A O 1
ATOM 2756 N N . ASP A 1 345 ? -19.972 4.118 15.626 1.00 90.44 345 ASP A N 1
ATOM 2757 C CA . ASP A 1 345 ? -21.092 3.603 16.416 1.00 90.44 345 ASP A CA 1
ATOM 2758 C C . ASP A 1 345 ? -21.202 4.362 17.740 1.00 90.44 345 ASP A C 1
ATOM 2760 O O . ASP A 1 345 ? -20.218 4.522 18.462 1.00 90.44 345 ASP A O 1
ATOM 2764 N N . PHE A 1 346 ? -22.405 4.817 18.086 1.00 90.38 346 PHE A N 1
ATOM 2765 C CA . PHE A 1 346 ? -22.656 5.561 19.321 1.00 90.38 346 PHE A CA 1
ATOM 2766 C C . PHE A 1 346 ? -23.298 4.663 20.376 1.00 90.38 346 PHE A C 1
ATOM 2768 O O . PHE A 1 346 ? -24.343 4.058 20.136 1.00 90.38 346 PHE A O 1
ATOM 2775 N N . VAL A 1 347 ? -22.704 4.624 21.568 1.00 89.62 347 VAL A N 1
ATOM 2776 C CA . VAL A 1 347 ? -23.228 3.892 22.732 1.00 89.62 347 VAL A CA 1
ATOM 2777 C C . VAL A 1 347 ? -23.428 4.825 23.924 1.00 89.62 347 VAL A C 1
ATOM 2779 O O . VAL A 1 347 ? -22.679 5.791 24.079 1.00 89.62 347 VAL A O 1
ATOM 2782 N N . PRO A 1 348 ? -24.416 4.559 24.801 1.00 88.38 348 PRO A N 1
ATOM 2783 C CA . PRO A 1 348 ? -24.697 5.415 25.949 1.00 88.38 348 PRO A CA 1
ATOM 2784 C C . PRO A 1 348 ? -23.490 5.600 26.875 1.00 88.38 348 PRO A C 1
ATOM 2786 O O . PRO A 1 348 ? -22.693 4.679 27.085 1.00 88.38 348 PRO A O 1
ATOM 2789 N N . ALA A 1 349 ? -23.390 6.781 27.489 1.00 85.06 349 ALA A N 1
ATOM 2790 C CA . ALA A 1 349 ? -22.400 7.037 28.530 1.00 85.06 349 ALA A CA 1
ATOM 2791 C C . ALA A 1 349 ? -22.559 6.037 29.693 1.00 85.06 349 ALA A C 1
ATOM 2793 O O . ALA A 1 349 ? -23.676 5.707 30.087 1.00 85.06 349 ALA A O 1
ATOM 2794 N N . GLY A 1 350 ? -21.438 5.549 30.231 1.00 82.06 350 GLY A N 1
ATOM 2795 C CA . GLY A 1 350 ? -21.423 4.518 31.279 1.00 82.06 350 GLY A CA 1
ATOM 2796 C C . GLY A 1 350 ? -21.425 3.073 30.765 1.00 82.06 350 GLY A C 1
ATOM 2797 O O . GLY A 1 350 ? -21.346 2.148 31.572 1.00 82.06 350 GLY A O 1
ATOM 2798 N N . THR A 1 351 ? -21.463 2.856 29.444 1.00 86.56 351 THR A N 1
ATOM 2799 C CA . THR A 1 351 ? -21.268 1.522 28.852 1.00 86.56 351 THR A CA 1
ATOM 2800 C C . THR A 1 351 ? -19.877 0.984 29.201 1.00 86.56 351 THR A C 1
ATOM 2802 O O . THR A 1 351 ? -18.869 1.663 29.014 1.00 86.56 351 THR A O 1
ATOM 2805 N N . SER A 1 352 ? -19.809 -0.250 29.706 1.00 85.44 352 SER A N 1
ATOM 2806 C CA . SER A 1 352 ? -18.536 -0.895 30.042 1.00 85.44 352 SER A CA 1
ATOM 2807 C C . SER A 1 352 ? -17.789 -1.320 28.779 1.00 85.44 352 SER A C 1
ATOM 2809 O O . SER A 1 352 ? -18.359 -1.997 27.924 1.00 85.44 352 SER A O 1
ATOM 2811 N N . ILE A 1 353 ? -16.489 -1.028 28.697 1.00 83.69 353 ILE A N 1
ATOM 2812 C CA . ILE A 1 353 ? -15.633 -1.420 27.561 1.00 83.69 353 ILE A CA 1
ATOM 2813 C C . ILE A 1 353 ? -15.696 -2.936 27.313 1.00 83.69 353 ILE A C 1
ATOM 2815 O O . ILE A 1 353 ? -15.767 -3.381 26.172 1.00 83.69 353 ILE A O 1
ATOM 2819 N N . VAL A 1 354 ? -15.764 -3.734 28.383 1.00 81.06 354 VAL A N 1
ATOM 2820 C CA . VAL A 1 354 ? -15.816 -5.206 28.311 1.00 81.06 354 VAL A CA 1
ATOM 2821 C C . VAL A 1 354 ? -17.091 -5.702 27.613 1.00 81.06 354 VAL A C 1
ATOM 2823 O O . VAL A 1 354 ? -17.066 -6.707 26.900 1.00 81.06 354 VAL A O 1
ATOM 2826 N N . SER A 1 355 ? -18.208 -4.981 27.759 1.00 83.12 355 SER A N 1
ATOM 2827 C CA . SER A 1 355 ? -19.466 -5.347 27.091 1.00 83.12 355 SER A CA 1
ATOM 2828 C C . SER A 1 355 ? -19.442 -5.134 25.574 1.00 83.12 355 SER A C 1
ATOM 2830 O O . SER A 1 355 ? -20.196 -5.802 24.869 1.00 83.12 355 SER A O 1
ATOM 2832 N N . LEU A 1 356 ? -18.538 -4.296 25.051 1.00 80.50 356 LEU A N 1
ATOM 2833 C CA . LEU A 1 356 ? -18.448 -4.006 23.613 1.00 80.50 356 LEU A CA 1
ATOM 2834 C C . LEU A 1 356 ? -17.984 -5.219 22.789 1.00 80.50 356 LEU A C 1
ATOM 2836 O O . LEU A 1 356 ? -18.387 -5.369 21.639 1.00 80.50 356 LEU A O 1
ATOM 2840 N N . CYS A 1 357 ? -17.200 -6.121 23.388 1.00 74.69 357 CYS A N 1
ATOM 2841 C CA . CYS A 1 357 ? -16.807 -7.387 22.758 1.00 74.69 357 CYS A CA 1
ATOM 2842 C C . CYS A 1 357 ? -17.850 -8.505 22.933 1.00 74.69 357 CYS A C 1
ATOM 2844 O O . CYS A 1 357 ? -17.791 -9.505 22.227 1.00 74.69 357 CYS A O 1
ATOM 2846 N N . SER A 1 358 ? -18.782 -8.365 23.882 1.00 63.44 358 SER A N 1
ATOM 2847 C CA . SER A 1 358 ? -19.684 -9.452 24.305 1.00 63.44 358 SER A CA 1
ATOM 2848 C C . SER A 1 358 ? -20.999 -9.500 23.514 1.00 63.44 358 SER A C 1
ATOM 2850 O O . SER A 1 358 ? -21.654 -10.540 23.459 1.00 63.44 358 SER A O 1
ATOM 2852 N N . ASN A 1 359 ? -21.387 -8.395 22.872 1.00 55.62 359 ASN A N 1
ATOM 2853 C CA . ASN A 1 359 ? -22.628 -8.300 22.102 1.00 55.62 359 ASN A CA 1
ATOM 2854 C C . ASN A 1 359 ? -22.432 -8.839 20.671 1.00 55.62 359 ASN A C 1
ATOM 2856 O O . ASN A 1 359 ? -22.237 -8.096 19.713 1.00 55.62 359 ASN A O 1
ATOM 2860 N N . SER A 1 360 ? -22.498 -10.166 20.541 1.00 48.06 360 SER A N 1
ATOM 2861 C CA . SER A 1 360 ? -22.310 -10.937 19.299 1.00 48.06 360 SER A CA 1
ATOM 2862 C C . SER A 1 360 ? -23.400 -10.738 18.225 1.00 48.06 360 SER A C 1
ATOM 2864 O O . SER A 1 360 ? -23.304 -11.337 17.153 1.00 48.06 360 SER A O 1
ATOM 2866 N N . GLU A 1 361 ? -24.432 -9.922 18.451 1.00 45.81 361 GLU A N 1
ATOM 2867 C CA . GLU A 1 361 ? -25.518 -9.738 17.470 1.00 45.81 361 GLU A CA 1
ATOM 2868 C C . GLU A 1 361 ? -25.107 -8.873 16.257 1.00 45.81 361 GLU A C 1
ATOM 2870 O O . GLU A 1 361 ? -25.755 -8.927 15.214 1.00 45.81 361 GLU A O 1
ATOM 2875 N N . VAL A 1 362 ? -23.983 -8.144 16.338 1.00 46.31 362 VAL A N 1
ATOM 2876 C CA . VAL A 1 362 ? -23.461 -7.252 15.272 1.00 46.31 362 VAL A CA 1
ATOM 2877 C C . VAL A 1 362 ? -22.370 -7.929 14.408 1.00 46.31 362 VAL A C 1
ATOM 2879 O O . VAL A 1 362 ? -21.798 -7.323 13.501 1.00 46.31 362 VAL A O 1
ATOM 2882 N N . ALA A 1 363 ? -22.083 -9.215 14.642 1.00 44.09 363 ALA A N 1
ATOM 2883 C CA . ALA A 1 363 ? -20.925 -9.956 14.118 1.00 44.09 363 ALA A CA 1
ATOM 2884 C C . ALA A 1 363 ? -20.975 -10.331 12.612 1.00 44.09 363 ALA A C 1
ATOM 2886 O O . ALA A 1 363 ? -20.598 -11.435 12.221 1.00 44.09 363 ALA A O 1
ATOM 2887 N N . GLN A 1 364 ? -21.427 -9.428 11.736 1.00 50.19 364 GLN A N 1
ATOM 2888 C CA . GLN A 1 364 ? -21.348 -9.590 10.272 1.00 50.19 364 GLN A CA 1
ATOM 2889 C C . GLN A 1 364 ? -20.541 -8.480 9.568 1.00 50.19 364 GLN A C 1
ATOM 2891 O O . GLN A 1 364 ? -20.407 -8.490 8.343 1.00 50.19 364 GLN A O 1
ATOM 2896 N N . GLY A 1 365 ? -19.984 -7.527 10.325 1.00 58.44 365 GLY A N 1
ATOM 2897 C CA . GLY A 1 365 ? -19.185 -6.412 9.808 1.00 58.44 365 GLY A CA 1
ATOM 2898 C C . GLY A 1 365 ? -17.692 -6.720 9.627 1.00 58.44 365 GLY A C 1
ATOM 2899 O O . GLY A 1 365 ? -17.138 -7.643 10.217 1.00 58.44 365 GLY A O 1
ATOM 2900 N N . THR A 1 366 ? -17.017 -5.911 8.804 1.00 67.00 366 THR A N 1
ATOM 2901 C CA . THR A 1 366 ? -15.545 -5.898 8.720 1.00 67.00 366 THR A CA 1
ATOM 2902 C C . THR A 1 366 ? -14.989 -5.134 9.924 1.00 67.00 366 THR A C 1
ATOM 2904 O O . THR A 1 366 ? -15.377 -3.991 10.143 1.00 67.00 366 THR A O 1
ATOM 2907 N N . GLN A 1 367 ? -14.100 -5.762 10.694 1.00 77.94 367 GLN A N 1
ATOM 2908 C CA . GLN A 1 367 ? -13.424 -5.180 11.860 1.00 77.94 367 GLN A CA 1
ATOM 2909 C C . GLN A 1 367 ? -12.030 -4.634 11.486 1.00 77.94 367 GLN A C 1
ATOM 2911 O O . GLN A 1 367 ? -11.443 -5.116 10.509 1.00 77.94 367 GLN A O 1
ATOM 2916 N N . PRO A 1 368 ? -11.438 -3.718 12.273 1.00 88.69 368 PRO A N 1
ATOM 2917 C CA . PRO A 1 368 ? -11.966 -3.065 13.478 1.00 88.69 368 PRO A CA 1
ATOM 2918 C C . PRO A 1 368 ? -12.933 -1.901 13.199 1.00 88.69 368 PRO A C 1
ATOM 2920 O O . PRO A 1 368 ? -12.824 -1.214 12.184 1.00 88.69 368 PRO A O 1
ATOM 2923 N N . GLN A 1 369 ? -13.849 -1.647 14.131 1.00 89.56 369 GLN A N 1
ATOM 2924 C CA . GLN A 1 369 ? -14.817 -0.544 14.091 1.00 89.56 369 GLN A CA 1
ATOM 2925 C C . GLN A 1 369 ? -14.468 0.539 15.115 1.00 89.56 369 GLN A C 1
ATOM 2927 O O . GLN A 1 369 ? -13.770 0.273 16.094 1.00 89.56 369 GLN A O 1
ATOM 2932 N N . LEU A 1 370 ? -14.950 1.761 14.884 1.00 94.06 370 LEU A N 1
ATOM 2933 C CA . LEU A 1 370 ? -14.790 2.882 15.805 1.00 94.06 370 LEU A CA 1
ATOM 2934 C C . LEU A 1 370 ? -16.090 3.126 16.568 1.00 94.06 370 LEU A C 1
ATOM 2936 O O . LEU A 1 370 ? -17.143 3.317 15.966 1.00 94.06 370 LEU A O 1
ATOM 2940 N N . ILE A 1 371 ? -15.989 3.147 17.891 1.00 92.44 371 ILE A N 1
ATOM 2941 C CA . ILE A 1 371 ? -17.107 3.343 18.806 1.00 92.44 371 ILE A CA 1
ATOM 2942 C C . ILE A 1 371 ? -16.883 4.623 19.611 1.00 92.44 371 ILE A C 1
ATOM 2944 O O . ILE A 1 371 ? -15.796 4.843 20.144 1.00 92.44 371 ILE A O 1
ATOM 2948 N N . CYS A 1 372 ? -17.920 5.448 19.730 1.00 93.50 372 CYS A N 1
ATOM 2949 C CA . CYS A 1 372 ? -17.991 6.590 20.632 1.00 93.50 372 CYS A CA 1
ATOM 2950 C C . CYS A 1 372 ? -18.904 6.247 21.819 1.00 93.50 372 CYS A C 1
ATOM 2952 O O . CYS A 1 372 ? -20.101 6.004 21.651 1.00 93.50 372 CYS A O 1
ATOM 2954 N N . ILE A 1 373 ? -18.349 6.233 23.033 1.00 90.81 373 ILE A N 1
ATOM 2955 C CA . ILE A 1 373 ? -19.126 6.165 24.274 1.00 90.81 373 ILE A CA 1
ATOM 2956 C C . ILE A 1 373 ? -19.540 7.586 24.653 1.00 90.81 373 ILE A C 1
ATOM 2958 O O . ILE A 1 373 ? -18.694 8.427 2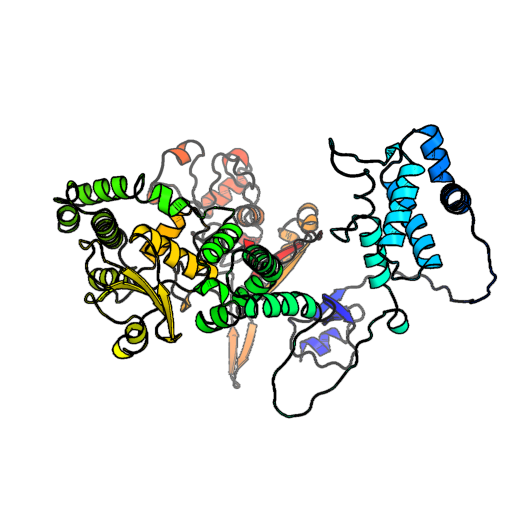4.953 1.00 90.81 373 ILE A O 1
ATOM 2962 N N . GLY A 1 374 ? -20.846 7.840 24.684 1.00 88.75 374 GLY A N 1
ATOM 2963 C CA . GLY A 1 374 ? -21.428 9.151 24.943 1.00 88.75 374 GLY A CA 1
ATOM 2964 C C . GLY A 1 374 ? -21.883 9.854 23.663 1.00 88.75 374 GLY A C 1
ATOM 2965 O O . GLY A 1 374 ? -22.410 9.234 22.746 1.00 88.75 374 GLY A O 1
ATOM 2966 N N . ASN A 1 375 ? -21.745 11.178 23.635 1.00 86.81 375 ASN A N 1
ATOM 2967 C CA . ASN A 1 375 ? -22.171 12.040 22.531 1.00 86.81 375 ASN A CA 1
ATOM 2968 C C . ASN A 1 375 ? -21.009 12.971 22.156 1.00 86.81 375 ASN A C 1
ATOM 2970 O O . ASN A 1 375 ? -20.312 13.428 23.056 1.00 86.81 375 ASN A O 1
ATOM 2974 N N . LEU A 1 376 ? -20.856 13.300 20.870 1.00 87.56 376 LEU A N 1
ATOM 2975 C CA . LEU A 1 376 ? -19.864 14.249 20.335 1.00 87.56 376 LEU A CA 1
ATOM 2976 C C . LEU A 1 376 ? -19.896 15.639 21.004 1.00 87.56 376 LEU A C 1
ATOM 2978 O O . LEU A 1 376 ? -18.891 16.343 21.032 1.00 87.56 376 LEU A O 1
ATOM 2982 N N . LYS A 1 377 ? -21.043 16.040 21.569 1.00 83.50 377 LYS A N 1
ATOM 2983 C CA . LYS A 1 377 ? -21.193 17.286 22.348 1.00 83.50 377 LYS A CA 1
ATOM 2984 C C . LYS A 1 377 ? -20.626 17.197 23.765 1.00 83.50 377 LYS A C 1
ATOM 2986 O O . LYS A 1 377 ? -20.437 18.213 24.428 1.00 83.50 377 LYS A O 1
ATOM 2991 N N . SER A 1 378 ? -20.450 15.985 24.282 1.00 77.56 378 SER A N 1
ATOM 2992 C CA . SER A 1 378 ? -20.046 15.759 25.663 1.00 77.56 378 SER A CA 1
ATOM 2993 C C . SER A 1 378 ? -18.529 15.806 25.795 1.00 77.56 378 SER A C 1
ATOM 2995 O O . SER A 1 378 ? -17.820 15.049 25.138 1.00 77.56 378 SER A O 1
ATOM 2997 N N . ALA A 1 379 ? -18.034 16.611 26.736 1.00 73.94 379 ALA A N 1
ATOM 2998 C CA . ALA A 1 379 ? -16.616 16.641 27.095 1.00 73.94 379 ALA A CA 1
ATOM 2999 C C . ALA A 1 379 ? -16.098 15.312 27.686 1.00 73.94 379 ALA A C 1
ATOM 3001 O O . ALA A 1 379 ? -14.895 15.144 27.855 1.00 73.94 379 ALA A O 1
ATOM 3002 N N . THR A 1 380 ? -16.990 14.373 28.026 1.00 78.56 380 THR A N 1
ATOM 3003 C CA . THR A 1 380 ? -16.638 13.047 28.553 1.00 78.56 380 THR A CA 1
ATOM 3004 C C . THR A 1 380 ? -16.797 11.939 27.516 1.00 78.56 380 THR A C 1
ATOM 3006 O O . THR A 1 380 ? -16.874 10.769 27.898 1.00 78.56 380 THR A O 1
ATOM 3009 N N . CYS A 1 381 ? -16.933 12.275 26.230 1.00 87.12 381 CYS A N 1
ATOM 3010 C CA . CYS A 1 381 ? -16.954 11.252 25.195 1.00 87.12 381 CYS A CA 1
ATOM 3011 C C . CYS A 1 381 ? -15.620 10.491 25.167 1.00 87.12 381 CYS A C 1
ATOM 3013 O O . CYS A 1 381 ? -14.559 11.036 25.472 1.00 87.12 381 CYS A O 1
ATOM 3015 N N . GLN A 1 382 ? -15.689 9.199 24.860 1.00 90.50 382 GLN A N 1
ATOM 3016 C CA . GLN A 1 382 ? -14.513 8.341 24.741 1.00 90.50 382 GLN A CA 1
ATOM 3017 C C . GLN A 1 382 ? -14.581 7.570 23.434 1.00 90.50 382 GLN A C 1
ATOM 3019 O O . GLN A 1 382 ? -15.622 7.001 23.104 1.00 90.50 382 GLN A O 1
ATOM 3024 N N . TYR A 1 383 ? -13.461 7.514 22.720 1.00 92.75 383 TYR A N 1
ATOM 3025 C CA . TYR A 1 383 ? -13.352 6.775 21.471 1.00 92.75 383 TYR A CA 1
ATOM 3026 C C . TYR A 1 383 ? -12.621 5.456 21.693 1.00 92.75 383 TYR A C 1
ATOM 3028 O O . TYR A 1 383 ? -11.558 5.405 22.313 1.00 92.75 383 TYR A O 1
ATOM 3036 N N . ILE A 1 384 ? -13.193 4.370 21.183 1.00 91.44 384 ILE A N 1
ATOM 3037 C CA . ILE A 1 384 ? -12.653 3.021 21.333 1.00 91.44 384 ILE A CA 1
ATOM 3038 C C . ILE A 1 384 ? -12.676 2.331 19.980 1.00 91.44 384 ILE A C 1
ATOM 3040 O O . ILE A 1 384 ? -13.704 2.271 19.311 1.00 91.44 384 ILE A O 1
ATOM 3044 N N . ILE A 1 385 ? -11.535 1.774 19.590 1.00 91.81 385 ILE A N 1
ATOM 3045 C CA . ILE A 1 385 ? -11.441 0.891 18.434 1.00 91.81 385 ILE A CA 1
ATOM 3046 C C . ILE A 1 385 ? -11.733 -0.533 18.905 1.00 91.81 385 ILE A C 1
ATOM 3048 O O . ILE A 1 385 ? -11.058 -1.036 19.805 1.00 91.81 385 ILE A O 1
ATOM 3052 N N . VAL A 1 386 ? -12.722 -1.187 18.301 1.00 88.94 386 VAL A N 1
ATOM 3053 C CA . VAL A 1 386 ? -13.195 -2.514 18.709 1.00 88.94 386 VAL A CA 1
ATOM 3054 C C . VAL A 1 386 ? -13.064 -3.510 17.561 1.00 88.94 386 VAL A C 1
ATOM 3056 O O . VAL A 1 386 ? -13.521 -3.271 16.445 1.00 88.94 386 VAL A O 1
ATOM 3059 N N . ALA A 1 387 ? -12.436 -4.647 17.847 1.00 85.00 387 ALA A N 1
ATOM 3060 C CA . ALA A 1 387 ? -12.434 -5.831 16.999 1.00 85.00 387 ALA A CA 1
ATOM 3061 C C . ALA A 1 387 ? -13.108 -6.969 17.773 1.00 85.00 387 ALA A C 1
ATOM 3063 O O . ALA A 1 387 ? -12.445 -7.748 18.460 1.00 85.00 387 ALA A O 1
ATOM 3064 N N . SER A 1 388 ? -14.444 -7.014 17.715 1.00 76.50 388 SER A N 1
ATOM 3065 C CA . SER A 1 388 ? -15.258 -7.890 18.566 1.00 76.50 388 SER A CA 1
ATOM 3066 C C . SER A 1 388 ? -14.981 -9.372 18.331 1.00 76.50 388 SER A C 1
ATOM 3068 O O . SER A 1 388 ? -14.900 -10.123 19.299 1.00 76.50 388 SER A O 1
ATOM 3070 N N . ASN A 1 389 ? -14.758 -9.792 17.078 1.00 72.50 389 ASN A N 1
ATOM 3071 C CA . ASN A 1 389 ? -14.462 -11.199 16.764 1.00 72.50 389 ASN A CA 1
ATOM 3072 C C . ASN A 1 389 ? -13.107 -11.641 17.334 1.00 72.50 389 ASN A C 1
ATOM 3074 O O . ASN A 1 389 ? -12.892 -12.824 17.579 1.00 72.50 389 ASN A O 1
ATOM 3078 N N . ASP A 1 390 ? -12.217 -10.676 17.554 1.00 72.06 390 ASP A N 1
ATOM 3079 C CA . ASP A 1 390 ? -10.864 -10.882 18.060 1.00 72.06 390 ASP A CA 1
ATOM 3080 C C . ASP A 1 390 ? -10.784 -10.630 19.580 1.00 72.06 390 ASP A C 1
ATOM 3082 O O . ASP A 1 390 ? -9.738 -10.844 20.188 1.00 72.06 390 ASP A O 1
ATOM 3086 N N . GLY A 1 391 ? -11.877 -10.172 20.209 1.00 76.31 391 GLY A N 1
ATOM 3087 C CA . GLY A 1 391 ? -11.930 -9.840 21.635 1.00 76.31 391 GLY A CA 1
ATOM 3088 C C . GLY A 1 391 ? -11.061 -8.640 22.028 1.00 76.31 391 GLY A C 1
ATOM 3089 O O . GLY A 1 391 ? -10.674 -8.521 23.190 1.00 76.31 391 GLY A O 1
ATOM 3090 N N . VAL A 1 392 ? -10.735 -7.754 21.081 1.00 82.50 392 VAL A N 1
ATOM 3091 C CA . VAL A 1 392 ? -9.791 -6.648 21.293 1.00 82.50 392 VAL A CA 1
ATOM 3092 C C . VAL A 1 392 ? -10.505 -5.299 21.356 1.00 82.50 392 VAL A C 1
ATOM 3094 O O . VAL A 1 392 ? -11.267 -4.942 20.460 1.00 82.50 392 VAL A O 1
ATOM 3097 N N . THR A 1 393 ? -10.153 -4.497 22.365 1.00 87.50 393 THR A N 1
ATOM 3098 C CA . THR A 1 393 ? -10.534 -3.081 22.484 1.00 87.50 393 THR A CA 1
ATOM 3099 C C . THR A 1 393 ? -9.302 -2.206 22.684 1.00 87.50 393 THR A C 1
ATOM 3101 O O . THR A 1 393 ? -8.494 -2.483 23.573 1.00 87.50 393 THR A O 1
ATOM 3104 N N . ILE A 1 394 ? -9.176 -1.129 21.910 1.00 87.81 394 ILE A N 1
ATOM 3105 C CA . ILE A 1 394 ? -8.093 -0.147 22.031 1.00 87.81 394 ILE A CA 1
ATOM 3106 C C . ILE A 1 394 ? -8.721 1.217 22.342 1.00 87.81 394 ILE A C 1
ATOM 3108 O O . ILE A 1 394 ? -9.331 1.811 21.449 1.00 87.81 394 ILE A O 1
ATOM 3112 N N . PRO A 1 395 ? -8.608 1.722 23.583 1.00 87.50 395 PRO A N 1
ATOM 3113 C CA . PRO A 1 395 ? -9.050 3.072 23.900 1.00 87.50 395 PRO A CA 1
ATOM 3114 C C . PRO A 1 395 ? -8.134 4.086 23.210 1.00 87.50 395 PRO A C 1
ATOM 3116 O O . PRO A 1 395 ? -6.906 3.972 23.266 1.00 87.50 395 PRO A O 1
ATOM 3119 N N . VAL A 1 396 ? -8.732 5.082 22.563 1.00 87.56 396 VAL A N 1
ATOM 3120 C CA . VAL A 1 396 ? -8.009 6.217 21.998 1.00 87.56 396 VAL A CA 1
ATOM 3121 C C . VAL A 1 396 ? -8.211 7.406 22.920 1.00 87.56 396 VAL A C 1
ATOM 3123 O O . VAL A 1 396 ? -9.326 7.882 23.118 1.00 87.56 396 VAL A O 1
ATOM 3126 N N . ASN A 1 397 ? -7.108 7.871 23.494 1.00 73.06 397 ASN A N 1
ATOM 3127 C CA . ASN A 1 397 ? -7.079 9.123 24.232 1.00 73.06 397 ASN A CA 1
ATOM 3128 C C . ASN A 1 397 ? -6.917 10.216 23.180 1.00 73.06 397 ASN A C 1
ATOM 3130 O O . ASN A 1 397 ? -5.871 10.193 22.545 1.00 73.06 397 ASN A O 1
ATOM 3134 N N . ASP A 1 398 ? -7.953 11.029 22.942 1.00 84.12 398 ASP A N 1
ATOM 3135 C CA . ASP A 1 398 ? -8.019 12.284 22.155 1.00 84.12 398 ASP A CA 1
ATOM 3136 C C . ASP A 1 398 ? -9.384 12.371 21.430 1.00 84.12 398 ASP A C 1
ATOM 3138 O O . ASP A 1 398 ? -10.238 11.503 21.608 1.00 84.12 398 ASP A O 1
ATOM 3142 N N . GLY A 1 399 ? -9.605 13.422 20.632 1.00 90.00 399 GLY A N 1
ATOM 3143 C CA . GLY A 1 399 ? -10.830 13.625 19.846 1.00 90.00 399 GLY A CA 1
ATOM 3144 C C . GLY A 1 399 ? -11.003 12.663 18.661 1.00 90.00 399 GLY A C 1
ATOM 3145 O O . GLY A 1 399 ? -10.130 11.848 18.333 1.00 90.00 399 GLY A O 1
ATOM 3146 N N . LEU A 1 400 ? -12.129 12.802 17.959 1.00 93.31 400 LEU A N 1
ATOM 3147 C CA . LEU A 1 400 ? -12.543 11.937 16.851 1.00 93.31 400 LEU A CA 1
ATOM 3148 C C . LEU A 1 400 ? -11.509 11.904 15.717 1.00 93.31 400 LEU A C 1
ATOM 3150 O O . LEU A 1 400 ? -11.216 10.838 15.174 1.00 93.31 400 LEU A O 1
ATOM 3154 N N . THR A 1 401 ? -10.911 13.050 15.382 1.00 93.19 401 THR A N 1
ATOM 3155 C CA . THR A 1 401 ? -9.867 13.152 14.347 1.00 93.19 401 THR A CA 1
ATOM 3156 C C . THR A 1 401 ? -8.674 12.239 14.659 1.00 93.19 401 THR A C 1
ATOM 3158 O O . THR A 1 401 ? -8.191 11.520 13.780 1.00 93.19 401 THR A O 1
ATOM 3161 N N . CYS A 1 402 ? -8.232 12.205 15.919 1.00 91.69 402 CYS A N 1
ATOM 3162 C CA . CYS A 1 402 ? -7.161 11.318 16.370 1.00 91.69 402 CYS A CA 1
ATOM 3163 C C . CYS A 1 402 ? -7.599 9.850 16.355 1.00 91.69 402 CYS A C 1
ATOM 3165 O O . CYS A 1 402 ? -6.832 8.982 15.942 1.00 91.69 402 CYS A O 1
ATOM 3167 N N . ALA A 1 403 ? -8.840 9.555 16.746 1.00 93.50 403 ALA A N 1
ATOM 3168 C CA . ALA A 1 403 ? -9.373 8.197 16.697 1.00 93.50 403 ALA A CA 1
ATOM 3169 C C . ALA A 1 403 ? -9.420 7.626 15.270 1.00 93.50 403 ALA A C 1
ATOM 3171 O O . ALA A 1 403 ? -9.039 6.472 15.056 1.00 93.50 403 ALA A O 1
ATOM 3172 N N . LEU A 1 404 ? -9.793 8.444 14.284 1.00 95.00 404 LEU A N 1
ATOM 3173 C CA . LEU A 1 404 ? -9.766 8.078 12.865 1.00 95.00 404 LEU A CA 1
ATOM 3174 C C . LEU A 1 404 ? -8.341 7.839 12.355 1.00 95.00 404 LEU A C 1
ATOM 3176 O O . LEU A 1 404 ? -8.099 6.849 11.662 1.00 95.00 404 LEU A O 1
ATOM 3180 N N . ASP A 1 405 ? -7.393 8.701 12.732 1.00 94.06 405 ASP A N 1
ATOM 3181 C CA . ASP A 1 405 ? -5.970 8.534 12.414 1.00 94.06 405 ASP A CA 1
ATOM 3182 C C . ASP A 1 405 ? -5.430 7.200 12.959 1.00 94.06 405 ASP A C 1
ATOM 3184 O O . ASP A 1 405 ? -4.823 6.416 12.221 1.00 94.06 405 ASP A O 1
ATOM 3188 N N . LYS A 1 406 ? -5.726 6.880 14.225 1.00 92.81 406 LYS A N 1
ATOM 3189 C CA . LYS A 1 406 ? -5.327 5.607 14.843 1.00 92.81 406 LYS A CA 1
ATOM 3190 C C . LYS A 1 406 ? -5.979 4.408 14.174 1.00 92.81 406 LYS A C 1
ATOM 3192 O O . LYS A 1 406 ? -5.284 3.429 13.900 1.00 92.81 406 LYS A O 1
ATOM 3197 N N . LEU A 1 407 ? -7.273 4.485 13.865 1.00 94.25 407 LEU A N 1
ATOM 3198 C CA . LEU A 1 407 ? -7.987 3.427 13.155 1.00 94.25 407 LEU A CA 1
ATOM 3199 C C . LEU A 1 407 ? -7.354 3.167 11.782 1.00 94.25 407 LEU A C 1
ATOM 3201 O O . LEU A 1 407 ? -7.042 2.023 11.446 1.00 94.25 407 LEU A O 1
ATOM 3205 N N . PHE A 1 408 ? -7.104 4.221 11.002 1.00 94.19 408 PHE A N 1
ATOM 3206 C CA . PHE A 1 408 ? -6.471 4.111 9.689 1.00 94.19 408 PHE A CA 1
ATOM 3207 C C . PHE A 1 408 ? -5.073 3.481 9.773 1.00 94.19 408 PHE A C 1
ATOM 3209 O O . PHE A 1 408 ? -4.751 2.556 9.014 1.00 94.19 408 PHE A O 1
ATOM 3216 N N . LYS A 1 409 ? -4.247 3.940 10.721 1.00 93.50 409 LYS A N 1
ATOM 3217 C CA . LYS A 1 409 ? -2.910 3.384 10.971 1.00 93.50 409 LYS A CA 1
ATOM 3218 C C . LYS A 1 409 ? -2.982 1.917 11.378 1.00 93.50 409 LYS A C 1
ATOM 3220 O O . LYS A 1 409 ? -2.182 1.124 10.885 1.00 93.50 409 LYS A O 1
ATOM 3225 N N . LEU A 1 410 ? -3.953 1.533 12.208 1.00 91.88 410 LEU A N 1
ATOM 3226 C CA . LEU A 1 410 ? -4.168 0.148 12.623 1.00 91.88 410 LEU A CA 1
ATOM 3227 C C . LEU A 1 410 ? -4.510 -0.751 11.432 1.00 91.88 410 LEU A C 1
ATOM 3229 O O . LEU A 1 410 ? -3.884 -1.800 11.274 1.00 91.88 410 LEU A O 1
ATOM 3233 N N . TYR A 1 411 ? -5.408 -0.312 10.537 1.00 91.25 411 TYR A N 1
ATOM 3234 C CA . TYR A 1 411 ? -5.660 -1.020 9.279 1.00 91.25 411 TYR A CA 1
ATOM 3235 C C . TYR A 1 411 ? -4.344 -1.263 8.534 1.00 91.25 411 TYR A C 1
ATOM 3237 O O . TYR A 1 411 ? -4.036 -2.403 8.176 1.00 91.25 411 TYR A O 1
ATOM 3245 N N . TRP A 1 412 ? -3.518 -0.226 8.352 1.00 90.75 412 TRP A N 1
ATOM 3246 C CA . TRP A 1 412 ? -2.220 -0.312 7.673 1.00 90.75 412 TRP A CA 1
ATOM 3247 C C . TRP A 1 412 ? -1.231 -1.263 8.350 1.00 90.75 412 TRP A C 1
ATOM 3249 O O . TRP A 1 412 ? -0.735 -2.189 7.696 1.00 90.75 412 TRP A O 1
ATOM 3259 N N . VAL A 1 413 ? -0.988 -1.081 9.644 1.00 91.44 413 VAL A N 1
ATOM 3260 C CA . VAL A 1 413 ? -0.044 -1.870 10.440 1.00 91.44 413 VAL A CA 1
ATOM 3261 C C . VAL A 1 413 ? -0.456 -3.341 10.484 1.00 91.44 413 VAL A C 1
ATOM 3263 O O . VAL A 1 413 ? 0.370 -4.213 10.217 1.00 91.44 413 VAL A O 1
ATOM 3266 N N . CYS A 1 414 ? -1.729 -3.652 10.706 1.00 88.56 414 CYS A N 1
ATOM 3267 C CA . CYS A 1 414 ? -2.192 -5.039 10.790 1.00 88.56 414 CYS A CA 1
ATOM 3268 C C . CYS A 1 414 ? -2.468 -5.687 9.421 1.00 88.56 414 CYS A C 1
ATOM 3270 O O . CYS A 1 414 ? -2.829 -6.852 9.350 1.00 88.56 414 CYS A O 1
ATOM 3272 N N . ASN A 1 415 ? -2.250 -4.966 8.316 1.00 86.81 415 ASN A N 1
ATOM 3273 C CA . ASN A 1 415 ? -2.566 -5.429 6.961 1.00 86.81 415 ASN A CA 1
ATOM 3274 C C . ASN A 1 415 ? -4.036 -5.831 6.742 1.00 86.81 415 ASN A C 1
ATOM 3276 O O . ASN A 1 415 ? -4.331 -6.731 5.961 1.00 86.81 415 ASN A O 1
ATOM 3280 N N . LEU A 1 416 ? -4.955 -5.133 7.407 1.00 85.12 416 LEU A N 1
ATOM 3281 C CA . LEU A 1 416 ? -6.384 -5.424 7.357 1.00 85.12 416 LEU A CA 1
ATOM 3282 C C . LEU A 1 416 ? -7.038 -4.801 6.114 1.00 85.12 416 LEU A C 1
ATOM 3284 O O . LEU A 1 416 ? -6.553 -3.802 5.564 1.00 85.12 416 LEU A O 1
ATOM 3288 N N . ALA A 1 417 ? -8.140 -5.409 5.673 1.00 82.69 417 ALA A N 1
ATOM 3289 C CA . ALA A 1 417 ? -8.988 -4.884 4.609 1.00 82.69 417 ALA A CA 1
ATOM 3290 C C . ALA A 1 417 ? -9.970 -3.854 5.176 1.00 82.69 417 ALA A C 1
ATOM 3292 O O . ALA A 1 417 ? -10.523 -4.073 6.248 1.00 82.69 417 ALA A O 1
ATOM 3293 N N . TYR A 1 418 ? -10.208 -2.765 4.445 1.00 87.25 418 TYR A N 1
ATOM 3294 C CA . TYR A 1 418 ? -11.195 -1.765 4.846 1.00 87.25 418 TYR A CA 1
ATOM 3295 C C . TYR A 1 418 ? -12.622 -2.321 4.785 1.00 87.25 418 TYR A C 1
ATOM 3297 O O . TYR A 1 418 ? -12.894 -3.207 3.962 1.00 87.25 418 TYR A O 1
ATOM 3305 N N . PRO A 1 419 ? -13.556 -1.768 5.580 1.00 85.00 419 PRO A N 1
ATOM 3306 C CA . PRO A 1 419 ? -14.967 -2.072 5.433 1.00 85.00 419 PRO A CA 1
ATOM 3307 C C . PRO A 1 419 ? -15.416 -1.730 4.009 1.00 85.00 419 PRO A C 1
ATOM 3309 O O . PRO A 1 419 ? -15.178 -0.609 3.550 1.00 85.00 419 PRO A O 1
ATOM 3312 N N . PRO A 1 420 ? -16.059 -2.657 3.276 1.00 80.69 420 PRO A N 1
ATOM 3313 C CA . PRO A 1 420 ? -16.454 -2.413 1.891 1.00 80.69 420 PRO A CA 1
ATOM 3314 C C . PRO A 1 420 ? -17.408 -1.218 1.752 1.00 80.69 420 PRO A C 1
ATOM 3316 O O . PRO A 1 420 ? -17.391 -0.545 0.724 1.00 80.69 420 PRO A O 1
ATOM 3319 N N . GLN A 1 421 ? -18.192 -0.930 2.793 1.00 85.56 421 GLN A N 1
ATOM 3320 C CA . GLN A 1 421 ? -19.085 0.224 2.892 1.00 85.56 421 GLN A CA 1
ATOM 3321 C C . GLN A 1 421 ? -18.327 1.559 2.889 1.00 85.56 421 GLN A C 1
ATOM 3323 O O . GLN A 1 421 ? -18.831 2.543 2.359 1.00 85.56 421 GLN A O 1
ATOM 3328 N N . LEU A 1 422 ? -17.108 1.581 3.436 1.00 88.06 422 LEU A N 1
ATOM 3329 C CA . LEU A 1 422 ? -16.270 2.775 3.575 1.00 88.06 422 LEU A CA 1
ATOM 3330 C C . LEU A 1 422 ? -15.048 2.757 2.650 1.00 88.06 422 LEU A C 1
ATOM 3332 O O . LEU A 1 422 ? -14.142 3.570 2.813 1.00 88.06 422 LEU A O 1
ATOM 3336 N N . SER A 1 423 ? -15.004 1.856 1.664 1.00 85.12 423 SER A N 1
ATOM 3337 C CA . SER A 1 423 ? -13.833 1.701 0.795 1.00 85.12 423 SER A CA 1
ATOM 3338 C C . SER A 1 423 ? -13.421 3.022 0.136 1.00 85.12 423 SER A C 1
ATOM 3340 O O . SER A 1 423 ? -12.240 3.353 0.150 1.00 85.12 423 SER A O 1
ATOM 3342 N N . SER A 1 424 ? -14.375 3.796 -0.393 1.00 86.88 424 SER A N 1
ATOM 3343 C CA . SER A 1 424 ? -14.099 5.091 -1.032 1.00 86.88 424 SER A CA 1
ATOM 3344 C C . SER A 1 424 ? -13.555 6.124 -0.036 1.00 86.88 424 SER A C 1
ATOM 3346 O O . SER A 1 424 ? -12.606 6.841 -0.346 1.00 86.88 424 SER A O 1
ATOM 3348 N N . VAL A 1 425 ? -14.104 6.149 1.183 1.00 91.38 425 VAL A N 1
ATOM 3349 C CA . VAL A 1 425 ? -13.681 7.048 2.269 1.00 91.38 425 VAL A CA 1
ATOM 3350 C C . VAL A 1 425 ? -12.254 6.724 2.720 1.00 91.38 425 VAL A C 1
ATOM 3352 O O . VAL A 1 425 ? -11.405 7.611 2.777 1.00 91.38 425 VAL A O 1
ATOM 3355 N N . PHE A 1 426 ? -11.935 5.450 2.960 1.00 91.38 426 PHE A N 1
ATOM 3356 C CA . PHE A 1 426 ? -10.580 5.045 3.350 1.00 91.38 426 PHE A CA 1
ATOM 3357 C C . PHE A 1 426 ? -9.561 5.225 2.218 1.00 91.38 426 PHE A C 1
ATOM 3359 O O . PHE A 1 426 ? -8.419 5.594 2.485 1.00 91.38 426 PHE A O 1
ATOM 3366 N N . THR A 1 427 ? -9.951 5.043 0.953 1.00 88.69 427 THR A N 1
ATOM 3367 C CA . THR A 1 427 ? -9.098 5.407 -0.190 1.00 88.69 427 THR A CA 1
ATOM 3368 C C . THR A 1 427 ? -8.850 6.916 -0.255 1.00 88.69 427 THR A C 1
ATOM 3370 O O . THR A 1 427 ? -7.742 7.344 -0.576 1.00 88.69 427 THR A O 1
ATOM 3373 N N . PHE A 1 428 ? -9.828 7.747 0.107 1.00 91.19 428 PHE A N 1
ATOM 3374 C CA . PHE A 1 428 ? -9.595 9.182 0.252 1.00 91.19 428 PHE A CA 1
ATOM 3375 C C . PHE A 1 428 ? -8.625 9.488 1.403 1.00 91.19 428 PHE A C 1
ATOM 3377 O O . PHE A 1 428 ? -7.750 10.338 1.255 1.00 91.19 428 PHE A O 1
ATOM 3384 N N . PHE A 1 429 ? -8.681 8.751 2.515 1.00 94.31 429 PHE A N 1
ATOM 3385 C CA . PHE A 1 429 ? -7.678 8.889 3.576 1.00 94.31 429 PHE A CA 1
ATOM 3386 C C . PHE A 1 429 ? -6.270 8.537 3.085 1.00 94.31 429 PHE A C 1
ATOM 3388 O O . PHE A 1 429 ? -5.327 9.266 3.388 1.00 94.31 429 PHE A O 1
ATOM 3395 N N . GLU A 1 430 ? -6.110 7.500 2.252 1.00 91.62 430 GLU A N 1
ATOM 3396 C CA . GLU A 1 430 ? -4.821 7.196 1.608 1.00 91.62 430 GLU A CA 1
ATOM 3397 C C . GLU A 1 430 ? -4.274 8.393 0.809 1.00 91.62 430 GLU A C 1
ATOM 3399 O O . GLU A 1 430 ? -3.069 8.657 0.845 1.00 91.62 430 GLU A O 1
ATOM 3404 N N . TYR A 1 431 ? -5.151 9.147 0.136 1.00 90.69 431 TYR A N 1
ATOM 3405 C CA . TYR A 1 431 ? -4.783 10.388 -0.548 1.00 90.69 431 TYR A CA 1
ATOM 3406 C C . TYR A 1 431 ? -4.325 11.479 0.432 1.00 90.69 431 TYR A C 1
ATOM 3408 O O . TYR A 1 431 ? -3.289 12.101 0.198 1.00 90.69 431 TYR A O 1
ATOM 3416 N N . ILE A 1 432 ? -5.027 11.676 1.555 1.00 91.75 432 ILE A N 1
ATOM 3417 C CA . ILE A 1 432 ? -4.636 12.666 2.576 1.00 91.75 432 ILE A CA 1
ATOM 3418 C C . ILE A 1 432 ? -3.229 12.367 3.114 1.00 91.75 432 ILE A C 1
ATOM 3420 O O . ILE A 1 432 ? -2.404 13.281 3.222 1.00 91.75 432 ILE A O 1
ATOM 3424 N N . TYR A 1 433 ? -2.946 11.093 3.399 1.00 90.75 433 TYR A N 1
ATOM 3425 C CA . TYR A 1 433 ? -1.640 10.619 3.862 1.00 90.75 433 TYR A CA 1
ATOM 3426 C C . TYR A 1 433 ? -0.571 10.546 2.764 1.00 90.75 433 TYR A C 1
ATOM 3428 O O . TYR A 1 433 ? 0.566 10.215 3.081 1.00 90.75 433 TYR A O 1
ATOM 3436 N N . GLU A 1 434 ? -0.890 10.790 1.488 1.00 88.56 434 GLU A N 1
ATOM 3437 C CA . GLU A 1 434 ? 0.031 10.615 0.348 1.00 88.56 434 GLU A CA 1
ATOM 3438 C C . GLU A 1 434 ? 0.711 9.238 0.306 1.00 88.56 434 GLU A C 1
ATOM 3440 O O . GLU A 1 434 ? 1.877 9.085 -0.088 1.00 88.56 434 GLU A O 1
ATOM 3445 N N . VAL A 1 435 ? -0.001 8.210 0.755 1.00 84.56 435 VAL A N 1
ATOM 3446 C CA . VAL A 1 435 ? 0.478 6.833 0.676 1.00 84.56 435 VAL A CA 1
ATOM 3447 C C . VAL A 1 435 ? 0.107 6.242 -0.676 1.00 84.56 435 VAL A C 1
ATOM 3449 O O . VAL A 1 435 ? -0.744 6.750 -1.408 1.00 84.56 435 VAL A O 1
ATOM 3452 N N . THR A 1 436 ? 0.792 5.168 -1.067 1.00 75.56 436 THR A N 1
ATOM 3453 C CA . THR A 1 436 ? 0.447 4.498 -2.323 1.00 75.56 436 THR A CA 1
ATOM 3454 C C . THR A 1 436 ? -0.963 3.935 -2.189 1.00 75.56 436 THR A C 1
ATOM 3456 O O . THR A 1 436 ? -1.150 3.025 -1.385 1.00 75.56 436 THR A O 1
ATOM 3459 N N . ILE A 1 437 ? -1.906 4.454 -2.987 1.00 66.56 437 ILE A N 1
ATOM 3460 C CA . ILE A 1 437 ? -3.290 3.958 -3.052 1.00 66.56 437 ILE A CA 1
ATOM 3461 C C . ILE A 1 437 ? -3.248 2.437 -3.156 1.00 66.56 437 ILE A C 1
ATOM 3463 O O . ILE A 1 437 ? -2.663 1.887 -4.104 1.00 66.56 437 ILE A O 1
ATOM 3467 N N . SER A 1 438 ? -3.783 1.757 -2.146 1.00 57.22 438 SER A N 1
ATOM 3468 C CA . SER A 1 438 ? -3.534 0.338 -1.960 1.00 57.22 438 SER A CA 1
ATOM 3469 C C . SER A 1 438 ? -4.340 -0.481 -2.961 1.00 57.22 438 SER A C 1
ATOM 3471 O O . SER A 1 438 ? -5.464 -0.916 -2.719 1.00 57.22 438 SER A O 1
ATOM 3473 N N . THR A 1 439 ? -3.720 -0.802 -4.096 1.00 46.44 439 THR A N 1
ATOM 3474 C CA . THR A 1 439 ? -4.279 -1.760 -5.064 1.00 46.44 439 THR A CA 1
ATOM 3475 C C . THR A 1 439 ? -4.423 -3.169 -4.473 1.00 46.44 439 THR A C 1
ATOM 3477 O O . THR A 1 439 ? -5.193 -3.973 -4.986 1.00 46.44 439 THR A O 1
ATOM 3480 N N . ASN A 1 440 ? -3.741 -3.465 -3.355 1.00 43.12 440 ASN A N 1
ATOM 3481 C CA . ASN A 1 440 ? -3.777 -4.768 -2.677 1.00 43.12 440 ASN A CA 1
ATOM 3482 C C . ASN A 1 440 ? -4.755 -4.849 -1.502 1.00 43.12 440 ASN A C 1
ATOM 3484 O O . ASN A 1 440 ? -5.047 -5.951 -1.052 1.00 43.12 440 ASN A O 1
ATOM 3488 N N . ARG A 1 441 ? -5.294 -3.722 -1.027 1.00 48.00 441 ARG A N 1
ATOM 3489 C CA . ARG A 1 441 ? -6.387 -3.702 -0.033 1.00 48.00 441 ARG A CA 1
ATOM 3490 C C . ARG A 1 441 ? -7.746 -3.386 -0.660 1.00 48.00 441 ARG A C 1
ATOM 3492 O O . ARG A 1 441 ? -8.734 -3.219 0.041 1.00 48.00 441 ARG A O 1
ATOM 3499 N N . LYS A 1 442 ? -7.753 -3.506 -1.997 1.00 34.72 442 LYS A N 1
ATOM 3500 C CA . LYS A 1 442 ? -8.840 -3.493 -2.979 1.00 34.72 442 LYS A CA 1
ATOM 3501 C C . LYS A 1 442 ? -9.371 -2.107 -3.346 1.00 34.72 442 LYS A C 1
ATOM 3503 O O . LYS A 1 442 ? -10.529 -1.806 -3.107 1.00 34.72 442 LYS A O 1
ATOM 3508 N N . ALA A 1 443 ? -8.621 -1.418 -4.204 1.00 30.08 443 ALA A N 1
ATOM 3509 C CA . ALA A 1 443 ? -9.240 -0.817 -5.386 1.00 30.08 443 ALA A CA 1
ATOM 3510 C C . ALA A 1 443 ? -9.624 -1.942 -6.370 1.00 30.08 443 ALA A C 1
ATOM 3512 O O . ALA A 1 443 ? -8.904 -2.249 -7.321 1.00 30.08 443 ALA A O 1
ATOM 3513 N N . LYS A 1 444 ? -10.745 -2.621 -6.098 1.00 35.34 444 LYS A N 1
ATOM 3514 C CA . LYS A 1 444 ? -11.447 -3.420 -7.107 1.00 35.34 444 LYS A CA 1
ATOM 3515 C C . LYS A 1 444 ? -12.176 -2.448 -8.031 1.00 35.34 444 LYS A C 1
ATOM 3517 O O . LYS A 1 444 ? -13.378 -2.262 -7.894 1.00 35.34 444 LYS A O 1
ATOM 3522 N N . ASN A 1 445 ? -11.483 -1.897 -9.018 1.00 39.94 445 ASN A N 1
ATOM 3523 C CA . ASN A 1 445 ? -12.212 -1.392 -10.186 1.00 39.94 445 ASN A CA 1
ATOM 3524 C C . ASN A 1 445 ? -12.661 -2.556 -11.092 1.00 39.94 445 ASN A C 1
ATOM 3526 O O . ASN A 1 445 ? -13.294 -2.337 -12.116 1.00 39.94 445 ASN A O 1
ATOM 3530 N N . LEU A 1 446 ? -12.374 -3.803 -10.688 1.00 36.84 446 LEU A N 1
ATOM 3531 C CA . LEU A 1 446 ? -12.858 -5.036 -11.290 1.00 36.84 446 LEU A CA 1
ATOM 3532 C C . LEU A 1 446 ? -13.262 -6.044 -10.184 1.00 36.84 446 LEU A C 1
ATOM 3534 O O . LEU A 1 446 ? -12.516 -6.244 -9.218 1.00 36.84 446 LEU A O 1
ATOM 3538 N N . PRO A 1 447 ? -14.450 -6.676 -10.265 1.00 39.62 447 PRO A N 1
ATOM 3539 C CA . PRO A 1 447 ? -14.839 -7.790 -9.396 1.00 39.62 447 PRO A CA 1
ATOM 3540 C C . PRO A 1 447 ? -13.761 -8.897 -9.323 1.00 39.62 447 PRO A C 1
ATOM 3542 O O . PRO A 1 447 ? -13.079 -9.116 -10.316 1.00 39.62 447 PRO A O 1
ATOM 3545 N N . PRO A 1 448 ? -13.632 -9.671 -8.218 1.00 41.56 448 PRO A N 1
ATOM 3546 C CA . PRO A 1 448 ? -12.623 -10.737 -8.081 1.00 41.56 448 PRO A CA 1
ATOM 3547 C C . PRO A 1 448 ? -12.569 -11.726 -9.246 1.00 41.56 448 PRO A C 1
ATOM 3549 O O . PRO A 1 448 ? -11.493 -12.186 -9.598 1.00 41.56 448 PRO A O 1
ATOM 3552 N N . LYS A 1 449 ? -13.728 -12.020 -9.847 1.00 46.25 449 LYS A N 1
ATOM 3553 C CA . LYS A 1 449 ? -13.870 -12.874 -11.034 1.00 46.25 449 LYS A CA 1
ATOM 3554 C C . LYS A 1 449 ? -13.133 -12.352 -12.279 1.00 46.25 449 LYS A C 1
ATOM 3556 O O . LYS A 1 449 ? -12.982 -13.095 -13.235 1.00 46.25 449 LYS A O 1
ATOM 3561 N N . HIS A 1 450 ? -12.702 -11.092 -12.275 1.00 42.69 450 HIS A N 1
ATOM 3562 C CA . HIS A 1 450 ? -11.971 -10.435 -13.360 1.00 42.69 450 HIS A CA 1
ATOM 3563 C C . HIS A 1 450 ? -10.511 -10.119 -12.991 1.00 42.69 450 HIS A C 1
ATOM 3565 O O . HIS A 1 450 ? -9.799 -9.530 -13.798 1.00 42.69 450 HIS A O 1
ATOM 3571 N N . ASN A 1 451 ? -10.056 -10.490 -11.788 1.00 48.34 451 ASN A N 1
ATOM 3572 C CA . ASN A 1 451 ? -8.655 -10.344 -11.406 1.00 48.34 451 ASN A CA 1
ATOM 3573 C C . ASN A 1 451 ? -7.866 -11.579 -11.848 1.00 48.34 451 ASN A C 1
ATOM 3575 O O . ASN A 1 451 ? -8.284 -12.707 -11.582 1.00 48.34 451 ASN A O 1
ATOM 3579 N N . SER A 1 452 ? -6.695 -11.372 -12.448 1.00 55.62 452 SER A N 1
ATOM 3580 C CA . SER A 1 452 ? -5.785 -12.469 -12.777 1.00 55.62 452 SER A CA 1
ATOM 3581 C C . SER A 1 452 ? -5.318 -13.173 -11.500 1.00 55.62 452 SER A C 1
ATOM 3583 O O . SER A 1 452 ? -4.812 -12.539 -10.571 1.00 55.62 452 SER A O 1
ATOM 3585 N N . SER A 1 453 ? -5.481 -14.495 -11.453 1.00 62.59 453 SER A N 1
ATOM 3586 C CA . SER A 1 453 ? -4.820 -15.332 -10.450 1.00 62.59 453 SER A CA 1
ATOM 3587 C C . SER A 1 453 ? -3.381 -15.572 -10.883 1.00 62.59 453 SER A C 1
ATOM 3589 O O . SER A 1 453 ? -3.130 -15.792 -12.065 1.00 62.59 453 SER A O 1
ATOM 3591 N N . LEU A 1 454 ? -2.448 -15.615 -9.930 1.00 63.50 454 LEU A N 1
ATOM 3592 C CA . LEU A 1 454 ? -1.059 -15.997 -10.212 1.00 63.50 454 LEU A CA 1
ATOM 3593 C C . LEU A 1 454 ? -0.957 -17.413 -10.804 1.00 63.50 454 LEU A C 1
ATOM 3595 O O . LEU A 1 454 ? -0.023 -17.689 -11.542 1.00 63.50 454 LEU A O 1
ATOM 3599 N N . SER A 1 455 ? -1.932 -18.284 -10.523 1.00 68.06 455 SER A N 1
ATOM 3600 C CA . SER A 1 455 ? -2.025 -19.630 -11.107 1.00 68.06 455 SER A CA 1
ATOM 3601 C C . SER A 1 455 ? -2.351 -19.644 -12.604 1.00 68.06 455 SER A C 1
ATOM 3603 O O . SER A 1 455 ? -2.239 -20.695 -13.219 1.00 68.06 455 SER A O 1
ATOM 3605 N N . HIS A 1 456 ? -2.793 -18.518 -13.169 1.00 68.62 456 HIS A N 1
ATOM 3606 C CA . HIS A 1 456 ? -3.169 -18.384 -14.580 1.00 68.62 456 HIS A CA 1
ATOM 3607 C C . HIS A 1 456 ? -2.168 -17.530 -15.373 1.00 68.62 456 HIS A C 1
ATOM 3609 O O . HIS A 1 456 ? -2.495 -17.093 -16.469 1.00 68.62 456 HIS A O 1
ATOM 3615 N N . ILE A 1 457 ? -0.991 -17.233 -14.807 1.00 76.44 457 ILE A N 1
ATOM 3616 C CA . ILE A 1 457 ? 0.075 -16.486 -15.484 1.00 76.44 457 ILE A CA 1
ATOM 3617 C C . ILE A 1 457 ? 1.179 -17.473 -15.828 1.00 76.44 457 ILE A C 1
ATOM 3619 O O . ILE A 1 457 ? 1.803 -18.041 -14.929 1.00 76.44 457 ILE A O 1
ATOM 3623 N N . HIS A 1 458 ? 1.451 -17.641 -17.118 1.00 77.31 458 HIS A N 1
ATOM 3624 C CA . HIS A 1 458 ? 2.453 -18.589 -17.585 1.00 77.31 458 HIS A CA 1
ATOM 3625 C C . HIS A 1 458 ? 3.625 -17.842 -18.225 1.00 77.31 458 HIS A C 1
ATOM 3627 O O . HIS A 1 458 ? 3.461 -16.896 -18.996 1.00 77.31 458 HIS A O 1
ATOM 3633 N N . LEU A 1 459 ? 4.847 -18.229 -17.851 1.00 83.31 459 LEU A N 1
ATOM 3634 C CA . LEU A 1 459 ? 6.046 -17.707 -18.496 1.00 83.31 459 LEU A CA 1
ATOM 3635 C C . LEU A 1 459 ? 6.198 -18.403 -19.846 1.00 83.31 459 LEU A C 1
ATOM 3637 O O . LEU A 1 459 ? 6.439 -19.606 -19.889 1.00 83.31 459 LEU A O 1
ATOM 3641 N N . CYS A 1 460 ? 6.092 -17.638 -20.926 1.00 81.50 460 CYS A N 1
ATOM 3642 C CA . CYS A 1 460 ? 6.199 -18.189 -22.275 1.00 81.50 460 CYS A CA 1
ATOM 3643 C C . CYS A 1 460 ? 7.541 -17.885 -22.930 1.00 81.50 460 CYS A C 1
ATOM 3645 O O . CYS A 1 460 ? 7.982 -18.646 -23.784 1.00 81.50 460 CYS A O 1
ATOM 3647 N N . LEU A 1 461 ? 8.212 -16.797 -22.534 1.00 85.06 461 LEU A N 1
ATOM 3648 C CA . LEU A 1 461 ? 9.497 -16.432 -23.117 1.00 85.06 461 LEU A CA 1
ATOM 3649 C C . LEU A 1 461 ? 10.352 -15.594 -22.153 1.00 85.06 461 LEU A C 1
ATOM 3651 O O . LEU A 1 461 ? 9.858 -14.704 -21.457 1.00 85.06 461 LEU A O 1
ATOM 3655 N N . LEU A 1 462 ? 11.657 -15.876 -22.129 1.00 89.81 462 LEU A N 1
ATOM 3656 C CA . LEU A 1 462 ? 12.651 -15.191 -21.303 1.00 89.81 462 LEU A CA 1
ATOM 3657 C C . LEU A 1 462 ? 13.920 -14.948 -22.125 1.00 89.81 462 LEU A C 1
ATOM 3659 O O . LEU A 1 462 ? 14.437 -15.878 -22.738 1.00 89.81 462 LEU A O 1
ATOM 3663 N N . PHE A 1 463 ? 14.438 -13.721 -22.115 1.00 85.62 463 PHE A N 1
ATOM 3664 C CA . PHE A 1 463 ? 15.655 -13.366 -22.853 1.00 85.62 463 PHE A CA 1
ATOM 3665 C C . PHE A 1 463 ? 16.484 -12.310 -22.115 1.00 85.62 463 PHE A C 1
ATOM 3667 O O . PHE A 1 463 ? 15.987 -11.592 -21.237 1.00 85.62 463 PHE A O 1
ATOM 3674 N N . ASN A 1 464 ? 17.769 -12.214 -22.461 1.00 86.62 464 ASN A N 1
ATOM 3675 C CA . ASN A 1 464 ? 18.660 -11.207 -21.896 1.00 86.62 464 ASN A CA 1
ATOM 3676 C C . ASN A 1 464 ? 18.359 -9.836 -22.515 1.00 86.62 464 ASN A C 1
ATOM 3678 O O . ASN A 1 464 ? 18.202 -9.719 -23.726 1.00 86.62 464 ASN A O 1
ATOM 3682 N N . SER A 1 465 ? 18.317 -8.766 -21.722 1.00 84.75 465 SER A N 1
ATOM 3683 C CA . SER A 1 465 ? 18.013 -7.437 -22.268 1.00 84.75 465 SER A CA 1
ATOM 3684 C C . SER A 1 465 ? 19.061 -6.949 -23.275 1.00 84.75 465 SER A C 1
ATOM 3686 O O . SER A 1 465 ? 18.718 -6.154 -24.142 1.00 84.75 465 SER A O 1
ATOM 3688 N N . MET A 1 466 ? 20.306 -7.439 -23.213 1.00 86.00 466 MET A N 1
ATOM 3689 C CA . MET A 1 466 ? 21.335 -7.125 -24.217 1.00 86.00 466 MET A CA 1
ATOM 3690 C C . MET A 1 466 ? 21.039 -7.763 -25.581 1.00 86.00 466 MET A C 1
ATOM 3692 O O . MET A 1 466 ? 21.404 -7.209 -26.616 1.00 86.00 466 MET A O 1
ATOM 3696 N N . ASP A 1 467 ? 20.325 -8.891 -25.607 1.00 86.62 467 ASP A N 1
ATOM 3697 C CA . ASP A 1 467 ? 19.930 -9.545 -26.857 1.00 86.62 467 ASP A CA 1
ATOM 3698 C C . ASP A 1 467 ? 18.923 -8.692 -27.631 1.00 86.62 467 ASP A C 1
ATOM 3700 O O . ASP A 1 467 ? 18.911 -8.723 -28.860 1.00 86.62 467 ASP A O 1
ATOM 3704 N N . ARG A 1 468 ? 18.132 -7.863 -26.931 1.00 85.88 468 ARG A N 1
ATOM 3705 C CA . ARG A 1 468 ? 17.238 -6.885 -27.564 1.00 85.88 468 ARG A CA 1
ATOM 3706 C C . ARG A 1 468 ? 18.011 -5.934 -28.470 1.00 85.88 468 ARG A C 1
ATOM 3708 O O . ARG A 1 468 ? 17.586 -5.710 -29.597 1.00 85.88 468 ARG A O 1
ATOM 3715 N N . GLU A 1 469 ? 19.115 -5.376 -27.980 1.00 83.88 469 GLU A N 1
ATOM 3716 C CA . GLU A 1 469 ? 19.934 -4.424 -28.741 1.00 83.88 469 GLU A CA 1
ATOM 3717 C C . GLU A 1 469 ? 20.637 -5.106 -29.917 1.00 83.88 469 GLU A C 1
ATOM 3719 O O . GLU A 1 469 ? 20.817 -4.499 -30.969 1.00 83.88 469 GLU A O 1
ATOM 3724 N N . LYS A 1 470 ? 21.002 -6.383 -29.753 1.00 89.00 470 LYS A N 1
ATOM 3725 C CA . LYS A 1 470 ? 21.740 -7.147 -30.760 1.00 89.00 470 LYS A CA 1
ATOM 3726 C C . LYS A 1 470 ? 20.860 -7.732 -31.870 1.00 89.00 470 LYS A C 1
ATOM 3728 O O . LYS A 1 470 ? 21.276 -7.732 -33.024 1.00 89.00 470 LYS A O 1
ATOM 3733 N N . TYR A 1 471 ? 19.687 -8.267 -31.533 1.00 88.44 471 TYR A N 1
ATOM 3734 C CA . TYR A 1 471 ? 18.854 -9.052 -32.456 1.00 88.44 471 TYR A CA 1
ATOM 3735 C C . TYR A 1 471 ? 17.462 -8.453 -32.706 1.00 88.44 471 TYR A C 1
ATOM 3737 O O . TYR A 1 471 ? 16.808 -8.823 -33.682 1.00 88.44 471 TYR A O 1
ATOM 3745 N N . GLY A 1 472 ? 17.000 -7.538 -31.848 1.00 88.25 472 GLY A N 1
ATOM 3746 C CA . GLY A 1 472 ? 15.659 -6.960 -31.915 1.00 88.25 472 GLY A CA 1
ATOM 3747 C C . GLY A 1 472 ? 14.540 -7.931 -31.512 1.00 88.25 472 GLY A C 1
ATOM 3748 O O . GLY A 1 472 ? 14.716 -9.149 -31.431 1.00 88.25 472 GLY A O 1
ATOM 3749 N N . PHE A 1 473 ? 13.341 -7.391 -31.275 1.00 90.38 473 PHE A N 1
ATOM 3750 C CA . PHE A 1 473 ? 12.187 -8.204 -30.864 1.00 90.38 473 PHE A CA 1
ATOM 3751 C C . PHE A 1 473 ? 11.743 -9.199 -31.928 1.00 90.38 473 PHE A C 1
ATOM 3753 O O . PHE A 1 473 ? 11.313 -10.292 -31.582 1.00 90.38 473 PHE A O 1
ATOM 3760 N N . GLY A 1 474 ? 11.873 -8.851 -33.210 1.00 89.50 474 GLY A N 1
ATOM 3761 C CA . GLY A 1 474 ? 11.419 -9.710 -34.299 1.00 89.50 474 GLY A CA 1
ATOM 3762 C C . GLY A 1 474 ? 12.073 -11.091 -34.299 1.00 89.50 474 GLY A C 1
ATOM 3763 O O . GLY A 1 474 ? 11.391 -12.062 -34.604 1.00 89.50 474 GLY A O 1
ATOM 3764 N N . LYS A 1 475 ? 13.360 -11.183 -33.933 1.00 91.56 475 LYS A N 1
ATOM 3765 C CA . LYS A 1 475 ? 14.092 -12.455 -33.832 1.00 91.56 475 LYS A CA 1
ATOM 3766 C C . LYS A 1 475 ? 13.887 -13.145 -32.491 1.00 91.56 475 LYS A C 1
ATOM 3768 O O . LYS A 1 475 ? 13.723 -14.356 -32.444 1.00 91.56 475 LYS A O 1
ATOM 3773 N N . ILE A 1 476 ? 13.850 -12.373 -31.408 1.00 93.06 476 ILE A N 1
ATOM 3774 C CA . ILE A 1 476 ? 13.650 -12.907 -30.055 1.00 93.06 476 ILE A CA 1
ATOM 3775 C C . ILE A 1 476 ? 12.265 -13.543 -29.908 1.00 93.06 476 ILE A C 1
ATOM 3777 O O . ILE A 1 476 ? 12.140 -14.601 -29.305 1.00 93.06 476 ILE A O 1
ATOM 3781 N N . LEU A 1 477 ? 11.229 -12.910 -30.464 1.00 92.62 477 LEU A N 1
ATOM 3782 C CA . LEU A 1 477 ? 9.841 -13.364 -30.362 1.00 92.62 477 LEU A CA 1
ATOM 3783 C C . LEU A 1 477 ? 9.428 -14.320 -31.481 1.00 92.62 477 LEU A C 1
ATOM 3785 O O . LEU A 1 477 ? 8.301 -14.802 -31.456 1.00 92.62 477 LEU A O 1
ATOM 3789 N N . GLU A 1 478 ? 10.312 -14.605 -32.440 1.00 93.12 478 GLU A N 1
ATOM 3790 C CA . GLU A 1 478 ? 10.031 -15.485 -33.581 1.00 93.12 478 GLU A CA 1
ATOM 3791 C C . GLU A 1 478 ? 9.449 -16.846 -33.147 1.00 93.12 478 GLU A C 1
ATOM 3793 O O . GLU A 1 478 ? 8.371 -17.177 -33.642 1.00 93.12 478 GLU A O 1
ATOM 3798 N N . PRO A 1 479 ? 10.023 -17.569 -32.156 1.00 92.25 479 PRO A N 1
ATOM 3799 C CA . PRO A 1 479 ? 9.481 -18.864 -31.736 1.00 92.25 479 PRO A CA 1
ATOM 3800 C C . PRO A 1 479 ? 8.056 -18.755 -31.179 1.00 92.25 479 PRO A C 1
ATOM 3802 O O . PRO A 1 479 ? 7.170 -19.508 -31.568 1.00 92.25 479 PRO A O 1
ATOM 3805 N N . LEU A 1 480 ? 7.812 -17.758 -30.322 1.00 92.56 480 LEU A N 1
ATOM 3806 C CA . LEU A 1 480 ? 6.499 -17.541 -29.717 1.00 92.56 480 LEU A CA 1
ATOM 3807 C C . LEU A 1 480 ? 5.452 -17.134 -30.762 1.00 92.56 480 LEU A C 1
ATOM 3809 O O . LEU A 1 480 ? 4.306 -17.571 -30.707 1.00 92.56 480 LEU A O 1
ATOM 3813 N N . LEU A 1 481 ? 5.831 -16.285 -31.718 1.00 92.75 481 LEU A N 1
ATOM 3814 C CA . LEU A 1 481 ? 4.938 -15.860 -32.791 1.00 92.75 481 LEU A CA 1
ATOM 3815 C C . LEU A 1 481 ? 4.561 -17.021 -33.708 1.00 92.75 481 LEU A C 1
ATOM 3817 O O . LEU A 1 481 ? 3.432 -17.059 -34.192 1.00 92.75 481 LEU A O 1
ATOM 3821 N N . ASP A 1 482 ? 5.477 -17.949 -33.960 1.00 92.81 482 ASP A N 1
ATOM 3822 C CA . ASP A 1 482 ? 5.194 -19.120 -34.785 1.00 92.81 482 ASP A CA 1
ATOM 3823 C C . ASP A 1 482 ? 4.275 -20.116 -34.066 1.00 92.81 482 ASP A C 1
ATOM 3825 O O . ASP A 1 482 ? 3.320 -20.595 -34.682 1.00 92.81 482 ASP A O 1
ATOM 3829 N N . ASP A 1 483 ? 4.454 -20.317 -32.757 1.00 91.44 483 ASP A N 1
ATOM 3830 C CA . ASP A 1 483 ? 3.533 -21.109 -31.930 1.00 91.44 483 ASP A CA 1
ATOM 3831 C C . ASP A 1 483 ? 2.120 -20.505 -31.910 1.00 91.44 483 ASP A C 1
ATOM 3833 O O . ASP A 1 483 ? 1.124 -21.215 -32.068 1.00 91.44 483 ASP A O 1
ATOM 3837 N N . ILE A 1 484 ? 2.006 -19.178 -31.786 1.00 92.25 484 ILE A N 1
ATOM 3838 C CA . ILE A 1 484 ? 0.704 -18.499 -31.820 1.00 92.25 484 ILE A CA 1
ATOM 3839 C C . ILE A 1 484 ? 0.074 -18.611 -33.211 1.00 92.25 484 ILE A C 1
ATOM 3841 O O . ILE A 1 484 ? -1.109 -18.917 -33.308 1.00 92.25 484 ILE A O 1
ATOM 3845 N N . LYS A 1 485 ? 0.834 -18.442 -34.301 1.00 93.44 485 LYS A N 1
ATOM 3846 C CA . LYS A 1 485 ? 0.303 -18.652 -35.663 1.00 93.44 485 LYS A CA 1
ATOM 3847 C C . LYS A 1 485 ? -0.177 -20.086 -35.872 1.00 93.44 485 LYS A C 1
ATOM 3849 O O . LYS A 1 485 ? -1.162 -20.300 -36.581 1.00 93.44 485 LYS A O 1
ATOM 3854 N N . LEU A 1 486 ? 0.512 -21.071 -35.295 1.00 92.00 486 LEU A N 1
ATOM 3855 C CA . LEU A 1 486 ? 0.076 -22.464 -35.332 1.00 92.00 486 LEU A CA 1
ATOM 3856 C C . LEU A 1 486 ? -1.260 -22.625 -34.596 1.00 92.00 486 LEU A C 1
ATOM 3858 O O . LEU A 1 486 ? -2.187 -23.224 -35.142 1.00 92.00 486 LEU A O 1
ATOM 3862 N N . LEU A 1 487 ? -1.384 -22.022 -33.412 1.00 92.00 487 LEU A N 1
ATOM 3863 C CA . LEU A 1 487 ? -2.608 -22.017 -32.614 1.00 92.00 487 LEU A CA 1
ATOM 3864 C C . LEU A 1 487 ? -3.772 -21.270 -33.303 1.00 92.00 487 LEU A C 1
ATOM 3866 O O . LEU A 1 487 ? -4.920 -21.699 -33.193 1.00 92.00 487 LEU A O 1
ATOM 3870 N N . GLU A 1 488 ? -3.486 -20.206 -34.061 1.00 91.44 488 GLU A N 1
ATOM 3871 C CA . GLU A 1 488 ? -4.469 -19.446 -34.848 1.00 91.44 488 GLU A CA 1
ATOM 3872 C C . GLU A 1 488 ? -4.985 -20.230 -36.062 1.00 91.44 488 GLU A C 1
ATOM 3874 O O . GLU A 1 488 ? -6.173 -20.171 -36.376 1.00 91.44 488 GLU A O 1
ATOM 3879 N N . ARG A 1 489 ? -4.094 -20.942 -36.767 1.00 91.88 489 ARG A N 1
ATOM 3880 C CA . ARG A 1 489 ? -4.407 -21.603 -38.048 1.00 91.88 489 ARG A CA 1
ATOM 3881 C C . ARG A 1 489 ? -4.879 -23.038 -37.884 1.00 91.88 489 ARG A C 1
ATOM 3883 O O . ARG A 1 489 ? -5.844 -23.451 -38.517 1.00 91.88 489 ARG A O 1
ATOM 3890 N N . SER A 1 490 ? -4.143 -23.805 -37.090 1.00 88.81 490 SER A N 1
ATOM 3891 C CA . SER A 1 490 ? -4.315 -25.255 -36.965 1.00 88.81 490 SER A CA 1
ATOM 3892 C C . SER A 1 490 ? -4.944 -25.627 -35.629 1.00 88.81 490 SER A C 1
ATOM 3894 O O . SER A 1 490 ? -5.641 -26.632 -35.550 1.00 88.81 490 SER A O 1
ATOM 3896 N N . GLY A 1 491 ? -4.745 -24.808 -34.594 1.00 87.81 491 GLY A N 1
ATOM 3897 C CA . GLY A 1 491 ? -5.150 -25.135 -33.232 1.00 87.81 491 GLY A CA 1
ATOM 3898 C C . GLY A 1 491 ? -4.351 -26.309 -32.652 1.00 87.81 491 GLY A C 1
ATOM 3899 O O . GLY A 1 491 ? -3.441 -26.842 -33.286 1.00 87.81 491 GLY A O 1
ATOM 3900 N N . VAL A 1 492 ? -4.711 -26.736 -31.446 1.00 88.62 492 VAL A N 1
ATOM 3901 C CA . VAL A 1 492 ? -4.110 -27.872 -30.737 1.00 88.62 492 VAL A CA 1
ATOM 3902 C C . VAL A 1 492 ? -5.203 -28.868 -30.363 1.00 88.62 492 VAL A C 1
ATOM 3904 O O . VAL A 1 492 ? -6.223 -28.476 -29.797 1.00 88.62 492 VAL A O 1
ATOM 3907 N N . GLN A 1 493 ? -4.992 -30.155 -30.657 1.00 89.44 493 GLN A N 1
ATOM 3908 C CA . GLN A 1 493 ? -5.888 -31.212 -30.183 1.00 89.44 493 GLN A CA 1
ATOM 3909 C C . GLN A 1 493 ? -5.648 -31.493 -28.706 1.00 89.44 493 GLN A C 1
ATOM 3911 O O . GLN A 1 493 ? -4.515 -31.717 -28.281 1.00 89.44 493 GLN A O 1
ATOM 3916 N N . VAL A 1 494 ? -6.730 -31.502 -27.938 1.00 89.38 494 VAL A N 1
ATOM 3917 C CA . VAL A 1 494 ? -6.739 -31.817 -26.516 1.00 89.38 494 VAL A CA 1
ATOM 3918 C C . VAL A 1 494 ? -7.792 -32.881 -26.274 1.00 89.38 494 VAL A C 1
ATOM 3920 O O . VAL A 1 494 ? -8.957 -32.708 -26.622 1.00 89.38 494 VAL A O 1
ATOM 3923 N N . GLU A 1 495 ? -7.379 -33.979 -25.658 1.00 89.94 495 GLU A N 1
ATOM 3924 C CA . GLU A 1 495 ? -8.275 -35.064 -25.281 1.00 89.94 495 GLU A CA 1
ATOM 3925 C C . GLU A 1 495 ? -8.712 -34.881 -23.826 1.00 89.94 495 GLU A C 1
ATOM 3927 O O . GLU A 1 495 ? -7.880 -34.715 -22.929 1.00 89.94 495 GLU A O 1
ATOM 3932 N N . ASN A 1 496 ? -10.020 -34.882 -23.580 1.00 81.06 496 ASN A N 1
ATOM 3933 C CA . ASN A 1 496 ? -10.574 -34.781 -22.236 1.00 81.06 496 ASN A CA 1
ATOM 3934 C C . ASN A 1 496 ? -11.761 -35.733 -22.089 1.00 81.06 496 ASN A C 1
ATOM 3936 O O . ASN A 1 496 ? -12.714 -35.663 -22.856 1.00 81.06 496 ASN A O 1
ATOM 3940 N N . GLN A 1 497 ? -11.697 -36.619 -21.092 1.00 77.69 497 GLN A N 1
ATOM 3941 C CA . GLN A 1 497 ? -12.732 -37.623 -20.796 1.00 77.69 497 GLN A CA 1
ATOM 3942 C C . GLN A 1 497 ? -13.114 -38.533 -21.986 1.00 77.69 497 GLN A C 1
ATOM 3944 O O . GLN A 1 497 ? -14.221 -39.058 -22.022 1.00 77.69 497 GLN A O 1
ATOM 3949 N N . GLY A 1 498 ? -12.184 -38.769 -22.920 1.00 80.44 498 GLY A N 1
ATOM 3950 C CA . GLY A 1 498 ? -12.390 -39.629 -24.095 1.00 80.44 498 GLY A CA 1
ATOM 3951 C C . GLY A 1 498 ? -12.899 -38.901 -25.343 1.00 80.44 498 GLY A C 1
ATOM 3952 O O . GLY A 1 498 ? -12.997 -39.523 -26.398 1.00 80.44 498 GLY A O 1
ATOM 3953 N N . ASP A 1 499 ? -13.161 -37.595 -25.249 1.00 79.44 499 ASP A N 1
ATOM 3954 C CA . ASP A 1 499 ? -13.508 -36.745 -26.386 1.00 79.44 499 ASP A CA 1
ATOM 3955 C C . ASP A 1 499 ? -12.290 -35.920 -26.832 1.00 79.44 499 ASP A C 1
ATOM 3957 O O . ASP A 1 499 ? -11.569 -35.350 -26.005 1.00 79.44 499 ASP A O 1
ATOM 3961 N N . SER A 1 500 ? -12.070 -35.832 -28.147 1.00 88.94 500 SER A N 1
ATOM 3962 C CA . SER A 1 500 ? -11.010 -35.011 -28.747 1.00 88.94 500 SER A CA 1
ATOM 3963 C C . SER A 1 500 ? -11.552 -33.643 -29.162 1.00 88.94 500 SER A C 1
ATOM 3965 O O . SER A 1 500 ? -12.492 -33.544 -29.953 1.00 88.94 500 SER A O 1
ATOM 3967 N N . TYR A 1 501 ? -10.942 -32.580 -28.637 1.00 89.06 501 TYR A N 1
ATOM 3968 C CA . TYR A 1 501 ? -11.298 -31.188 -28.897 1.00 89.06 501 TYR A CA 1
ATOM 3969 C C . TYR A 1 501 ? -10.165 -30.479 -29.639 1.00 89.06 501 TYR A C 1
ATOM 3971 O O . TYR A 1 501 ? -9.020 -30.499 -29.197 1.00 89.06 501 TYR A O 1
ATOM 3979 N N . GLN A 1 502 ? -10.479 -29.786 -30.734 1.00 91.62 502 GLN A N 1
ATOM 3980 C CA . GLN A 1 502 ? -9.532 -28.898 -31.414 1.00 91.62 502 GLN A CA 1
ATOM 3981 C C . GLN A 1 502 ? -9.653 -27.483 -30.831 1.00 91.62 502 GLN A C 1
ATOM 3983 O O . GLN A 1 502 ? -10.673 -26.818 -31.016 1.00 91.62 502 GLN A O 1
ATOM 3988 N N . LEU A 1 503 ? -8.625 -27.015 -30.124 1.00 88.56 503 LEU A N 1
ATOM 3989 C CA . LEU A 1 503 ? -8.603 -25.694 -29.496 1.00 88.56 503 LEU A CA 1
ATOM 3990 C C . LEU A 1 503 ? -7.820 -24.693 -30.343 1.00 88.56 503 LEU A C 1
ATOM 3992 O O . LEU A 1 503 ? -6.663 -24.927 -30.675 1.00 88.56 503 LEU A O 1
ATOM 3996 N N . TYR A 1 504 ? -8.429 -23.548 -30.632 1.00 90.06 504 TYR A N 1
ATOM 3997 C CA . TYR A 1 504 ? -7.788 -22.421 -31.310 1.00 90.06 504 TYR A CA 1
ATOM 3998 C C . TYR A 1 504 ? -7.579 -21.271 -30.327 1.00 90.06 504 TYR A C 1
ATOM 4000 O O . TYR A 1 504 ? -8.306 -21.140 -29.341 1.00 90.06 504 TYR A O 1
ATOM 4008 N N . GLY A 1 505 ? -6.603 -20.414 -30.600 1.00 86.00 505 GLY A N 1
ATOM 4009 C CA . GLY A 1 505 ? -6.235 -19.338 -29.689 1.00 86.00 505 GLY A CA 1
ATOM 4010 C C . GLY A 1 505 ? -5.339 -18.293 -30.338 1.00 86.00 505 GLY A C 1
ATOM 4011 O O . GLY A 1 505 ? -4.651 -18.556 -31.318 1.00 86.00 505 GLY A O 1
ATOM 4012 N N . THR A 1 506 ? -5.383 -17.087 -29.780 1.00 88.69 506 THR A N 1
ATOM 4013 C CA . THR A 1 506 ? -4.601 -15.919 -30.204 1.00 88.69 506 THR A CA 1
ATOM 4014 C C . THR A 1 506 ? -4.410 -14.967 -29.018 1.00 88.69 506 THR A C 1
ATOM 4016 O O . THR A 1 506 ? -4.993 -15.166 -27.947 1.00 88.69 506 THR A O 1
ATOM 4019 N N . ILE A 1 507 ? -3.628 -13.905 -29.205 1.00 87.56 507 ILE A N 1
ATOM 4020 C CA . ILE A 1 507 ? -3.457 -12.834 -28.222 1.00 87.56 507 ILE A CA 1
ATOM 4021 C C . ILE A 1 507 ? -4.720 -11.967 -28.193 1.00 87.56 507 ILE A C 1
ATOM 4023 O O . ILE A 1 507 ? -5.048 -11.275 -29.155 1.00 87.56 507 ILE A O 1
ATOM 4027 N N . CYS A 1 508 ? -5.416 -11.958 -27.056 1.00 81.62 508 CYS A N 1
ATOM 4028 C CA . CYS A 1 508 ? -6.604 -11.124 -26.873 1.00 81.62 508 CYS A CA 1
ATOM 4029 C C . CYS A 1 508 ? -6.255 -9.681 -26.475 1.00 81.62 508 CYS A C 1
ATOM 4031 O O . CYS A 1 508 ? -6.853 -8.737 -26.990 1.00 81.62 508 CYS A O 1
ATOM 4033 N N . VAL A 1 509 ? -5.300 -9.501 -25.557 1.00 82.31 509 VAL A N 1
ATOM 4034 C CA . VAL A 1 509 ? -4.881 -8.191 -25.037 1.00 82.31 509 VAL A CA 1
ATOM 4035 C C . VAL A 1 509 ? -3.393 -8.229 -24.706 1.00 82.31 509 VAL A C 1
ATOM 4037 O O . VAL A 1 509 ? -2.928 -9.185 -24.092 1.00 82.31 509 VAL A O 1
ATOM 4040 N N . LEU A 1 510 ? -2.661 -7.169 -25.054 1.00 83.12 510 LEU A N 1
ATOM 4041 C CA . LEU A 1 510 ? -1.288 -6.952 -24.599 1.00 83.12 510 LEU A CA 1
ATOM 4042 C C . LEU A 1 510 ? -1.261 -6.005 -23.388 1.00 83.12 510 LEU A C 1
ATOM 4044 O O . LEU A 1 510 ? -1.816 -4.902 -23.426 1.00 83.12 510 LEU A O 1
ATOM 4048 N N . THR A 1 511 ? -0.583 -6.425 -22.315 1.00 81.06 511 THR A N 1
ATOM 4049 C CA . THR A 1 511 ? -0.411 -5.634 -21.086 1.00 81.06 511 THR A CA 1
ATOM 4050 C C . THR A 1 511 ? 1.059 -5.501 -20.708 1.00 81.06 511 THR A C 1
ATOM 4052 O O . THR A 1 511 ? 1.714 -6.498 -20.414 1.00 81.06 511 THR A O 1
ATOM 4055 N N . ALA A 1 512 ? 1.571 -4.273 -20.644 1.00 79.44 512 ALA A N 1
ATOM 4056 C CA . ALA A 1 512 ? 2.895 -3.973 -20.104 1.00 79.44 512 ALA A CA 1
ATOM 4057 C C . ALA A 1 512 ? 2.945 -2.522 -19.582 1.00 79.44 512 ALA A C 1
ATOM 4059 O O . ALA A 1 512 ? 1.971 -1.779 -19.718 1.00 79.44 512 ALA A O 1
ATOM 4060 N N . ASP A 1 513 ? 4.048 -2.113 -18.947 1.00 78.56 513 ASP A N 1
ATOM 4061 C CA . ASP A 1 513 ? 4.248 -0.687 -18.653 1.00 78.56 513 ASP A CA 1
ATOM 4062 C C . ASP A 1 513 ? 4.536 0.119 -19.927 1.00 78.56 513 ASP A C 1
ATOM 4064 O O . ASP A 1 513 ? 4.810 -0.442 -20.986 1.00 78.56 513 ASP A O 1
ATOM 4068 N N . ASN A 1 514 ? 4.460 1.450 -19.831 1.00 79.88 514 ASN A N 1
ATOM 4069 C CA . ASN A 1 514 ? 4.565 2.322 -21.002 1.00 79.88 514 ASN A CA 1
ATOM 4070 C C . ASN A 1 514 ? 5.872 2.110 -21.777 1.00 79.88 514 ASN A C 1
ATOM 4072 O O . ASN A 1 514 ? 5.859 2.124 -23.004 1.00 79.88 514 ASN A O 1
ATOM 4076 N N . LEU A 1 515 ? 6.989 1.895 -21.075 1.00 83.25 515 LEU A N 1
ATOM 4077 C CA . LEU A 1 515 ? 8.286 1.707 -21.716 1.00 83.25 515 LEU A CA 1
ATOM 4078 C C . LEU A 1 515 ? 8.322 0.387 -22.494 1.00 83.25 515 LEU A C 1
ATOM 4080 O O . LEU A 1 515 ? 8.730 0.373 -23.653 1.00 83.25 515 LEU A O 1
ATOM 4084 N N . ALA A 1 516 ? 7.854 -0.701 -21.880 1.00 84.50 516 ALA A N 1
ATOM 4085 C CA . ALA A 1 516 ? 7.776 -2.010 -22.514 1.00 84.50 516 ALA A CA 1
ATOM 4086 C C . ALA A 1 516 ? 6.779 -2.034 -23.685 1.00 84.50 516 ALA A C 1
ATOM 4088 O O . ALA A 1 516 ? 7.106 -2.569 -24.742 1.00 84.50 516 ALA A O 1
ATOM 4089 N N . VAL A 1 517 ? 5.604 -1.406 -23.542 1.00 87.06 517 VAL A N 1
ATOM 4090 C CA . VAL A 1 517 ? 4.620 -1.261 -24.628 1.00 87.06 517 VAL A CA 1
ATOM 4091 C C . VAL A 1 517 ? 5.224 -0.515 -25.810 1.00 87.06 517 VAL A C 1
ATOM 4093 O O . VAL A 1 517 ? 5.152 -1.008 -26.933 1.00 87.06 517 VAL A O 1
ATOM 4096 N N . HIS A 1 518 ? 5.825 0.653 -25.573 1.00 89.88 518 HIS A N 1
ATOM 4097 C CA . HIS A 1 518 ? 6.386 1.466 -26.651 1.00 89.88 518 HIS A CA 1
ATOM 4098 C C . HIS A 1 518 ? 7.511 0.718 -27.366 1.00 89.88 518 HIS A C 1
ATOM 4100 O O . HIS A 1 518 ? 7.513 0.613 -28.587 1.00 89.88 518 HIS A O 1
ATOM 4106 N N . SER A 1 519 ? 8.388 0.095 -26.586 1.00 89.00 519 SER A N 1
ATOM 4107 C CA . SER A 1 519 ? 9.469 -0.758 -27.062 1.00 89.00 519 SER A CA 1
ATOM 4108 C C . SER A 1 519 ? 8.987 -1.925 -27.937 1.00 89.00 519 SER A C 1
ATOM 4110 O O . SER A 1 519 ? 9.561 -2.173 -28.991 1.00 89.00 519 SER A O 1
ATOM 4112 N N . LEU A 1 520 ? 7.961 -2.663 -27.505 1.00 89.69 520 LEU A N 1
ATOM 4113 C CA . LEU A 1 520 ? 7.471 -3.866 -28.191 1.00 89.69 520 LEU A CA 1
ATOM 4114 C C . LEU A 1 520 ? 6.576 -3.544 -29.402 1.00 89.69 520 LEU A C 1
ATOM 4116 O O . LEU A 1 520 ? 6.567 -4.267 -30.400 1.00 89.69 520 LEU A O 1
ATOM 4120 N N . CYS A 1 521 ? 5.820 -2.450 -29.323 1.00 90.38 521 CYS A N 1
ATOM 4121 C CA . CYS A 1 521 ? 4.882 -2.033 -30.366 1.00 90.38 521 CYS A CA 1
ATOM 4122 C C . CYS A 1 521 ? 5.509 -1.091 -31.411 1.00 90.38 521 CYS A C 1
ATOM 4124 O O . CYS A 1 521 ? 4.795 -0.584 -32.275 1.00 90.38 521 CYS A O 1
ATOM 4126 N N . GLY A 1 522 ? 6.822 -0.848 -31.334 1.00 90.44 522 GLY A N 1
ATOM 4127 C CA . GLY A 1 522 ? 7.545 -0.027 -32.308 1.00 90.44 522 GLY A CA 1
ATOM 4128 C C . GLY A 1 522 ? 7.327 1.483 -32.155 1.00 90.44 522 GLY A C 1
ATOM 4129 O O . GLY A 1 522 ? 7.547 2.229 -33.103 1.00 90.44 522 GLY A O 1
ATOM 4130 N N . TYR A 1 523 ? 6.914 1.968 -30.980 1.00 92.31 523 TYR A N 1
ATOM 4131 C CA . TYR A 1 523 ? 6.772 3.401 -30.681 1.00 92.31 523 TYR A CA 1
ATOM 4132 C C . TYR A 1 523 ? 8.028 3.987 -30.025 1.00 92.31 523 TYR A C 1
ATOM 4134 O O . TYR A 1 523 ? 8.807 3.285 -29.381 1.00 92.31 523 TYR A O 1
ATOM 4142 N N . VAL A 1 524 ? 8.208 5.305 -30.130 1.00 91.06 524 VAL A N 1
ATOM 4143 C CA . VAL A 1 524 ? 9.303 6.043 -29.476 1.00 91.06 524 VAL A CA 1
ATOM 4144 C C . VAL A 1 524 ? 9.191 5.958 -27.946 1.00 91.06 524 VAL A C 1
ATOM 4146 O O . VAL A 1 524 ? 8.187 6.371 -27.363 1.00 91.06 524 VAL A O 1
ATOM 4149 N N . GLU A 1 525 ? 10.234 5.458 -27.275 1.00 88.88 525 GLU A N 1
ATOM 4150 C CA . GLU A 1 525 ? 10.242 5.234 -25.820 1.00 88.88 525 GLU A CA 1
ATOM 4151 C C . GLU A 1 525 ? 10.479 6.493 -24.982 1.00 88.88 525 GLU A C 1
ATOM 4153 O O . GLU A 1 525 ? 10.122 6.530 -23.808 1.00 88.88 525 GLU A O 1
ATOM 4158 N N . SER A 1 526 ? 11.105 7.521 -25.552 1.00 84.06 526 SER A N 1
ATOM 4159 C CA . SER A 1 526 ? 11.439 8.767 -24.849 1.00 84.06 526 SER A CA 1
ATOM 4160 C C . SER A 1 526 ? 10.246 9.711 -24.680 1.00 84.06 526 SER A C 1
ATOM 4162 O O . SER A 1 526 ? 10.392 10.754 -24.045 1.00 84.06 526 SER A O 1
ATOM 4164 N N . PHE A 1 527 ? 9.088 9.398 -25.281 1.00 83.38 527 PHE A N 1
ATOM 4165 C CA . PHE A 1 527 ? 7.909 10.282 -25.352 1.00 83.38 527 PHE A CA 1
ATOM 4166 C C . PHE A 1 527 ? 8.240 11.690 -25.893 1.00 83.38 527 PHE A C 1
ATOM 4168 O O . PHE A 1 527 ? 7.549 12.680 -25.632 1.00 83.38 527 PHE A O 1
ATOM 4175 N N . SER A 1 528 ? 9.344 11.806 -26.636 1.00 84.19 528 SER A N 1
ATOM 4176 C CA . SER A 1 528 ? 9.813 13.074 -27.189 1.00 84.19 528 SER A CA 1
ATOM 4177 C C . SER A 1 528 ? 9.116 13.437 -28.496 1.00 84.19 528 SER A C 1
ATOM 4179 O O . SER A 1 528 ? 9.145 14.608 -28.861 1.00 84.19 528 SER A O 1
ATOM 4181 N N . ALA A 1 529 ? 8.489 12.464 -29.161 1.00 88.12 529 ALA A N 1
ATOM 4182 C CA . ALA A 1 529 ? 7.770 12.660 -30.414 1.00 88.12 529 ALA A CA 1
ATOM 4183 C C . ALA A 1 529 ? 6.589 13.634 -30.271 1.00 88.12 529 ALA A C 1
ATOM 4185 O O . ALA A 1 529 ? 6.014 13.762 -29.187 1.00 88.12 529 ALA A O 1
ATOM 4186 N N . ASN A 1 530 ? 6.205 14.290 -31.371 1.00 89.12 530 ASN A N 1
ATOM 4187 C CA . ASN A 1 530 ? 5.052 15.190 -31.383 1.00 89.12 530 ASN A CA 1
ATOM 4188 C C . ASN A 1 530 ? 3.756 14.411 -31.110 1.00 89.12 530 ASN A C 1
ATOM 4190 O O . ASN A 1 530 ? 3.018 14.744 -30.186 1.00 89.12 530 ASN A O 1
ATOM 4194 N N . LYS A 1 531 ? 3.536 13.307 -31.834 1.00 90.94 531 LYS A N 1
ATOM 4195 C CA . LYS A 1 531 ? 2.454 12.349 -31.563 1.00 90.94 531 LYS A CA 1
ATOM 4196 C C . LYS A 1 531 ? 2.959 11.221 -30.659 1.00 90.94 531 LYS A C 1
ATOM 4198 O O . LYS A 1 531 ? 3.289 10.135 -31.123 1.00 90.94 531 LYS A O 1
ATOM 4203 N N . PHE A 1 532 ? 3.062 11.481 -29.358 1.00 88.56 532 PHE A N 1
ATOM 4204 C CA . PHE A 1 532 ? 3.673 10.555 -28.387 1.00 88.56 532 PHE A CA 1
ATOM 4205 C C . PHE A 1 532 ? 2.726 9.467 -27.854 1.00 88.56 532 PHE A C 1
ATOM 4207 O O . PHE A 1 532 ? 3.192 8.453 -27.340 1.00 88.56 532 PHE A O 1
ATOM 4214 N N . CYS A 1 533 ? 1.408 9.668 -27.921 1.00 87.56 533 CYS A N 1
ATOM 4215 C CA . CYS A 1 533 ? 0.429 8.710 -27.406 1.00 87.56 533 CYS A CA 1
ATOM 4216 C C . CYS A 1 533 ? 0.306 7.498 -28.343 1.00 87.56 533 CYS A C 1
ATOM 4218 O O . CYS A 1 533 ? 0.275 7.666 -29.561 1.00 87.56 533 CYS A O 1
ATOM 4220 N N . HIS A 1 534 ? 0.188 6.283 -27.798 1.00 86.44 534 HIS A N 1
ATOM 4221 C CA . HIS A 1 534 ? -0.040 5.068 -28.595 1.00 86.44 534 HIS A CA 1
ATOM 4222 C C . HIS A 1 534 ? -1.530 4.767 -28.851 1.00 86.44 534 HIS A C 1
ATOM 4224 O O . HIS A 1 534 ? -1.842 3.888 -29.647 1.00 86.44 534 HIS A O 1
ATOM 4230 N N . PHE A 1 535 ? -2.456 5.500 -28.220 1.00 87.56 535 PHE A N 1
ATOM 4231 C CA . PHE A 1 535 ? -3.903 5.353 -28.441 1.00 87.56 535 PHE A CA 1
ATOM 4232 C C . PHE A 1 535 ? -4.475 6.366 -29.436 1.00 87.56 535 PHE A C 1
ATOM 4234 O O . PHE A 1 535 ? -5.406 6.050 -30.175 1.00 87.56 535 PHE A O 1
ATOM 4241 N N . CYS A 1 536 ? -3.942 7.587 -29.449 1.00 88.94 536 CYS A N 1
ATOM 4242 C CA . CYS A 1 536 ? -4.456 8.697 -30.245 1.00 88.94 536 CYS A CA 1
ATOM 4243 C C . CYS A 1 536 ? -3.329 9.488 -30.913 1.00 88.94 536 CYS A C 1
ATOM 4245 O O . CYS A 1 536 ? -2.145 9.275 -30.638 1.00 88.94 536 CYS A O 1
ATOM 4247 N N . LEU A 1 537 ? -3.716 10.390 -31.811 1.00 89.75 537 LEU A N 1
ATOM 4248 C CA . LEU A 1 537 ? -2.830 11.236 -32.606 1.00 89.75 537 LEU A CA 1
ATOM 4249 C C . LEU A 1 537 ? -2.672 12.650 -32.032 1.00 89.75 537 LEU A C 1
ATOM 4251 O O . LEU A 1 537 ? -2.257 13.551 -32.757 1.00 89.75 537 LEU A O 1
ATOM 4255 N N . VAL A 1 538 ? -2.974 12.839 -30.742 1.00 88.81 538 VAL A N 1
ATOM 4256 C CA . VAL A 1 538 ? -2.820 14.132 -30.065 1.00 88.81 538 VAL A CA 1
ATOM 4257 C C . VAL A 1 538 ? -1.384 14.645 -30.183 1.00 88.81 538 VAL A C 1
ATOM 4259 O O . VAL A 1 538 ? -0.419 13.909 -29.950 1.00 88.81 538 VAL A O 1
ATOM 4262 N N . GLU A 1 539 ? -1.255 15.918 -30.541 1.00 87.38 539 GLU A N 1
ATOM 4263 C CA . GLU A 1 539 ? 0.030 16.605 -30.580 1.00 87.38 539 GLU A CA 1
ATOM 4264 C C . GLU A 1 539 ? 0.452 17.074 -29.187 1.00 87.38 539 GLU A C 1
ATOM 4266 O O . GLU A 1 539 ? -0.365 17.343 -28.301 1.00 87.38 539 GLU A O 1
ATOM 4271 N N . LYS A 1 540 ? 1.762 17.183 -28.977 1.00 84.12 540 LYS A N 1
ATOM 4272 C CA . LYS A 1 540 ? 2.343 17.434 -27.655 1.00 84.12 540 LYS A CA 1
ATOM 4273 C C . LYS A 1 540 ? 1.939 18.782 -27.051 1.00 84.12 540 LYS A C 1
ATOM 4275 O O . LYS A 1 540 ? 1.814 18.889 -25.834 1.00 84.12 540 LYS A O 1
ATOM 4280 N N . ASN A 1 541 ? 1.734 19.789 -27.893 1.00 84.00 541 ASN A N 1
ATOM 4281 C CA . ASN A 1 541 ? 1.236 21.115 -27.520 1.00 84.00 541 ASN A CA 1
ATOM 4282 C C . ASN A 1 541 ? -0.239 21.083 -27.071 1.00 84.00 541 ASN A C 1
ATOM 4284 O O . ASN A 1 541 ? -0.579 21.713 -26.074 1.00 84.00 541 ASN A O 1
ATOM 4288 N N . LEU A 1 542 ? -1.089 20.322 -27.764 1.00 78.94 542 LEU A N 1
ATOM 4289 C CA . LEU A 1 542 ? -2.526 20.206 -27.498 1.00 78.94 542 LEU A CA 1
ATOM 4290 C C . LEU A 1 542 ? -2.833 19.293 -26.305 1.00 78.94 542 LEU A C 1
ATOM 4292 O O . LEU A 1 542 ? -3.836 19.480 -25.620 1.00 78.94 542 LEU A O 1
ATOM 4296 N N . ALA A 1 543 ? -1.949 18.342 -25.998 1.00 79.62 543 ALA A N 1
ATOM 4297 C CA . ALA A 1 543 ? -2.114 17.423 -24.872 1.00 79.62 543 ALA A CA 1
ATOM 4298 C C . ALA A 1 543 ? -2.171 18.112 -23.490 1.00 79.62 543 ALA A C 1
ATOM 4300 O O . ALA A 1 543 ? -2.562 17.477 -22.517 1.00 79.62 543 ALA A O 1
ATOM 4301 N N . GLN A 1 544 ? -1.768 19.386 -23.383 1.00 75.50 544 GLN A N 1
ATOM 4302 C CA . GLN A 1 544 ? -1.874 20.173 -22.144 1.00 75.50 544 GLN A CA 1
ATOM 4303 C C . GLN A 1 544 ? -3.239 20.854 -21.969 1.00 75.50 544 GLN A C 1
ATOM 4305 O O . GLN A 1 544 ? -3.542 21.337 -20.881 1.00 75.50 544 GLN A O 1
ATOM 4310 N N . THR A 1 545 ? -4.040 20.929 -23.034 1.00 74.38 545 THR A N 1
ATOM 4311 C CA . THR A 1 545 ? -5.277 21.723 -23.074 1.00 74.38 545 THR A CA 1
ATOM 4312 C C . THR A 1 545 ? -6.518 20.902 -23.410 1.00 74.38 545 THR A C 1
ATOM 4314 O O . THR A 1 545 ? -7.624 21.368 -23.156 1.00 74.38 545 THR A O 1
ATOM 4317 N N . VAL A 1 546 ? -6.359 19.702 -23.976 1.00 70.44 546 VAL A N 1
ATOM 4318 C CA . VAL A 1 546 ? -7.468 18.796 -24.309 1.00 70.44 546 VAL A CA 1
ATOM 4319 C C . VAL A 1 546 ? -7.640 17.761 -23.199 1.00 70.44 546 VAL A C 1
ATOM 4321 O O . VAL A 1 546 ? -6.733 16.971 -22.934 1.00 70.44 546 VAL A O 1
ATOM 4324 N N . PHE A 1 547 ? -8.811 17.771 -22.560 1.00 65.69 547 PHE A N 1
ATOM 4325 C CA . PHE A 1 547 ? -9.146 16.889 -21.434 1.00 65.69 547 PHE A CA 1
ATOM 4326 C C . PHE A 1 547 ? -10.244 15.869 -21.764 1.00 65.69 547 PHE A C 1
ATOM 4328 O O . PHE A 1 547 ? -10.392 14.895 -21.027 1.00 65.69 547 PHE A O 1
ATOM 4335 N N . ASP A 1 548 ? -10.973 16.061 -22.868 1.00 66.62 548 ASP A N 1
ATOM 4336 C CA . ASP A 1 548 ? -11.952 15.100 -23.373 1.00 66.62 548 ASP A CA 1
ATOM 4337 C C . ASP A 1 548 ? -11.293 14.146 -24.383 1.00 66.62 548 ASP A C 1
ATOM 4339 O O . ASP A 1 548 ? -10.670 14.562 -25.361 1.00 66.62 548 ASP A O 1
ATOM 4343 N N . GLY A 1 549 ? -11.388 12.844 -24.115 1.00 60.56 549 GLY A N 1
ATOM 4344 C CA . GLY A 1 549 ? -10.796 11.801 -24.948 1.00 60.56 549 GLY A CA 1
ATOM 4345 C C . GLY A 1 549 ? -11.623 11.441 -26.183 1.00 60.56 549 GLY A C 1
ATOM 4346 O O . GLY A 1 549 ? -11.079 10.803 -27.089 1.00 60.56 549 GLY A O 1
ATOM 4347 N N . ASP A 1 550 ? -12.902 11.822 -26.234 1.00 68.31 550 ASP A N 1
ATOM 4348 C CA . ASP A 1 550 ? -13.786 11.519 -27.365 1.00 68.31 550 ASP A CA 1
ATOM 4349 C C . ASP A 1 550 ? -13.586 12.481 -28.544 1.00 68.31 550 ASP A C 1
ATOM 4351 O O . ASP A 1 550 ? -13.853 12.115 -29.689 1.00 68.31 550 ASP A O 1
ATOM 4355 N N . GLU A 1 551 ? -13.001 13.654 -28.291 1.00 69.12 551 GLU A N 1
ATOM 4356 C CA . GLU A 1 551 ? -12.619 14.636 -29.315 1.00 69.12 551 GLU A CA 1
ATOM 4357 C C . GLU A 1 551 ? -11.270 14.318 -29.994 1.00 69.12 551 GLU A C 1
ATOM 4359 O O . GLU A 1 551 ? -10.876 14.976 -30.958 1.00 69.12 551 GLU A O 1
ATOM 4364 N N . LEU A 1 552 ? -10.540 13.303 -29.515 1.00 80.88 552 LEU A N 1
ATOM 4365 C CA . LEU A 1 552 ? -9.214 12.952 -30.026 1.00 80.88 552 LEU A CA 1
ATOM 4366 C C . LEU A 1 552 ? -9.273 11.911 -31.150 1.00 80.88 552 LEU A C 1
ATOM 4368 O O . LEU A 1 552 ? -9.829 10.819 -30.999 1.00 80.88 552 LEU A O 1
ATOM 4372 N N . GLU A 1 553 ? -8.575 12.196 -32.251 1.00 87.31 553 GLU A N 1
ATOM 4373 C CA . GLU A 1 553 ? -8.389 11.238 -33.342 1.00 87.31 553 GLU A CA 1
ATOM 4374 C C . GLU A 1 553 ? -7.595 10.010 -32.860 1.00 87.31 553 GLU A C 1
ATOM 4376 O O . GLU A 1 553 ? -6.477 10.116 -32.342 1.00 87.31 553 GLU A O 1
ATOM 4381 N N . LYS A 1 554 ? -8.178 8.818 -33.017 1.00 89.12 554 LYS A N 1
ATOM 4382 C CA . LYS A 1 554 ? -7.601 7.548 -32.550 1.00 89.12 554 LYS A CA 1
ATOM 4383 C C . LYS A 1 554 ? -6.594 6.990 -33.558 1.00 89.12 554 LYS A C 1
ATOM 4385 O O . LYS A 1 554 ? -6.724 7.170 -34.767 1.00 89.12 554 LYS A O 1
ATOM 4390 N N . ARG A 1 555 ? -5.592 6.252 -33.071 1.00 90.25 555 ARG A N 1
ATOM 4391 C CA . ARG A 1 555 ? -4.718 5.460 -33.950 1.00 90.25 555 ARG A CA 1
ATOM 4392 C C . ARG A 1 555 ? -5.496 4.275 -34.519 1.00 90.25 555 ARG A C 1
ATOM 4394 O O . ARG A 1 555 ? -6.114 3.525 -33.767 1.00 90.25 555 ARG A O 1
ATOM 4401 N N . THR A 1 556 ? -5.441 4.102 -35.833 1.00 91.75 556 THR A N 1
ATOM 4402 C CA . THR A 1 556 ? -6.055 2.995 -36.578 1.00 91.75 556 THR A CA 1
ATOM 4403 C C . THR A 1 556 ? -4.969 2.197 -37.295 1.00 91.75 556 THR A C 1
ATOM 4405 O O . THR A 1 556 ? -3.813 2.623 -37.340 1.00 91.75 556 THR A O 1
ATOM 4408 N N . ARG A 1 557 ? -5.309 1.029 -37.855 1.00 93.19 557 ARG A N 1
ATOM 4409 C CA . ARG A 1 557 ? -4.336 0.226 -38.614 1.00 93.19 557 ARG A CA 1
ATOM 4410 C C . ARG A 1 557 ? -3.791 1.006 -39.809 1.00 93.19 557 ARG A C 1
ATOM 4412 O O . ARG A 1 557 ? -2.595 0.986 -40.072 1.00 93.19 557 ARG A O 1
ATOM 4419 N N . GLU A 1 558 ? -4.666 1.741 -40.484 1.00 93.31 558 GLU A N 1
ATOM 4420 C CA . GLU A 1 558 ? -4.366 2.498 -41.696 1.00 93.31 558 GLU A CA 1
ATOM 4421 C C . GLU A 1 558 ? -3.412 3.652 -41.389 1.00 93.31 558 GLU A C 1
ATOM 4423 O O . GLU A 1 558 ? -2.361 3.764 -42.021 1.00 93.31 558 GLU A O 1
ATOM 4428 N N . ASN A 1 559 ? -3.728 4.478 -40.382 1.00 93.00 559 ASN A N 1
ATOM 4429 C CA . ASN A 1 559 ? -2.862 5.604 -40.035 1.00 93.00 559 ASN A CA 1
ATOM 4430 C C . ASN A 1 559 ? -1.550 5.144 -39.380 1.00 93.00 559 ASN A C 1
ATOM 4432 O O . ASN A 1 559 ? -0.508 5.753 -39.608 1.00 93.00 559 ASN A O 1
ATOM 4436 N N . TYR A 1 560 ? -1.551 4.037 -38.630 1.00 94.00 560 TYR A N 1
ATOM 4437 C CA . TYR A 1 560 ? -0.324 3.428 -38.120 1.00 94.00 560 TYR A CA 1
ATOM 4438 C C . TYR A 1 560 ? 0.574 2.967 -39.272 1.00 94.00 560 TYR A C 1
ATOM 4440 O O . TYR A 1 560 ? 1.745 3.335 -39.304 1.00 94.00 560 TYR A O 1
ATOM 4448 N N . GLN A 1 561 ? 0.023 2.253 -40.258 1.00 93.38 561 GLN A N 1
ATOM 4449 C CA . GLN A 1 561 ? 0.776 1.791 -41.423 1.00 93.38 561 GLN A CA 1
ATOM 4450 C C . GLN A 1 561 ? 1.332 2.956 -42.253 1.00 93.38 561 GLN A C 1
ATOM 4452 O O . GLN A 1 561 ? 2.477 2.905 -42.703 1.00 93.38 561 GLN A O 1
ATOM 4457 N N . GLN A 1 562 ? 0.558 4.033 -42.410 1.00 93.56 562 GLN A N 1
ATOM 4458 C CA . GLN A 1 562 ? 1.035 5.268 -43.035 1.00 93.56 562 GLN A CA 1
ATOM 4459 C C . GLN A 1 562 ? 2.201 5.885 -42.256 1.00 93.56 562 GLN A C 1
ATOM 4461 O O . GLN A 1 562 ? 3.182 6.290 -42.869 1.00 93.56 562 GLN A O 1
ATOM 4466 N N . HIS A 1 563 ? 2.138 5.927 -40.920 1.00 94.19 563 HIS A N 1
ATOM 4467 C CA . HIS A 1 563 ? 3.237 6.431 -40.091 1.00 94.19 563 HIS A CA 1
ATOM 4468 C C . HIS A 1 563 ? 4.497 5.559 -40.186 1.00 94.19 563 HIS A C 1
ATOM 4470 O O . HIS A 1 563 ? 5.598 6.103 -40.258 1.00 94.19 563 HIS A O 1
ATOM 4476 N N . VAL A 1 564 ? 4.343 4.231 -40.252 1.00 93.44 564 VAL A N 1
ATOM 4477 C CA . VAL A 1 564 ? 5.452 3.300 -40.523 1.00 93.44 564 VAL A CA 1
ATOM 4478 C C . VAL A 1 564 ? 6.097 3.615 -41.876 1.00 93.44 564 VAL A C 1
ATOM 4480 O O . VAL A 1 564 ? 7.317 3.721 -41.960 1.00 93.44 564 VAL A O 1
ATOM 4483 N N . TRP A 1 565 ? 5.301 3.807 -42.934 1.00 93.06 565 TRP A N 1
ATOM 4484 C CA . TRP A 1 565 ? 5.819 4.140 -44.269 1.00 93.06 565 TRP A CA 1
ATOM 4485 C C . TRP A 1 565 ? 6.445 5.532 -44.349 1.00 93.06 565 TRP A C 1
ATOM 4487 O O . TRP A 1 565 ? 7.436 5.715 -45.051 1.00 93.06 565 TRP A O 1
ATOM 4497 N N . HIS A 1 566 ? 5.888 6.502 -43.624 1.00 92.00 566 HIS A N 1
ATOM 4498 C CA . HIS A 1 566 ? 6.407 7.865 -43.554 1.00 92.00 566 HIS A CA 1
ATOM 4499 C C . HIS A 1 566 ? 7.784 7.923 -42.873 1.00 92.00 566 HIS A C 1
ATOM 4501 O O . HIS A 1 566 ? 8.565 8.826 -43.163 1.00 92.00 566 HIS A O 1
ATOM 4507 N N . ASN A 1 567 ? 8.093 6.965 -41.988 1.00 91.12 567 ASN A N 1
ATOM 4508 C CA . ASN A 1 567 ? 9.405 6.785 -41.360 1.00 91.12 567 ASN A CA 1
ATOM 4509 C C . ASN A 1 567 ? 9.973 8.072 -40.719 1.00 91.12 567 ASN A C 1
ATOM 4511 O O . ASN A 1 567 ? 11.153 8.395 -40.849 1.00 91.12 567 ASN A O 1
ATOM 4515 N N . ASP A 1 568 ? 9.112 8.816 -40.018 1.00 93.94 568 ASP A N 1
ATOM 4516 C CA . ASP A 1 568 ? 9.498 9.979 -39.210 1.00 93.94 568 ASP A CA 1
ATOM 4517 C C . ASP A 1 568 ? 9.048 9.769 -37.756 1.00 93.94 568 ASP A C 1
ATOM 4519 O O . ASP A 1 568 ? 7.924 10.137 -37.381 1.00 93.94 568 ASP A O 1
ATOM 4523 N N . PRO A 1 569 ? 9.906 9.173 -36.912 1.00 92.06 569 PRO A N 1
ATOM 4524 C CA . PRO A 1 569 ? 9.551 8.878 -35.530 1.00 92.06 569 PRO A CA 1
ATOM 4525 C C . PRO A 1 569 ? 9.360 10.134 -34.678 1.00 92.06 569 PRO A C 1
ATOM 4527 O O . PRO A 1 569 ? 8.590 10.110 -33.718 1.00 92.06 569 PRO A O 1
ATOM 4530 N N . SER A 1 570 ? 10.030 11.237 -35.024 1.00 92.81 570 SER A N 1
ATOM 4531 C CA . SER A 1 570 ? 9.936 12.497 -34.280 1.00 92.81 570 SER A CA 1
ATOM 4532 C C . SER A 1 570 ? 8.560 13.133 -34.445 1.00 92.81 570 SER A C 1
ATOM 4534 O O . SER A 1 570 ? 7.990 13.622 -33.470 1.00 92.81 570 SER A O 1
ATOM 4536 N N . SER A 1 571 ? 7.995 13.090 -35.652 1.00 92.75 571 SER A N 1
ATOM 4537 C CA . SER A 1 571 ? 6.647 13.600 -35.917 1.00 92.75 571 SER A CA 1
ATOM 4538 C C . SER A 1 571 ? 5.557 12.612 -35.483 1.00 92.75 571 SER A C 1
ATOM 4540 O O . SER A 1 571 ? 4.644 12.959 -34.729 1.00 92.75 571 SER A O 1
ATOM 4542 N N . THR A 1 572 ? 5.668 11.351 -35.906 1.00 92.38 572 THR A N 1
ATOM 4543 C CA . THR A 1 572 ? 4.567 10.371 -35.831 1.00 92.38 572 THR A CA 1
ATOM 4544 C C . THR A 1 572 ? 4.540 9.537 -34.546 1.00 92.38 572 THR A C 1
ATOM 4546 O O . THR A 1 572 ? 3.506 8.947 -34.203 1.00 92.38 572 THR A O 1
ATOM 4549 N N . GLY A 1 573 ? 5.674 9.464 -33.844 1.00 92.12 573 GLY A N 1
ATOM 4550 C CA . GLY A 1 573 ? 5.879 8.606 -32.678 1.00 92.12 573 GLY A CA 1
ATOM 4551 C C . GLY A 1 573 ? 6.078 7.123 -32.989 1.00 92.12 573 GLY A C 1
ATOM 4552 O O . GLY A 1 573 ? 6.242 6.349 -32.045 1.00 92.12 573 GLY A O 1
ATOM 4553 N N . VAL A 1 574 ? 6.088 6.716 -34.263 1.00 94.06 574 VAL A N 1
ATOM 4554 C CA . VAL A 1 574 ? 6.305 5.327 -34.699 1.00 94.06 574 VAL A CA 1
ATOM 4555 C C . VAL A 1 574 ? 7.718 5.190 -35.267 1.00 94.06 574 VAL A C 1
ATOM 4557 O O . VAL A 1 574 ? 8.105 5.944 -36.153 1.00 94.06 574 VAL A O 1
ATOM 4560 N N . LYS A 1 575 ? 8.501 4.251 -34.730 1.00 92.56 575 LYS A N 1
ATOM 4561 C CA . LYS A 1 575 ? 9.875 3.953 -35.165 1.00 92.56 575 LYS A CA 1
ATOM 4562 C C . LYS A 1 575 ? 9.932 2.854 -36.215 1.00 92.56 575 LYS A C 1
ATOM 4564 O O . LYS A 1 575 ? 10.727 2.936 -37.138 1.00 92.56 575 LYS A O 1
ATOM 4569 N N . GLU A 1 576 ? 9.134 1.814 -36.023 1.00 92.06 576 GLU A N 1
ATOM 4570 C CA . GLU A 1 576 ? 9.136 0.614 -36.854 1.00 92.06 576 GLU A CA 1
ATOM 4571 C C . GLU A 1 576 ? 7.802 -0.125 -36.717 1.00 92.06 576 GLU A C 1
ATOM 4573 O O . GLU A 1 576 ? 7.055 0.106 -35.763 1.00 92.06 576 GLU A O 1
ATOM 4578 N N . ASP A 1 577 ? 7.510 -1.016 -37.666 1.00 93.88 577 ASP A N 1
ATOM 4579 C CA . ASP A 1 577 ? 6.354 -1.907 -37.569 1.00 93.88 577 ASP A CA 1
ATOM 4580 C C . ASP A 1 577 ? 6.580 -2.975 -36.492 1.00 93.88 577 ASP A C 1
ATOM 4582 O O . ASP A 1 577 ? 7.637 -3.615 -36.429 1.00 93.88 577 ASP A O 1
ATOM 4586 N N . SER A 1 578 ? 5.581 -3.195 -35.639 1.00 93.12 578 SER A N 1
ATOM 4587 C CA . SER A 1 578 ? 5.681 -4.203 -34.589 1.00 93.12 578 SER A CA 1
ATOM 4588 C C . SER A 1 578 ? 5.652 -5.612 -35.170 1.00 93.12 578 SER A C 1
ATOM 4590 O O . SER A 1 578 ? 4.758 -5.987 -35.927 1.00 93.12 578 SER A O 1
ATOM 4592 N N . CYS A 1 579 ? 6.563 -6.467 -34.703 1.00 92.25 579 CYS A N 1
ATOM 4593 C CA . CYS A 1 579 ? 6.552 -7.889 -35.048 1.00 92.25 579 CYS A CA 1
ATOM 4594 C C . CYS A 1 579 ? 5.243 -8.615 -34.673 1.00 92.25 579 CYS A C 1
ATOM 4596 O O . CYS A 1 579 ? 4.929 -9.630 -35.294 1.00 92.25 579 CYS A O 1
ATOM 4598 N N . LEU A 1 580 ? 4.467 -8.085 -33.716 1.00 91.38 580 LEU A N 1
ATOM 4599 C CA . LEU A 1 580 ? 3.173 -8.637 -33.306 1.00 91.38 580 LEU A CA 1
ATOM 4600 C C . LEU A 1 580 ? 2.072 -8.436 -34.358 1.00 91.38 580 LEU A C 1
ATOM 4602 O O . LEU A 1 580 ? 1.125 -9.216 -34.392 1.00 91.38 580 LEU A O 1
ATOM 4606 N N . ASN A 1 581 ? 2.205 -7.447 -35.250 1.00 92.50 581 ASN A N 1
ATOM 4607 C CA . ASN A 1 581 ? 1.236 -7.191 -36.324 1.00 92.50 581 ASN A CA 1
ATOM 4608 C C . ASN A 1 581 ? 1.237 -8.291 -37.405 1.00 92.50 581 ASN A C 1
ATOM 4610 O O . ASN A 1 581 ? 0.391 -8.291 -38.293 1.00 92.50 581 ASN A O 1
ATOM 4614 N N . LYS A 1 582 ? 2.169 -9.255 -37.324 1.00 90.75 582 LYS A N 1
ATOM 4615 C CA . LYS A 1 582 ? 2.219 -10.449 -38.186 1.00 90.75 582 LYS A CA 1
ATOM 4616 C C . LYS A 1 582 ? 1.188 -11.524 -37.809 1.00 90.75 582 LYS A C 1
ATOM 4618 O O . LYS A 1 582 ? 1.078 -12.516 -38.531 1.00 90.75 582 LYS A O 1
ATOM 4623 N N . LEU A 1 583 ? 0.513 -11.384 -36.668 1.00 91.31 583 LEU A N 1
ATOM 4624 C CA . LEU A 1 583 ? -0.546 -12.289 -36.216 1.00 91.31 583 LEU A CA 1
ATOM 4625 C C . LEU A 1 583 ? -1.860 -11.992 -36.946 1.00 91.31 583 LEU A C 1
ATOM 4627 O O . LEU A 1 583 ? -2.120 -10.856 -37.335 1.00 91.31 583 LEU A O 1
ATOM 4631 N N . GLN A 1 584 ? -2.707 -13.006 -37.129 1.00 89.25 584 GLN A N 1
ATOM 4632 C CA . GLN A 1 584 ? -3.931 -12.851 -37.917 1.00 89.25 584 GLN A CA 1
ATOM 4633 C C . GLN A 1 584 ? -5.004 -12.041 -37.177 1.00 89.25 584 GLN A C 1
ATOM 4635 O O . GLN A 1 584 ? -5.716 -11.243 -37.791 1.00 89.25 584 GLN A O 1
ATOM 4640 N N . TYR A 1 585 ? -5.124 -12.237 -35.862 1.00 87.88 585 TYR A N 1
ATOM 4641 C CA . TYR A 1 585 ? -6.222 -11.677 -35.066 1.00 87.88 585 TYR A CA 1
ATOM 4642 C C . TYR A 1 585 ? -5.789 -10.580 -34.080 1.00 87.88 585 TYR A C 1
ATOM 4644 O O . TYR A 1 585 ? -6.621 -10.072 -33.321 1.00 87.88 585 TYR A O 1
ATOM 4652 N N . PHE A 1 586 ? -4.515 -10.172 -34.113 1.00 89.88 586 PHE A N 1
ATOM 4653 C CA . PHE A 1 586 ? -3.946 -9.157 -33.226 1.00 89.88 586 PHE A CA 1
ATOM 4654 C C . PHE A 1 586 ? -3.314 -7.997 -34.009 1.00 89.88 586 PHE A C 1
ATOM 4656 O O . PHE A 1 586 ? -2.590 -8.207 -34.977 1.00 89.88 586 PHE A O 1
ATOM 4663 N N . HIS A 1 587 ? -3.555 -6.766 -33.548 1.00 91.69 587 HIS A N 1
ATOM 4664 C CA . HIS A 1 587 ? -2.864 -5.565 -34.019 1.00 91.69 587 HIS A CA 1
ATOM 4665 C C . HIS A 1 587 ? -2.649 -4.582 -32.862 1.00 91.69 587 HIS A C 1
ATOM 4667 O O . HIS A 1 587 ? -3.536 -4.397 -32.016 1.00 91.69 587 HIS A O 1
ATOM 4673 N N . VAL A 1 588 ? -1.497 -3.904 -32.851 1.00 89.94 588 VAL A N 1
ATOM 4674 C CA . VAL A 1 588 ? -1.065 -3.012 -31.754 1.00 89.94 588 VAL A CA 1
ATOM 4675 C C . VAL A 1 588 ? -1.955 -1.784 -31.529 1.00 89.94 588 VAL A C 1
ATOM 4677 O O . VAL A 1 588 ? -1.842 -1.132 -30.498 1.00 89.94 588 VAL A O 1
ATOM 4680 N N . THR A 1 589 ? -2.846 -1.443 -32.460 1.00 88.44 589 THR A N 1
ATOM 4681 C CA . THR A 1 589 ? -3.786 -0.309 -32.319 1.00 88.44 589 THR A CA 1
ATOM 4682 C C . THR A 1 589 ? -5.147 -0.707 -31.743 1.00 88.44 589 THR A C 1
ATOM 4684 O O . THR A 1 589 ? -5.915 0.157 -31.331 1.00 88.44 589 THR A O 1
ATOM 4687 N N . GLU A 1 590 ? -5.468 -2.001 -31.696 1.00 81.62 590 GLU A N 1
ATOM 4688 C CA . GLU A 1 590 ? -6.817 -2.483 -31.359 1.00 81.62 590 GLU A CA 1
ATOM 4689 C C . GLU A 1 590 ? -6.871 -3.266 -30.051 1.00 81.62 590 GLU A C 1
ATOM 4691 O O . GLU A 1 590 ? -7.838 -3.163 -29.298 1.00 81.62 590 GLU A O 1
ATOM 4696 N N . ARG A 1 591 ? -5.836 -4.062 -29.773 1.00 70.75 591 ARG A N 1
ATOM 4697 C CA . ARG A 1 591 ? -5.824 -5.053 -28.687 1.00 70.75 591 ARG A CA 1
ATOM 4698 C C . ARG A 1 591 ? -4.918 -4.630 -27.526 1.00 70.75 591 ARG A C 1
ATOM 4700 O O . ARG A 1 591 ? -4.226 -5.444 -26.918 1.00 70.75 591 ARG A O 1
ATOM 4707 N N . MET A 1 592 ? -4.938 -3.333 -27.217 1.00 69.12 592 MET A N 1
ATOM 4708 C CA . MET A 1 592 ? -4.170 -2.718 -26.131 1.00 69.12 592 MET A CA 1
ATOM 4709 C C . MET A 1 592 ? -5.065 -2.364 -24.947 1.00 69.12 592 MET A C 1
ATOM 4711 O O . MET A 1 592 ? -6.158 -1.818 -25.110 1.00 69.12 592 MET A O 1
ATOM 4715 N N . CYS A 1 593 ? -4.586 -2.641 -23.736 1.00 62.47 593 CYS A N 1
ATOM 4716 C CA . CYS A 1 593 ? -5.329 -2.325 -22.522 1.00 62.47 593 CYS A CA 1
ATOM 4717 C C . CYS A 1 593 ? -5.384 -0.803 -22.278 1.00 62.47 593 CYS A C 1
ATOM 4719 O O . CYS A 1 593 ? -4.348 -0.168 -22.095 1.00 62.47 593 CYS A O 1
ATOM 4721 N N . ARG A 1 594 ? -6.591 -0.215 -22.240 1.00 51.84 594 ARG A N 1
ATOM 4722 C CA . ARG A 1 594 ? -6.808 1.243 -22.101 1.00 51.84 594 ARG A CA 1
ATOM 4723 C C . ARG A 1 594 ? -6.650 1.792 -20.673 1.00 51.84 594 ARG A C 1
ATOM 4725 O O . ARG A 1 594 ? -6.675 3.007 -20.506 1.00 51.84 594 ARG A O 1
ATOM 4732 N N . HIS A 1 595 ? -6.474 0.948 -19.649 1.00 40.22 595 HIS A N 1
ATOM 4733 C CA . HIS A 1 595 ? -6.229 1.364 -18.257 1.00 40.22 595 HIS A CA 1
ATOM 4734 C C . HIS A 1 595 ? -5.560 0.242 -17.434 1.00 40.22 595 HIS A C 1
ATOM 4736 O O . HIS A 1 595 ? -5.925 -0.915 -17.596 1.00 40.22 595 HIS A O 1
ATOM 4742 N N . TYR A 1 596 ? -4.659 0.615 -16.504 1.00 36.31 596 TYR A N 1
ATOM 4743 C CA . TYR A 1 596 ? -3.881 -0.204 -15.534 1.00 36.31 596 TYR A CA 1
ATOM 4744 C C . TYR A 1 596 ? -2.389 -0.493 -15.807 1.00 36.31 596 TYR A C 1
ATOM 4746 O O . TYR A 1 596 ? -1.879 -1.577 -15.523 1.00 36.31 596 TYR A O 1
ATOM 4754 N N . ALA A 1 597 ? -1.606 0.528 -16.161 1.00 32.16 597 ALA A N 1
ATOM 4755 C CA . ALA A 1 597 ? -0.150 0.485 -15.977 1.00 32.16 597 ALA A CA 1
ATOM 4756 C C . ALA A 1 597 ? 0.249 0.718 -14.497 1.00 32.16 597 ALA A C 1
ATOM 4758 O O . ALA A 1 597 ? 0.804 1.751 -14.130 1.00 32.16 597 ALA A O 1
ATOM 4759 N N . ARG A 1 598 ? -0.036 -0.246 -13.610 1.00 30.19 598 ARG A N 1
ATOM 4760 C CA . ARG A 1 598 ? 0.632 -0.341 -12.287 1.00 30.19 598 ARG A CA 1
ATOM 4761 C C . ARG A 1 598 ? 0.996 -1.769 -11.853 1.00 30.19 598 ARG A C 1
ATOM 4763 O O . ARG A 1 598 ? 1.585 -1.931 -10.788 1.00 30.19 598 ARG A O 1
ATOM 4770 N N . TYR A 1 599 ? 0.715 -2.787 -12.672 1.00 32.12 599 TYR A N 1
ATOM 4771 C CA . TYR A 1 599 ? 0.947 -4.196 -12.318 1.00 32.12 599 TYR A CA 1
ATOM 4772 C C . TYR A 1 599 ? 2.333 -4.761 -12.698 1.00 32.12 599 TYR A C 1
ATOM 4774 O O . TYR A 1 599 ? 2.739 -5.762 -12.110 1.00 32.12 599 TYR A O 1
ATOM 4782 N N . SER A 1 600 ? 3.128 -4.120 -13.573 1.00 31.72 600 SER A N 1
ATOM 4783 C CA . SER A 1 600 ? 4.425 -4.703 -13.995 1.00 31.72 600 SER A CA 1
ATOM 4784 C C . SER A 1 600 ? 5.525 -4.649 -12.922 1.00 31.72 600 SER A C 1
ATOM 4786 O O . SER A 1 600 ? 6.438 -5.471 -12.935 1.00 31.72 600 SER A O 1
ATOM 4788 N N . ARG A 1 601 ? 5.441 -3.747 -11.928 1.00 29.28 601 ARG A N 1
ATOM 4789 C CA . ARG A 1 601 ? 6.512 -3.585 -10.919 1.00 29.28 601 ARG A CA 1
ATOM 4790 C C . ARG A 1 601 ? 6.669 -4.765 -9.951 1.00 29.28 601 ARG A C 1
ATOM 4792 O O . ARG A 1 601 ? 7.647 -4.785 -9.211 1.00 29.28 601 ARG A O 1
ATOM 4799 N N . ARG A 1 602 ? 5.738 -5.727 -9.923 1.00 30.47 602 ARG A N 1
ATOM 4800 C CA . ARG A 1 602 ? 5.795 -6.894 -9.019 1.00 30.47 602 ARG A CA 1
ATOM 4801 C C . ARG A 1 602 ? 6.218 -8.212 -9.672 1.00 30.47 602 ARG A C 1
ATOM 4803 O O . ARG A 1 602 ? 6.436 -9.162 -8.930 1.00 30.47 602 ARG A O 1
ATOM 4810 N N . CYS A 1 603 ? 6.385 -8.277 -10.995 1.00 29.58 603 CYS A N 1
ATOM 4811 C CA . CYS A 1 603 ? 6.706 -9.542 -11.677 1.00 29.58 603 CYS A CA 1
ATOM 4812 C C . CYS A 1 603 ? 8.204 -9.770 -11.949 1.00 29.58 603 CYS A C 1
ATOM 4814 O O . CYS A 1 603 ? 8.559 -10.809 -12.489 1.00 29.58 603 CYS A O 1
ATOM 4816 N N . SER A 1 604 ? 9.103 -8.867 -11.535 1.00 31.89 604 SER A N 1
ATOM 4817 C CA . SER A 1 604 ? 10.549 -9.138 -11.579 1.00 31.89 604 SER A CA 1
ATOM 4818 C C . SER A 1 604 ? 11.119 -9.327 -10.169 1.00 31.89 604 SER A C 1
ATOM 4820 O O . SER A 1 604 ? 11.336 -8.338 -9.463 1.00 31.89 604 SER A O 1
ATOM 4822 N N . PRO A 1 605 ? 11.391 -10.572 -9.730 1.00 29.69 605 PRO A N 1
ATOM 4823 C CA . PRO A 1 605 ? 12.202 -10.823 -8.543 1.00 29.69 605 PRO A CA 1
ATOM 4824 C C . PRO A 1 605 ? 13.708 -10.614 -8.808 1.00 29.69 605 PRO A C 1
ATOM 4826 O O . PRO A 1 605 ? 14.508 -10.686 -7.878 1.00 29.69 605 PRO A O 1
ATOM 4829 N N . PHE A 1 606 ? 14.121 -10.297 -10.041 1.00 31.95 606 PHE A N 1
ATOM 4830 C CA . PHE A 1 606 ? 15.524 -10.100 -10.405 1.00 31.95 606 PHE A CA 1
ATOM 4831 C C . PHE A 1 606 ? 15.928 -8.624 -10.312 1.00 31.95 606 PHE A C 1
ATOM 4833 O O . PHE A 1 606 ? 16.106 -7.925 -11.305 1.00 31.95 606 PHE A O 1
ATOM 4840 N N . ARG A 1 607 ? 16.121 -8.144 -9.080 1.00 28.80 607 ARG A N 1
ATOM 4841 C CA . ARG A 1 607 ? 17.012 -7.003 -8.801 1.00 28.80 607 ARG A CA 1
ATOM 4842 C C . ARG A 1 607 ? 18.277 -7.503 -8.115 1.00 28.80 607 ARG A C 1
ATOM 4844 O O . ARG A 1 607 ? 18.524 -7.244 -6.943 1.00 28.80 607 ARG A O 1
ATOM 4851 N N . GLY A 1 608 ? 19.070 -8.231 -8.884 1.00 28.55 608 GLY A N 1
ATOM 4852 C CA . GLY A 1 608 ? 20.464 -8.524 -8.595 1.00 28.55 608 GLY A CA 1
ATOM 4853 C C . GLY A 1 608 ? 21.163 -8.730 -9.927 1.00 28.55 608 GLY A C 1
ATOM 4854 O O . GLY A 1 608 ? 20.867 -9.718 -10.574 1.00 28.55 608 GLY A O 1
ATOM 4855 N N . GLU A 1 609 ? 21.968 -7.751 -10.351 1.00 29.98 609 GLU A N 1
ATOM 4856 C CA . GLU A 1 609 ? 23.023 -7.775 -11.393 1.00 29.98 609 GLU A CA 1
ATOM 4857 C C . GLU A 1 609 ? 22.864 -8.661 -12.657 1.00 29.98 609 GLU A C 1
ATOM 4859 O O . GLU A 1 609 ? 23.857 -8.935 -13.326 1.00 29.98 609 GLU A O 1
ATOM 4864 N N . ILE A 1 610 ? 21.656 -9.077 -13.051 1.00 32.78 610 ILE A N 1
ATOM 4865 C CA . ILE A 1 610 ? 21.429 -9.874 -14.262 1.00 32.78 610 ILE A CA 1
ATOM 4866 C C . ILE A 1 610 ? 20.363 -9.195 -15.129 1.00 32.78 610 ILE A C 1
ATOM 4868 O O . ILE A 1 610 ? 19.210 -9.023 -14.737 1.00 32.78 610 ILE A O 1
ATOM 4872 N N . ASN A 1 611 ? 20.793 -8.804 -16.324 1.00 36.19 611 ASN A N 1
ATOM 4873 C CA . ASN A 1 611 ? 20.038 -8.134 -17.380 1.00 36.19 611 ASN A CA 1
ATOM 4874 C C . ASN A 1 611 ? 19.011 -9.081 -18.040 1.00 36.19 611 ASN A C 1
ATOM 4876 O O . ASN A 1 611 ? 19.262 -9.585 -19.129 1.00 36.19 611 ASN A O 1
ATOM 4880 N N . VAL A 1 612 ? 17.867 -9.372 -17.409 1.00 30.89 612 VAL A N 1
ATOM 4881 C CA . VAL A 1 612 ? 16.850 -10.297 -17.970 1.00 30.89 612 VAL A CA 1
ATOM 4882 C C . VAL A 1 612 ? 15.481 -9.627 -18.100 1.00 30.89 612 VAL A C 1
ATOM 4884 O O . VAL A 1 612 ? 15.030 -8.959 -17.171 1.00 30.89 612 VAL A O 1
ATOM 4887 N N . THR A 1 613 ? 14.808 -9.823 -19.242 1.00 32.72 613 THR A N 1
ATOM 4888 C CA . THR A 1 613 ? 13.457 -9.300 -19.523 1.00 32.72 613 THR A CA 1
ATOM 4889 C C . THR A 1 613 ? 12.457 -10.460 -19.680 1.00 32.72 613 THR A C 1
ATOM 4891 O O . THR A 1 613 ? 12.622 -11.266 -20.597 1.00 32.72 613 THR A O 1
ATOM 4894 N N . PRO A 1 614 ? 11.441 -10.584 -18.803 1.00 29.81 614 PRO A N 1
ATOM 4895 C CA . PRO A 1 614 ? 10.413 -11.623 -18.906 1.00 29.81 614 PRO A CA 1
ATOM 4896 C C . PRO A 1 614 ? 9.202 -11.175 -19.741 1.00 29.81 614 PRO A C 1
ATOM 4898 O O . PRO A 1 614 ? 8.756 -10.032 -19.622 1.00 29.81 614 PRO A O 1
ATOM 4901 N N . LEU A 1 615 ? 8.637 -12.091 -20.538 1.00 30.19 615 LEU A N 1
ATOM 4902 C CA . LEU A 1 615 ? 7.337 -11.929 -21.197 1.00 30.19 615 LEU A CA 1
ATOM 4903 C C . LEU A 1 615 ? 6.358 -12.991 -20.674 1.00 30.19 615 LEU A C 1
ATOM 4905 O O . LEU A 1 615 ? 6.618 -14.193 -20.757 1.00 30.19 615 LEU A O 1
ATOM 4909 N N . HIS A 1 616 ? 5.231 -12.532 -20.134 1.00 35.09 616 HIS A N 1
ATOM 4910 C CA . HIS A 1 616 ? 4.166 -13.376 -19.592 1.00 35.09 616 HIS A CA 1
ATOM 4911 C C . HIS A 1 616 ? 2.955 -13.349 -20.528 1.00 35.09 616 HIS A C 1
ATOM 4913 O O . HIS A 1 616 ? 2.631 -12.279 -21.051 1.00 35.09 616 HIS A O 1
ATOM 4919 N N . LEU A 1 617 ? 2.314 -14.505 -20.715 1.00 35.75 617 LEU A N 1
ATOM 4920 C CA . LEU A 1 617 ? 0.993 -14.625 -21.338 1.00 35.75 617 LEU A CA 1
ATOM 4921 C C . LEU A 1 617 ? -0.090 -14.771 -20.266 1.00 35.75 617 LEU A C 1
ATOM 4923 O O . LEU A 1 617 ? 0.183 -15.435 -19.232 1.00 35.75 617 LEU A O 1
#

Sequence (617 aa):
QQITHILSERPGFAVLKHHADFQEFVDVDSTTDIRNFDKFQVFLSSVEALPQTTAEELHQIQHLPVVNELGSLQILLQRKAPKILEKHKKTGSLKTESRKLLVKVCISHLVKKHGFYPTSAEKVTLAKTIVATFPSLRVQIEGKGEGFEHFYDPLSHSGFLEMRLRNIRRKLEAGQRRYSKRMISCDTGMQSEQDQGGSSATNEWITLMKRLRPSSENISSIKSAMENTYTRRRSWISKKNPTMAEILEEYPRFLDMPNLLDIEFGRMTDGKTELFIRRWEVSIIPKLKSLATMEGGDVSLLTEGMEDQTDDEKCYTMLVVLTHLLPPLPGSRCSIKSAISFLVDFVPAGTSIVSLCSNSEVAQGTQPQLICIGNLKSATCQYIIVASNDGVTIPVNDGLTCALDKLFKLYWVCNLAYPPQLSSVFTFFEYIYEVTISTNRKAKNLPPKHNSSLSHIHLCLLFNSMDREKYGFGKILEPLLDDIKLLERSGVQVENQGDSYQLYGTICVLTADNLAVHSLCGYVESFSANKFCHFCLVEKNLAQTVFDGDELEKRTRENYQQHVWHNDPSSTGVKEDSCLNKLQYFHVTERMCRHYARYSRRCSPFRGEINVTPLHL

Foldseek 3Di:
DVVLVVQVPDPFKFKWFQDPVVRDTHGDPNPDDDDDCVGIDIDGDDDDDDDDDDDDDDDDDDDDDDDDPLVVLVVLCVVPPVVLVVVCVVPVDDDPVSVLVSLVSLLVVLCVVQNLDDDLVSQVVSLVSVCVNRVVQFDDDVPDDPRSCQCPNSVVRDHPNSVVSVVVQVPDDQVSHPDHDDDDDDDDDDDDDDDDDPCVVLVVLLVLLVPDDDDPVCPVSNVVSCVSCLVVLVCCCVPVVDDLLVSCVSRVCVQVPVVSLLVSLCVVFVHLLCLLVVCVVPPVLVVLLVVQCVVDDPSVVLNPPCVPADPQSSSLSSLLSLCVVQPQDDPPPAGSVNLSCQQEAEDEAPDDPQVVLVPCPVVPWFDFGWYWHHDSRDPPIWIWTDDNVSSDIHTDPDGPSSSVSSRLSSCVSSVGADTSSCLRVSLVVCVSSVGDSDVPSDPPPDDPVPDDDPVNKDFDFKDFLVVCVVPNPLVRCVVVLVVLQCLQPPADWDDDPNDIDGHHDHQQADDDALQVLCRQQQFDNVLQAQQSDLFFRHGPVCVVPDDDPVPTHTDDPVVLVVCQVVCDCNHRRGNHHHSSCPHDPDDSNPRYDPDDNPPHVPPDPPPDDGRMDTDID

Solvent-accessible surface area (backbone atoms only — not comparable to full-atom values): 37388 Å² total; per-residue (Å²): 108,76,66,59,63,64,51,74,74,46,95,54,61,49,54,21,38,56,39,83,93,75,77,45,70,40,83,58,68,95,82,65,85,79,87,63,70,96,43,55,50,79,46,79,66,85,90,84,88,88,85,88,85,85,88,89,93,81,91,91,88,91,82,89,85,92,83,61,74,73,60,48,54,55,53,49,33,58,74,77,42,41,70,54,58,54,44,31,76,74,63,70,50,76,54,72,71,52,49,55,50,48,54,50,54,53,49,55,51,47,33,73,76,52,41,91,70,62,53,68,66,61,46,43,52,52,24,48,48,50,29,70,76,38,62,77,67,45,61,63,53,94,94,48,78,94,18,32,45,71,37,32,25,84,88,77,70,37,32,58,56,46,56,51,45,53,60,53,61,74,70,52,54,67,90,74,38,99,68,72,88,85,89,84,81,92,80,88,83,89,82,86,88,85,82,77,92,78,38,67,72,45,48,49,31,46,53,49,41,72,71,54,64,92,41,90,84,38,47,64,58,41,52,49,26,54,59,71,33,40,72,59,52,52,51,46,47,71,73,67,62,54,55,68,43,57,50,39,71,70,44,52,59,56,69,82,37,65,68,52,48,48,53,54,36,14,69,76,54,81,62,42,64,57,36,45,75,64,33,42,71,77,54,45,46,61,51,50,54,54,50,28,61,70,72,36,72,78,52,27,60,67,59,60,76,52,86,84,46,49,72,41,42,46,49,52,47,50,52,49,48,49,39,68,78,41,52,51,60,95,85,56,96,54,49,58,72,60,26,52,66,63,65,55,44,76,40,64,68,88,66,55,77,73,55,67,45,65,62,68,89,66,78,82,68,63,61,70,41,44,34,34,37,36,46,69,87,42,94,76,45,44,34,33,42,36,26,44,95,53,68,43,74,39,78,39,91,64,57,56,68,54,42,52,52,50,50,54,39,47,36,60,67,57,70,49,56,65,40,76,54,44,42,55,55,55,52,49,48,30,56,58,39,70,45,80,73,52,66,86,60,58,65,60,92,51,62,75,94,72,54,86,52,77,92,70,56,46,83,76,48,77,48,47,51,66,50,44,80,74,58,34,65,62,61,72,44,40,67,61,53,51,54,40,50,41,23,60,75,72,30,46,82,46,77,55,97,91,44,80,40,80,45,67,46,73,70,74,66,55,84,60,39,72,57,56,42,21,60,61,52,19,30,53,66,82,58,75,21,36,14,45,51,79,63,33,62,55,40,62,79,51,60,81,75,60,84,64,73,85,82,50,58,64,45,40,71,67,60,47,52,51,34,43,72,64,64,41,34,58,59,54,14,28,67,42,78,30,63,63,54,77,44,93,85,36,41,78,58,74,32,53,68,92,77,74,81,73,65,62,82,75,76,65,89,70,86,62,101,56,66,66,47,80,44,72,88

Nearest PDB structures (foldseek):
  7n61-assembly1_1E  TM=1.835E-01  e=5.303E+00  Chlamydomonas reinhardtii

Organism: Nothobranchius furzeri (NCBI:txid105023)

Mean predicted aligned error: 21.99 Å

pLDDT: mean 72.22, std 21.7, range [20.94, 95.0]

Secondary structure (DSSP, 8-state):
-HHHHHHHTSTTEEEEEEETTTTEEEE--TT-----GGGEEEEEPPP---------------------HHHHHHHHHHHH-HHHHHHHHHHSS--HHHHHHHHHHHHHHHHHHHTTS--HHHHHHHHHHHHHH-GGG---BTTBS-S-TTT-BTTTTBSHHHHHHHHHHTT--TTTSS--PPP-------------SS-HHHHHHHHHHHHPPS-TTTHHHHHHHHHHHHHHHHHHHHHH---HHHHHHHSTHHHH-THHHHHHHHHHHTS-TTHHHHHIIIIIHHHHHHHHHHH-HHHHHTTTTGGGS-HHHHHHHHHHHHHHHSPPPBTBS--HHHHHTTT-EEE-TT--HHHHTT-GGGTTSPSPEEEEES-TT-TT-EEEEEEGGGTEEEEE-S-HHHHHHHHHHHHHHHTPPPPGGGHHHHHHHHHHTT----TTTT--SS-GGGSPPGGG--EEEEEEHHHHHHHHHHHHSHHHHHHHHHHHHT-EEEEETTEEEEE------B---HHHHHHHTTB-TTS-SSS--SSB---TTGGGT---STTSPBP-HHHHHHHHHHT-HHHHSB-S--GGGGSSS--TTTSB-SS-TTSGGGS----SS--EEEEE-